Protein AF-A0A9P6LHW7-F1 (afdb_monomer_lite)

pLDDT: mean 92.86, std 8.57, range [45.59, 98.94]

Structure (mmCIF, N/CA/C/O backbone):
data_AF-A0A9P6LHW7-F1
#
_entry.id   AF-A0A9P6LHW7-F1
#
loop_
_atom_site.group_PDB
_atom_site.id
_atom_site.type_symbol
_atom_site.label_atom_id
_atom_site.label_alt_id
_atom_site.label_comp_id
_atom_site.label_asym_id
_atom_site.label_entity_id
_atom_site.label_seq_id
_atom_site.pdbx_PDB_ins_code
_atom_site.Cartn_x
_atom_site.Cartn_y
_atom_site.Cartn_z
_atom_site.occupancy
_atom_site.B_iso_or_equiv
_atom_site.auth_seq_id
_atom_site.auth_comp_id
_atom_site.auth_asym_id
_atom_site.auth_atom_id
_atom_site.pdbx_PDB_model_num
ATOM 1 N N . MET A 1 1 ? -15.191 -0.283 31.861 1.00 88.25 1 MET A N 1
ATOM 2 C CA . MET A 1 1 ? -13.905 -0.573 32.532 1.00 88.25 1 MET A CA 1
ATOM 3 C C . MET A 1 1 ? -14.079 -1.604 33.640 1.00 88.25 1 MET A C 1
ATOM 5 O O . MET A 1 1 ? -13.464 -2.653 33.548 1.00 88.25 1 MET A O 1
ATOM 9 N N . ASP A 1 2 ? -14.939 -1.374 34.636 1.00 94.69 2 ASP A N 1
ATOM 10 C CA . ASP A 1 2 ? -15.072 -2.308 35.772 1.00 94.69 2 ASP A CA 1
ATOM 11 C C . ASP A 1 2 ? -15.540 -3.709 35.359 1.00 94.69 2 ASP A C 1
ATOM 13 O O . ASP A 1 2 ? -14.953 -4.695 35.788 1.00 94.69 2 ASP A O 1
ATOM 17 N N . ALA A 1 3 ? -16.506 -3.809 34.439 1.00 95.75 3 ALA A N 1
ATOM 18 C CA . ALA A 1 3 ? -16.927 -5.096 33.877 1.00 95.75 3 ALA A CA 1
ATOM 19 C C . ALA A 1 3 ? -15.764 -5.869 33.227 1.00 95.75 3 ALA A C 1
ATOM 21 O O . ALA A 1 3 ? -15.616 -7.061 33.461 1.00 95.75 3 ALA A O 1
ATOM 22 N N . VAL A 1 4 ? -14.902 -5.176 32.473 1.00 96.94 4 VAL A N 1
ATOM 23 C CA . VAL A 1 4 ? -13.718 -5.765 31.826 1.00 96.94 4 VAL A CA 1
ATOM 24 C C . VAL A 1 4 ? -12.703 -6.234 32.867 1.00 96.94 4 VAL A C 1
ATOM 26 O O . VAL A 1 4 ? -12.209 -7.349 32.773 1.00 96.94 4 VAL A O 1
ATOM 29 N N . LYS A 1 5 ? -12.433 -5.429 33.904 1.00 97.19 5 LYS A N 1
ATOM 30 C CA . LYS A 1 5 ? -11.536 -5.822 35.004 1.00 97.19 5 LYS A CA 1
ATOM 31 C C . LYS A 1 5 ? -12.044 -7.055 35.749 1.00 97.19 5 LYS A C 1
ATOM 33 O O . LYS A 1 5 ? -11.254 -7.939 36.054 1.00 97.19 5 LYS A O 1
ATOM 38 N N . ASN A 1 6 ? -13.348 -7.117 36.007 1.00 97.38 6 ASN A N 1
ATOM 39 C CA . ASN A 1 6 ? -13.975 -8.225 36.726 1.00 97.38 6 ASN A CA 1
ATOM 40 C C . ASN A 1 6 ? -14.045 -9.510 35.891 1.00 97.38 6 ASN A C 1
ATOM 42 O O . ASN A 1 6 ? -13.962 -10.598 36.451 1.00 97.38 6 ASN A O 1
ATOM 46 N N . ALA A 1 7 ? -14.214 -9.388 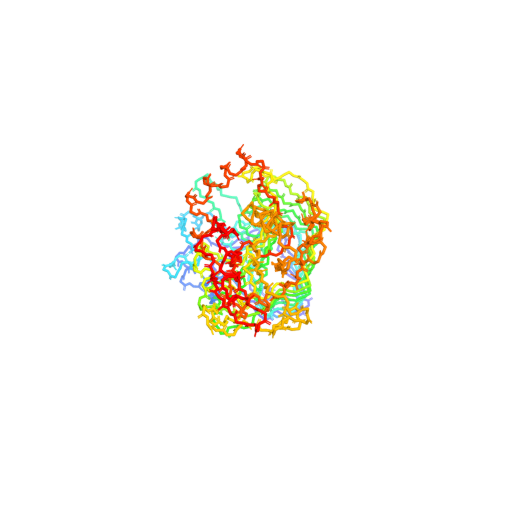34.573 1.00 97.81 7 ALA A N 1
ATOM 47 C CA . ALA A 1 7 ? -14.271 -10.518 33.650 1.00 97.81 7 ALA A CA 1
ATOM 48 C C . ALA A 1 7 ? -12.888 -10.972 33.155 1.00 97.81 7 ALA A C 1
ATOM 50 O O . ALA A 1 7 ? -12.793 -11.995 32.484 1.00 97.81 7 ALA A O 1
ATOM 51 N N . ASN A 1 8 ? -11.819 -10.232 33.452 1.00 96.75 8 ASN A N 1
ATOM 52 C CA . ASN A 1 8 ? -10.471 -10.619 33.052 1.00 96.75 8 ASN A CA 1
ATOM 53 C C . ASN A 1 8 ? -10.088 -11.975 33.675 1.00 96.75 8 ASN A C 1
ATOM 55 O O . ASN A 1 8 ? -10.473 -12.260 34.810 1.00 96.75 8 ASN A O 1
ATOM 59 N N . ASN A 1 9 ? -9.263 -12.769 32.990 1.00 97.81 9 ASN A N 1
ATOM 60 C CA . ASN A 1 9 ? -8.834 -14.120 33.388 1.00 97.81 9 ASN A CA 1
ATOM 61 C C . ASN A 1 9 ? -9.905 -15.220 33.234 1.00 97.81 9 ASN A C 1
ATOM 63 O O . ASN A 1 9 ? -10.067 -16.078 34.100 1.00 97.81 9 ASN A O 1
ATOM 67 N N . GLY A 1 10 ? -10.600 -15.224 32.102 1.00 97.12 10 GLY A N 1
ATOM 68 C CA . GLY A 1 10 ? -11.470 -16.303 31.620 1.00 97.12 10 GLY A CA 1
ATOM 69 C C . GLY A 1 10 ? -12.961 -15.976 31.614 1.00 97.12 10 GLY A C 1
ATOM 70 O O . GLY A 1 10 ? -13.778 -16.857 31.351 1.00 97.12 10 GLY A O 1
ATOM 71 N N . GLY A 1 11 ? -13.337 -14.740 31.940 1.00 97.94 11 GLY A N 1
ATOM 72 C CA . GLY A 1 11 ? -14.722 -14.290 31.964 1.00 97.94 11 GLY A CA 1
ATOM 73 C C . GLY A 1 11 ? -15.191 -13.665 30.650 1.00 97.94 11 GLY A C 1
ATOM 74 O O . GLY A 1 11 ? -14.433 -13.466 29.697 1.00 97.94 11 GLY A O 1
ATOM 75 N N . ALA A 1 12 ? -16.480 -13.320 30.630 1.00 97.56 12 ALA A N 1
ATOM 76 C CA . ALA A 1 12 ? -17.128 -12.663 29.506 1.00 97.56 12 ALA A CA 1
ATOM 77 C C . ALA A 1 12 ? -17.821 -11.362 29.935 1.00 97.56 12 ALA A C 1
ATOM 79 O O . ALA A 1 12 ? -18.491 -11.311 30.968 1.00 97.56 12 ALA A O 1
ATOM 80 N N . VAL A 1 13 ? -17.703 -10.321 29.112 1.00 98.38 13 VAL A N 1
ATOM 81 C CA . VAL A 1 13 ? -18.495 -9.091 29.203 1.00 98.38 13 VAL A CA 1
ATOM 82 C C . VAL A 1 13 ? -19.575 -9.143 28.136 1.00 98.38 13 VAL A C 1
ATOM 84 O O . VAL A 1 13 ? -19.271 -9.283 26.955 1.00 98.38 13 VAL A O 1
ATOM 87 N N . TYR A 1 14 ? -20.834 -9.004 28.546 1.00 98.50 14 TYR A N 1
ATOM 88 C CA . TYR A 1 14 ? -21.971 -8.951 27.634 1.00 98.50 14 TYR A CA 1
ATOM 89 C C . TYR A 1 14 ? -22.484 -7.517 27.491 1.00 98.50 14 TYR A C 1
ATOM 91 O O . TYR A 1 14 ? -22.837 -6.878 28.483 1.00 98.50 14 TYR A O 1
ATOM 99 N N . LEU A 1 15 ? -22.529 -7.028 26.254 1.00 98.56 15 LEU A N 1
ATOM 100 C CA . LEU A 1 15 ? -23.057 -5.724 25.867 1.00 98.56 15 LEU A CA 1
ATOM 101 C C . LEU A 1 15 ? -24.327 -5.966 25.028 1.00 98.56 15 LEU A C 1
ATOM 103 O O . LEU A 1 15 ? -24.209 -6.202 23.825 1.00 98.56 15 LEU A O 1
ATOM 107 N N . PRO A 1 16 ? -25.522 -5.999 25.646 1.00 98.50 16 PRO A N 1
ATOM 108 C CA . PRO A 1 16 ? -26.763 -6.450 25.011 1.00 98.50 16 PRO A CA 1
ATOM 109 C C . PRO A 1 16 ? -27.262 -5.563 23.868 1.00 98.50 16 PRO A C 1
ATOM 111 O O . PRO A 1 16 ? -27.031 -4.354 23.843 1.00 98.50 16 PRO A O 1
ATOM 114 N N . ALA A 1 17 ? -28.029 -6.181 22.967 1.00 98.50 17 ALA A N 1
ATOM 115 C CA . ALA A 1 17 ? -28.725 -5.503 21.882 1.00 98.50 17 ALA A CA 1
ATOM 116 C C . ALA A 1 17 ? -29.686 -4.431 22.414 1.00 98.50 17 ALA A C 1
ATOM 118 O O . ALA A 1 17 ? -30.318 -4.606 23.455 1.00 98.50 17 ALA A O 1
ATOM 119 N N . GLY A 1 18 ? -29.806 -3.324 21.681 1.00 98.12 18 GLY A N 1
ATOM 120 C CA . GLY A 1 18 ? -30.638 -2.177 22.061 1.00 98.12 18 GLY A CA 1
ATOM 121 C C . GLY A 1 18 ? -29.978 -1.203 23.043 1.00 98.12 18 GLY A C 1
ATOM 122 O O . GLY A 1 18 ? -30.447 -0.073 23.159 1.00 98.12 18 GLY A O 1
ATOM 123 N N . GLU A 1 19 ? -28.867 -1.581 23.682 1.00 98.62 19 GLU A N 1
ATOM 124 C CA . GLU A 1 19 ? -28.129 -0.703 24.593 1.00 98.62 19 GLU A CA 1
ATOM 125 C C . GLU A 1 19 ? -26.997 0.058 23.890 1.00 98.62 19 GLU A C 1
ATOM 127 O O . GLU A 1 19 ? -26.356 -0.438 22.957 1.00 98.62 19 GLU A O 1
ATOM 132 N N . THR A 1 20 ? -26.720 1.276 24.368 1.00 98.69 20 THR A N 1
ATOM 133 C CA . THR A 1 20 ? -25.583 2.095 23.919 1.00 98.69 20 THR A CA 1
ATOM 134 C C . THR A 1 20 ? -24.619 2.366 25.072 1.00 98.69 20 THR A C 1
ATOM 136 O O . THR A 1 20 ? -24.984 2.963 26.082 1.00 98.69 20 THR A O 1
ATOM 139 N N . PHE A 1 21 ? -23.355 2.005 24.876 1.00 98.38 21 PHE A N 1
ATOM 140 C CA . PHE A 1 21 ? -22.250 2.212 25.803 1.00 98.38 21 PHE A CA 1
ATOM 141 C C . PHE A 1 21 ? -21.373 3.355 25.297 1.00 98.38 21 PHE A C 1
ATOM 143 O O . PHE A 1 21 ? -20.643 3.206 24.317 1.00 98.38 21 PHE A O 1
ATOM 150 N N . VAL A 1 22 ? -21.457 4.512 25.954 1.00 98.38 22 VAL A N 1
ATOM 151 C CA . VAL A 1 22 ? -20.734 5.716 25.526 1.00 98.38 22 VAL A CA 1
ATOM 152 C C . VAL A 1 22 ? -19.329 5.755 26.129 1.00 98.38 22 VAL A C 1
ATOM 154 O O . VAL A 1 22 ? -19.167 5.700 27.349 1.00 98.38 22 VAL A O 1
ATOM 157 N N . ILE A 1 23 ? -18.313 5.901 25.279 1.00 98.25 23 ILE A N 1
ATOM 158 C CA . ILE A 1 23 ? -16.923 6.134 25.678 1.00 98.25 23 ILE A CA 1
ATOM 159 C C . ILE A 1 23 ? -16.593 7.606 25.429 1.00 98.25 23 ILE A C 1
ATOM 161 O O . ILE A 1 23 ? -16.433 8.035 24.291 1.00 98.25 23 ILE A O 1
ATOM 165 N N . GLY A 1 24 ? -16.489 8.379 26.510 1.00 97.88 24 GLY A N 1
ATOM 166 C CA . GLY A 1 24 ? -16.116 9.800 26.476 1.00 97.88 24 GLY A CA 1
ATOM 167 C C . GLY A 1 24 ? -14.750 10.104 27.087 1.00 97.88 24 GLY A C 1
ATOM 168 O O . GLY A 1 24 ? -14.492 11.243 27.449 1.00 97.88 24 GLY A O 1
ATOM 169 N N . LYS A 1 25 ? -13.912 9.084 27.301 1.00 97.31 25 LYS A N 1
ATOM 170 C CA . LYS A 1 25 ? -12.552 9.241 27.828 1.00 97.31 25 LYS A CA 1
ATOM 171 C C . LYS A 1 25 ? -11.634 8.124 27.334 1.00 97.31 25 LYS A C 1
ATOM 173 O O . LYS A 1 25 ? -12.143 7.024 27.096 1.00 97.31 25 LYS A O 1
ATOM 178 N N . PRO A 1 26 ? -10.314 8.361 27.251 1.00 97.94 26 PRO A N 1
ATOM 179 C CA . PRO A 1 26 ? -9.365 7.337 26.842 1.00 97.94 26 PRO A CA 1
ATOM 180 C C . PRO A 1 26 ? -9.421 6.101 27.742 1.00 97.94 26 PRO A C 1
ATOM 182 O O . PRO A 1 26 ? -9.497 6.223 28.970 1.00 97.94 26 PRO A O 1
ATOM 185 N N . LEU A 1 27 ? -9.383 4.909 27.143 1.00 97.81 27 LEU A N 1
ATOM 186 C CA . LEU A 1 27 ? -9.357 3.638 27.875 1.00 97.81 27 LEU A CA 1
ATOM 187 C C . LEU A 1 27 ? -8.065 2.867 27.602 1.00 97.81 27 LEU A C 1
ATOM 189 O O . LEU A 1 27 ? -7.804 2.473 26.471 1.00 97.81 27 LEU A O 1
ATOM 193 N N . ASP A 1 28 ? -7.292 2.607 28.653 1.00 98.19 28 ASP A N 1
ATOM 194 C CA . ASP A 1 28 ? -6.168 1.673 28.604 1.00 98.19 28 ASP A CA 1
ATOM 195 C C . ASP A 1 28 ? -6.650 0.269 28.998 1.00 98.19 28 ASP A C 1
ATOM 197 O O . ASP A 1 28 ? -7.082 0.035 30.131 1.00 98.19 28 ASP A O 1
ATOM 201 N N . LEU A 1 29 ? -6.624 -0.640 28.029 1.00 98.25 29 LEU A N 1
ATOM 202 C CA . LEU A 1 29 ? -7.016 -2.043 28.107 1.00 98.25 29 LEU A CA 1
ATOM 203 C C . LEU A 1 29 ? -5.821 -2.946 27.757 1.00 98.25 29 LEU A C 1
ATOM 205 O O . LEU A 1 29 ? -5.991 -4.005 27.166 1.00 98.25 29 LEU A O 1
ATOM 209 N N . THR A 1 30 ? -4.598 -2.542 28.105 1.00 98.06 30 THR A N 1
ATOM 210 C CA . THR A 1 30 ? -3.384 -3.340 27.840 1.00 98.06 30 THR A CA 1
ATOM 211 C C . THR A 1 30 ? -3.184 -4.514 28.808 1.00 98.06 30 THR A C 1
ATOM 213 O O . THR A 1 30 ? -2.314 -5.354 28.604 1.00 98.06 30 THR A O 1
ATOM 216 N N . PHE A 1 31 ? -4.010 -4.611 29.855 1.00 97.69 31 PHE A N 1
ATOM 217 C CA . PHE A 1 31 ? -3.903 -5.609 30.929 1.00 97.69 31 PHE A CA 1
ATOM 218 C C . PHE A 1 31 ? -4.682 -6.915 30.676 1.00 97.69 31 PHE A C 1
ATOM 220 O O . PHE A 1 31 ? -4.810 -7.739 31.590 1.00 97.69 31 PHE A O 1
ATOM 227 N N . LEU A 1 32 ? -5.289 -7.083 29.499 1.00 98.62 32 LEU A N 1
ATOM 228 C CA . LEU A 1 32 ? -6.223 -8.182 29.257 1.00 98.62 32 LEU A CA 1
ATOM 229 C C . LEU A 1 32 ? -5.509 -9.534 29.210 1.00 98.62 32 LEU A C 1
ATOM 231 O O . LEU A 1 32 ? -4.384 -9.665 28.736 1.00 98.62 32 LEU A O 1
ATOM 235 N N . ASN A 1 33 ? -6.180 -10.550 29.726 1.00 98.56 33 ASN A N 1
ATOM 236 C CA . ASN A 1 33 ? -5.698 -11.916 29.777 1.00 98.56 33 ASN A CA 1
ATOM 237 C C . ASN A 1 33 ? -6.906 -12.851 29.735 1.00 98.56 33 ASN A C 1
ATOM 239 O O . ASN A 1 33 ? -7.629 -12.945 30.725 1.00 98.56 33 ASN A O 1
ATOM 243 N N . ASN A 1 34 ? -7.116 -13.534 28.612 1.00 98.62 34 ASN A N 1
ATOM 244 C CA . ASN A 1 34 ? -8.221 -14.464 28.389 1.00 98.62 34 ASN A CA 1
ATOM 245 C C . ASN A 1 34 ? -9.588 -13.825 28.682 1.00 98.62 34 ASN A C 1
ATOM 247 O O . ASN A 1 34 ? -10.166 -14.033 29.745 1.00 98.62 34 ASN A O 1
ATOM 251 N N . ILE A 1 35 ? -10.104 -13.002 27.776 1.00 98.62 35 ILE A N 1
ATOM 252 C CA . ILE A 1 35 ? -11.386 -12.317 27.973 1.00 98.62 35 ILE A CA 1
ATOM 253 C C . ILE A 1 35 ? -12.239 -12.348 26.716 1.00 98.62 35 ILE A C 1
ATOM 255 O O . ILE A 1 35 ? -11.754 -12.161 25.599 1.00 98.62 35 ILE A O 1
ATOM 259 N N . HIS A 1 36 ? -13.538 -12.554 26.916 1.00 97.81 36 HIS A N 1
ATOM 260 C CA . HIS A 1 36 ? -14.522 -12.531 25.845 1.00 97.81 36 HIS A CA 1
ATOM 261 C C . HIS A 1 36 ? -15.400 -11.280 25.965 1.00 97.81 36 HIS A C 1
ATOM 263 O O . HIS A 1 36 ? -15.956 -10.992 27.025 1.00 97.81 36 HIS A O 1
ATOM 269 N N . ILE A 1 37 ? -15.561 -10.533 24.881 1.00 98.56 37 ILE A N 1
ATOM 270 C CA . ILE A 1 37 ? -16.459 -9.386 24.780 1.00 98.56 37 ILE A CA 1
ATOM 271 C C . ILE A 1 37 ? -17.554 -9.752 23.784 1.00 98.56 37 ILE A C 1
ATOM 273 O O . ILE A 1 37 ? -17.332 -9.738 22.576 1.00 98.56 37 ILE A O 1
ATOM 277 N N . ARG A 1 38 ? -18.746 -10.063 24.294 1.00 98.62 38 ARG A N 1
ATOM 278 C CA . ARG A 1 38 ? -19.934 -10.293 23.475 1.00 98.62 38 ARG A CA 1
ATOM 279 C C . ARG A 1 38 ? -20.653 -8.966 23.243 1.00 98.62 38 ARG A C 1
ATOM 281 O O . ARG A 1 38 ? -21.354 -8.480 24.133 1.00 98.62 38 ARG A O 1
ATOM 288 N N . LEU A 1 39 ? -20.471 -8.390 22.063 1.00 98.81 39 LEU A N 1
ATOM 289 C CA . LEU A 1 39 ? -21.029 -7.120 21.622 1.00 98.81 39 LEU A CA 1
ATOM 290 C C . LEU A 1 39 ? -22.246 -7.338 20.714 1.00 98.81 39 LEU A C 1
ATOM 292 O O . LEU A 1 39 ? -22.090 -7.642 19.542 1.00 98.81 39 LEU A O 1
ATOM 296 N N . GLU A 1 40 ? -23.446 -7.120 21.253 1.00 98.81 40 GLU A N 1
ATOM 297 C CA . GLU A 1 40 ? -24.716 -7.093 20.498 1.00 98.81 40 GLU A CA 1
ATOM 298 C C . GLU A 1 40 ? -25.326 -5.678 20.440 1.00 98.81 40 GLU A C 1
ATOM 300 O O . GLU A 1 40 ? -26.165 -5.374 19.596 1.00 98.81 40 GLU A O 1
ATOM 305 N N . GLY A 1 41 ? -24.947 -4.810 21.382 1.00 98.75 41 GLY A N 1
ATOM 306 C CA . GLY A 1 41 ? -25.361 -3.409 21.441 1.00 98.75 41 GLY A CA 1
ATOM 307 C C . GLY A 1 41 ? -24.473 -2.493 20.603 1.00 98.75 41 GLY A C 1
ATOM 308 O O . GLY A 1 41 ? -23.885 -2.887 19.600 1.00 98.75 41 GLY A O 1
ATOM 309 N N . THR A 1 42 ? -24.354 -1.236 21.022 1.00 98.94 42 THR A N 1
ATOM 310 C CA . THR A 1 42 ? -23.473 -0.251 20.381 1.00 98.94 42 THR A CA 1
ATOM 311 C C . THR A 1 42 ? -22.469 0.306 21.379 1.00 98.94 42 THR A C 1
ATOM 313 O O . THR A 1 42 ? -22.858 0.876 22.394 1.00 98.94 42 THR A O 1
ATOM 316 N N . ILE A 1 43 ? -21.178 0.211 21.077 1.00 98.81 43 ILE A N 1
ATOM 317 C CA . ILE A 1 43 ? -20.148 1.059 21.679 1.00 98.81 43 ILE A CA 1
ATOM 318 C C . ILE A 1 43 ? -20.071 2.331 20.839 1.00 98.81 43 ILE A C 1
ATOM 320 O O . ILE A 1 43 ? -19.879 2.254 19.629 1.00 98.81 43 ILE A O 1
ATOM 324 N N . ARG A 1 44 ? -20.225 3.502 21.460 1.00 98.75 44 ARG A N 1
ATOM 325 C CA . ARG A 1 44 ? -20.171 4.795 20.766 1.00 98.75 44 ARG A CA 1
ATOM 326 C C . ARG A 1 44 ? -19.149 5.710 21.419 1.00 98.75 44 ARG A C 1
ATOM 328 O O . ARG A 1 44 ? -19.274 6.018 22.604 1.00 98.75 44 ARG A O 1
ATOM 335 N N . PHE A 1 45 ? -18.174 6.182 20.654 1.00 98.75 45 PHE A N 1
ATOM 336 C CA . PHE A 1 45 ? -17.267 7.231 21.117 1.00 98.75 45 PHE A CA 1
ATOM 337 C C . PHE A 1 45 ? -17.961 8.585 21.071 1.00 98.75 45 PHE A C 1
ATOM 339 O O . PHE A 1 45 ? -18.769 8.823 20.181 1.00 98.75 45 PHE A O 1
ATOM 346 N N . THR A 1 46 ? -17.669 9.479 22.015 1.00 98.50 46 THR A N 1
ATOM 347 C CA . THR A 1 46 ? -18.114 10.873 21.892 1.00 98.50 46 THR A CA 1
ATOM 348 C C . THR A 1 46 ? -17.362 11.563 20.755 1.00 98.50 46 THR A C 1
ATOM 350 O O . THR A 1 46 ? -16.187 11.293 20.518 1.00 98.50 46 THR A O 1
ATOM 353 N N . ASN A 1 47 ? -18.002 12.520 20.090 1.00 96.75 47 ASN A N 1
ATOM 354 C CA . ASN A 1 47 ? -17.372 13.384 19.088 1.00 96.75 47 ASN A CA 1
ATOM 355 C C . ASN A 1 47 ? -16.911 14.732 19.679 1.00 96.75 47 ASN A C 1
ATOM 357 O O . ASN A 1 47 ? -16.998 15.772 19.023 1.00 96.75 47 ASN A O 1
ATOM 361 N N . ASP A 1 48 ? -16.461 14.731 20.936 1.00 98.06 48 ASP A N 1
ATOM 362 C CA . ASP A 1 48 ? -15.879 15.909 21.582 1.00 98.06 48 ASP A CA 1
ATOM 363 C C . ASP A 1 48 ? -14.441 16.104 21.087 1.00 98.06 48 ASP A C 1
ATOM 365 O O . ASP A 1 48 ? -13.484 15.589 21.664 1.00 98.06 48 ASP A O 1
ATOM 369 N N . VAL A 1 49 ? -14.314 16.778 19.943 1.00 97.75 49 VAL A N 1
ATOM 370 C CA . VAL A 1 49 ? -13.036 16.953 19.247 1.00 97.75 49 VAL A CA 1
ATOM 371 C C . VAL A 1 49 ? -12.001 17.641 20.132 1.00 97.75 49 VAL A C 1
ATOM 373 O O . VAL A 1 49 ? -10.870 17.170 20.206 1.00 97.75 49 VAL A O 1
ATOM 376 N N . GLU A 1 50 ? -12.383 18.717 20.822 1.00 97.75 50 GLU A N 1
ATOM 377 C CA . GLU A 1 50 ? -11.474 19.476 21.689 1.00 97.75 50 GLU A CA 1
ATOM 378 C C . GLU A 1 50 ? -10.948 18.596 22.826 1.00 97.75 50 GLU A C 1
ATOM 380 O O . GLU A 1 50 ? -9.742 18.552 23.079 1.00 97.75 50 GLU A O 1
ATOM 385 N N . PHE A 1 51 ? -11.833 17.826 23.468 1.00 98.56 51 PHE A N 1
ATOM 386 C CA . PHE A 1 51 ? -11.424 16.883 24.499 1.00 98.56 51 PHE A CA 1
ATOM 387 C C . PHE A 1 51 ? -10.477 15.810 23.950 1.00 98.56 51 PHE A C 1
ATOM 389 O O . PHE A 1 51 ? -9.435 15.544 24.552 1.00 98.56 51 PHE A O 1
ATOM 396 N N . TRP A 1 52 ? -10.815 15.181 22.824 1.00 98.44 52 TRP A N 1
ATOM 397 C CA . TRP A 1 52 ? -10.015 14.085 22.279 1.00 98.44 52 TRP A CA 1
ATOM 398 C C . TRP A 1 52 ? -8.659 14.550 21.751 1.00 98.44 52 TRP A C 1
ATOM 400 O O . TRP A 1 52 ? -7.677 13.855 21.993 1.00 98.44 52 TRP A O 1
ATOM 410 N N . GLN A 1 53 ? -8.556 15.728 21.130 1.00 97.50 53 GLN A N 1
ATOM 411 C CA . GLN A 1 53 ? -7.257 16.280 20.729 1.00 97.50 53 GLN A CA 1
ATOM 412 C C . GLN A 1 53 ? -6.324 16.514 21.925 1.00 97.50 53 GLN A C 1
ATOM 414 O O . GLN A 1 53 ? -5.118 16.314 21.810 1.00 97.50 53 GLN A O 1
ATOM 419 N N . ALA A 1 54 ? -6.876 16.886 23.083 1.00 97.81 54 ALA A N 1
ATOM 420 C CA . ALA A 1 54 ? -6.092 17.142 24.287 1.00 97.81 54 ALA A CA 1
ATOM 421 C C . ALA A 1 54 ? -5.775 15.881 25.116 1.00 97.81 54 ALA A C 1
ATOM 423 O O . ALA A 1 54 ? -4.803 15.884 25.870 1.00 97.81 54 ALA A O 1
ATOM 424 N N . ASN A 1 55 ? -6.599 14.828 25.032 1.00 98.38 55 ASN A N 1
ATOM 425 C CA . ASN A 1 55 ? -6.553 13.712 25.988 1.00 98.38 55 ASN A CA 1
ATOM 426 C C . ASN A 1 55 ? -6.358 12.328 25.360 1.00 98.38 55 ASN A C 1
ATOM 428 O O . ASN A 1 55 ? -6.046 11.393 26.095 1.00 98.38 55 ASN A O 1
ATOM 432 N N . ALA A 1 56 ? -6.579 12.152 24.054 1.00 98.38 56 ALA A N 1
ATOM 433 C CA . ALA A 1 56 ? -6.413 10.851 23.409 1.00 98.38 56 ALA A CA 1
ATOM 434 C C . ALA A 1 56 ? -4.981 10.322 23.566 1.00 98.38 56 ALA A C 1
ATOM 436 O O . ALA A 1 56 ? -4.022 11.077 23.743 1.00 98.38 56 ALA A O 1
ATOM 437 N N . PHE A 1 57 ? -4.821 9.004 23.461 1.00 98.50 57 PHE A N 1
ATOM 438 C CA . PHE A 1 57 ? -3.479 8.456 23.323 1.00 98.50 57 PHE A CA 1
ATOM 439 C C . PHE A 1 57 ? -2.891 8.874 21.974 1.00 98.50 57 PHE A C 1
ATOM 441 O O . PHE A 1 57 ? -3.630 9.076 21.015 1.00 98.50 57 PHE A O 1
ATOM 448 N N . TYR A 1 58 ? -1.566 8.957 21.901 1.00 97.88 58 TYR A N 1
ATOM 449 C CA . TYR A 1 58 ? -0.836 9.334 20.695 1.00 97.88 58 TYR A CA 1
ATOM 450 C C . TYR A 1 58 ? 0.092 8.201 20.252 1.00 97.88 58 TYR A C 1
ATOM 452 O O . TYR A 1 58 ? 0.757 7.584 21.092 1.00 97.88 58 TYR A O 1
ATOM 460 N N . HIS A 1 59 ? 0.155 7.951 18.943 1.00 97.00 59 HIS A N 1
ATOM 461 C CA . HIS A 1 59 ? 1.144 7.073 18.327 1.00 97.00 59 HIS A CA 1
ATOM 462 C C . HIS A 1 59 ? 2.015 7.862 17.333 1.00 97.00 59 HIS A C 1
ATOM 464 O O . HIS A 1 59 ? 1.477 8.581 16.486 1.00 97.00 59 HIS A O 1
ATOM 470 N N . PRO A 1 60 ? 3.356 7.732 17.393 1.00 95.00 60 PRO A N 1
ATOM 471 C CA . PRO A 1 60 ? 4.256 8.542 16.574 1.00 95.00 60 PRO A CA 1
ATOM 472 C C . PRO A 1 60 ? 4.229 8.176 15.087 1.00 95.00 60 PRO A C 1
ATOM 474 O O . PRO A 1 60 ? 4.387 9.061 14.246 1.00 95.00 60 PRO A O 1
ATOM 477 N N . PHE A 1 61 ? 4.016 6.901 14.746 1.00 94.19 61 PHE A N 1
ATOM 478 C CA . PHE A 1 61 ? 3.909 6.477 13.348 1.00 94.19 61 PHE A CA 1
ATOM 479 C C . PHE A 1 61 ? 2.734 7.195 12.681 1.00 94.19 61 PHE A C 1
ATOM 481 O O . PHE A 1 61 ? 1.590 7.002 13.087 1.00 94.19 61 PHE A O 1
ATOM 488 N N . GLN A 1 62 ? 3.042 8.043 11.695 1.00 92.62 62 GLN A N 1
ATOM 489 C CA . GLN A 1 62 ? 2.070 8.860 10.960 1.00 92.62 62 GLN A CA 1
ATOM 490 C C . GLN A 1 62 ? 1.116 9.675 11.864 1.00 92.62 62 GLN A C 1
ATOM 492 O O . GLN A 1 62 ? -0.014 9.956 11.479 1.00 92.62 62 GLN A O 1
ATOM 497 N N . ARG A 1 63 ? 1.591 10.068 13.060 1.00 93.38 63 ARG A N 1
ATOM 498 C CA . ARG A 1 63 ? 0.968 11.043 13.979 1.00 93.38 63 ARG A CA 1
ATOM 499 C C . ARG A 1 63 ? -0.542 10.843 14.170 1.00 93.38 63 ARG A C 1
ATOM 501 O O . ARG A 1 63 ? -1.340 11.698 13.802 1.00 93.38 63 ARG A O 1
ATOM 508 N N . SER A 1 64 ? -0.949 9.727 14.762 1.00 93.38 64 SER A N 1
ATOM 509 C CA . SER A 1 64 ? -2.373 9.417 14.963 1.00 93.38 64 SER A CA 1
ATOM 510 C C . SER A 1 64 ? -2.778 9.454 16.434 1.00 93.38 64 SER A C 1
ATOM 512 O O . SER A 1 64 ? -1.967 9.171 17.319 1.00 93.38 64 SER A O 1
ATOM 514 N N . LEU A 1 65 ? -4.044 9.800 16.690 1.00 97.94 65 LEU A N 1
ATOM 515 C CA . LEU A 1 65 ? -4.655 9.688 18.015 1.00 97.94 65 LEU A CA 1
ATOM 516 C C . LEU A 1 65 ? -5.350 8.330 18.171 1.00 97.94 65 LEU A C 1
ATOM 518 O O . LEU A 1 65 ? -5.674 7.671 17.182 1.00 97.94 65 LEU A O 1
ATOM 522 N N . MET A 1 66 ? -5.637 7.914 19.404 1.00 98.12 66 MET A N 1
ATOM 523 C CA . MET A 1 66 ? -6.377 6.681 19.681 1.00 98.12 66 MET A CA 1
ATOM 524 C C . MET A 1 66 ? -7.363 6.873 20.830 1.00 98.12 66 MET A C 1
ATOM 526 O O . MET A 1 66 ? -7.006 7.369 21.904 1.00 98.12 66 MET A O 1
ATOM 530 N N . PHE A 1 67 ? -8.601 6.416 20.624 1.00 98.25 67 PHE A N 1
ATOM 531 C CA . PHE A 1 67 ? -9.629 6.440 21.666 1.00 98.25 67 PHE A CA 1
ATOM 532 C C . PHE A 1 67 ? -9.318 5.501 22.837 1.00 98.25 67 PHE A C 1
ATOM 534 O O . PHE A 1 67 ? -9.699 5.745 23.980 1.00 98.25 67 PHE A O 1
ATOM 541 N N . TRP A 1 68 ? -8.644 4.395 22.554 1.00 98.19 68 TRP A N 1
ATOM 542 C CA . TRP A 1 68 ? -8.326 3.343 23.509 1.00 98.19 68 TRP A CA 1
ATOM 543 C C . TRP A 1 68 ? -7.076 2.585 23.073 1.00 98.19 68 TRP A C 1
ATOM 545 O O . TRP A 1 68 ? -6.658 2.691 21.920 1.00 98.19 68 TRP A O 1
ATOM 555 N N . LYS A 1 69 ? -6.489 1.825 23.998 1.00 98.19 69 LYS A N 1
ATOM 556 C CA . LYS A 1 69 ? -5.397 0.891 23.724 1.00 98.19 69 LYS A CA 1
ATOM 557 C C . LYS A 1 69 ? -5.764 -0.505 24.187 1.00 98.19 69 LYS A C 1
ATOM 559 O O . LYS A 1 69 ? -5.887 -0.725 25.385 1.00 98.19 69 LYS A O 1
ATOM 564 N N . TRP A 1 70 ? -5.921 -1.435 23.256 1.00 98.75 70 TRP A N 1
ATOM 565 C CA . TRP A 1 70 ? -6.063 -2.857 23.563 1.00 98.75 70 TRP A CA 1
ATOM 566 C C . TRP A 1 70 ? -4.688 -3.524 23.606 1.00 98.75 70 TRP A C 1
ATOM 568 O O . TRP A 1 70 ? -3.818 -3.192 22.812 1.00 98.75 70 TRP A O 1
ATOM 578 N N . GLY A 1 71 ? -4.487 -4.466 24.519 1.00 98.56 71 GLY A N 1
ATOM 579 C CA . GLY A 1 71 ? -3.244 -5.230 24.620 1.00 98.56 71 GLY A CA 1
ATOM 580 C C . GLY A 1 71 ? -3.437 -6.483 25.462 1.00 98.56 71 GLY A C 1
ATOM 581 O O . GLY A 1 71 ? -4.558 -6.794 25.870 1.00 98.56 71 GLY A O 1
ATOM 582 N N . GLY A 1 72 ? -2.344 -7.190 25.735 1.00 98.56 72 GLY A N 1
ATOM 583 C CA . GLY A 1 72 ? -2.371 -8.401 26.549 1.00 98.56 72 GLY A CA 1
ATOM 584 C C . GLY A 1 72 ? -2.586 -9.661 25.713 1.00 98.56 72 GLY A C 1
ATOM 585 O O . GLY A 1 72 ? -2.060 -9.761 24.607 1.00 98.56 72 GLY A O 1
ATOM 586 N N . LYS A 1 73 ? -3.301 -10.656 26.243 1.00 98.75 73 LYS A N 1
ATOM 587 C CA . LYS A 1 73 ? -3.383 -11.986 25.624 1.00 98.75 73 LYS A CA 1
ATOM 588 C C . LYS A 1 73 ? -4.798 -12.559 25.592 1.00 98.75 73 LYS A C 1
ATOM 590 O O . LYS A 1 73 ? -5.548 -12.381 26.548 1.00 98.75 73 LYS A O 1
ATOM 595 N N . ASP A 1 74 ? -5.114 -13.309 24.536 1.00 98.81 74 ASP A N 1
ATOM 596 C CA . ASP A 1 74 ? -6.335 -14.111 24.391 1.00 98.81 74 ASP A CA 1
ATOM 597 C C . ASP A 1 74 ? -7.598 -13.239 24.517 1.00 98.81 74 ASP A C 1
ATOM 599 O O . ASP A 1 74 ? -8.385 -13.351 25.458 1.00 98.81 74 ASP A O 1
ATOM 603 N N . VAL A 1 75 ? -7.770 -12.317 23.570 1.00 98.88 75 VAL A N 1
ATOM 604 C CA . VAL A 1 75 ? -8.900 -11.381 23.537 1.00 98.88 75 VAL A CA 1
ATOM 605 C C . VAL A 1 75 ? -9.824 -11.745 22.386 1.00 98.88 75 VAL A C 1
ATOM 607 O O . VAL A 1 75 ? -9.422 -11.721 21.224 1.00 98.88 75 VAL A O 1
ATOM 610 N N . TRP A 1 76 ? -11.083 -12.037 22.701 1.00 98.81 76 TRP A N 1
ATOM 611 C CA . TRP A 1 76 ? -12.101 -12.343 21.702 1.00 98.81 76 TRP A CA 1
ATOM 612 C C . TRP A 1 76 ? -13.249 -11.343 21.779 1.00 98.81 76 TRP A C 1
ATOM 614 O O . TRP A 1 76 ? -13.947 -11.268 22.786 1.00 98.81 76 TRP A O 1
ATOM 624 N N . ILE A 1 77 ? -13.455 -10.576 20.714 1.00 98.88 77 ILE A N 1
ATOM 625 C CA . ILE A 1 77 ? -14.569 -9.642 20.555 1.00 98.88 77 ILE A CA 1
ATOM 626 C C . ILE A 1 77 ? -15.499 -10.221 19.494 1.00 98.88 77 ILE A C 1
ATOM 628 O O . ILE A 1 77 ? -15.061 -10.471 18.374 1.00 98.88 77 ILE A O 1
ATOM 632 N N . HIS A 1 78 ? -16.766 -10.451 19.832 1.00 98.81 78 HIS A N 1
ATOM 633 C CA . HIS A 1 78 ? -17.713 -11.086 18.917 1.00 98.81 78 HIS A CA 1
ATOM 634 C C . HIS A 1 78 ? -19.161 -10.644 19.128 1.00 98.81 78 HIS A C 1
ATOM 636 O O . HIS A 1 78 ? -19.502 -10.134 20.191 1.00 98.81 78 HIS A O 1
ATOM 642 N N . GLY A 1 79 ? -20.024 -10.915 18.153 1.00 98.50 79 GLY A N 1
ATOM 643 C CA . GLY A 1 79 ? -21.464 -10.633 18.192 1.00 98.50 79 GLY A CA 1
ATOM 644 C C . GLY A 1 79 ? -21.906 -9.909 16.925 1.00 98.50 79 GLY A C 1
ATOM 645 O O . GLY A 1 79 ? -21.161 -9.895 15.952 1.00 98.50 79 GLY A O 1
ATOM 646 N N . GLU A 1 80 ? -23.093 -9.308 16.937 1.00 98.44 80 GLU A N 1
ATOM 647 C CA . GLU A 1 80 ? -23.649 -8.572 15.785 1.00 98.44 80 GLU A CA 1
ATOM 648 C C . GLU A 1 80 ? -23.771 -7.059 16.050 1.00 98.44 80 GLU A C 1
ATOM 650 O O . GLU A 1 80 ? -24.455 -6.321 15.338 1.00 98.44 80 GLU A O 1
ATOM 655 N N . GLY A 1 81 ? -23.135 -6.582 17.121 1.00 98.81 81 GLY A N 1
ATOM 656 C CA . GLY A 1 81 ? -23.194 -5.193 17.551 1.00 98.81 81 GLY A CA 1
ATOM 657 C C . GLY A 1 81 ? -22.255 -4.255 16.789 1.00 98.81 81 GLY A C 1
ATOM 658 O O . GLY A 1 81 ? -21.590 -4.614 15.817 1.00 98.81 81 GLY A O 1
ATOM 659 N N . VAL A 1 82 ? -22.204 -3.007 17.256 1.00 98.94 82 VAL A N 1
ATOM 660 C CA . VAL A 1 82 ? -21.582 -1.885 16.537 1.00 98.94 82 VAL A CA 1
ATOM 661 C C . VAL A 1 82 ? -20.506 -1.208 17.382 1.00 98.94 82 VAL A C 1
ATOM 663 O O . VAL A 1 82 ? -20.721 -0.941 18.564 1.00 98.94 82 VAL A O 1
ATOM 666 N N . ILE A 1 83 ? -19.381 -0.851 16.762 1.00 98.88 83 ILE A N 1
ATOM 667 C CA . ILE A 1 83 ? -18.425 0.135 17.281 1.00 98.88 83 ILE A CA 1
ATOM 668 C C . ILE A 1 83 ? -18.524 1.388 16.399 1.00 98.88 83 ILE A C 1
ATOM 670 O O . ILE A 1 83 ? -18.161 1.349 15.229 1.00 98.88 83 ILE A O 1
ATOM 674 N N . ASP A 1 84 ? -19.045 2.487 16.948 1.00 98.88 84 ASP A N 1
ATOM 675 C CA . ASP A 1 84 ? -19.343 3.742 16.241 1.00 98.88 84 ASP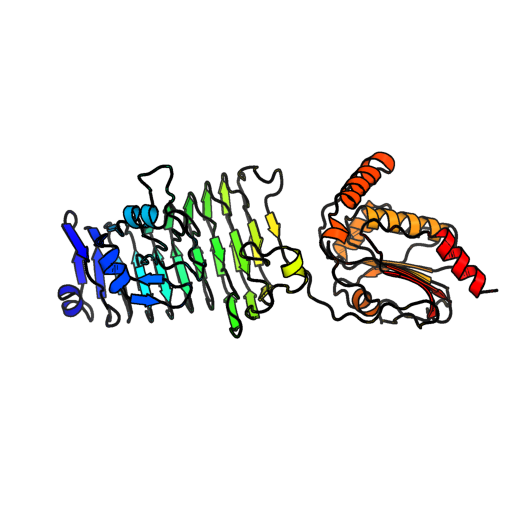 A CA 1
ATOM 676 C C . ASP A 1 84 ? -18.387 4.866 16.673 1.00 98.88 84 ASP A C 1
ATOM 678 O O . ASP A 1 84 ? -18.412 5.317 17.824 1.00 98.88 84 ASP A O 1
ATOM 682 N N . GLY A 1 85 ? -17.550 5.324 15.739 1.00 98.56 85 GLY A N 1
ATOM 683 C CA . GLY A 1 85 ? -16.558 6.385 15.942 1.00 98.56 85 GLY A CA 1
ATOM 684 C C . GLY A 1 85 ? -17.096 7.810 15.831 1.00 98.56 85 GLY A C 1
ATOM 685 O O . GLY A 1 85 ? -16.371 8.757 16.130 1.00 98.56 85 GLY A O 1
ATOM 686 N N . GLN A 1 86 ? -18.349 7.984 15.391 1.00 98.19 86 GLN A N 1
ATOM 687 C CA . GLN A 1 86 ? -18.956 9.295 15.132 1.00 98.19 86 GLN A CA 1
ATOM 688 C C . GLN A 1 86 ? -18.108 10.220 14.225 1.00 98.19 86 GLN A C 1
ATOM 690 O O . GLN A 1 86 ? -18.045 11.436 14.434 1.00 98.19 86 GLN A O 1
ATOM 695 N N . GLY A 1 87 ? -17.489 9.652 13.184 1.00 98.19 87 GLY A N 1
ATOM 696 C CA . GLY A 1 87 ? -16.510 10.302 12.304 1.00 98.19 87 GLY A CA 1
ATOM 697 C C . GLY A 1 87 ? -16.950 11.586 11.590 1.00 98.19 87 GLY A C 1
ATOM 698 O O . GLY A 1 87 ? -16.098 12.407 11.276 1.00 98.19 87 GLY A O 1
ATOM 699 N N . GLN A 1 88 ? -18.251 11.841 11.391 1.00 97.88 88 GLN A N 1
ATOM 700 C CA . GLN A 1 88 ? -18.717 12.976 10.573 1.00 97.88 88 GLN A CA 1
ATOM 701 C C . GLN A 1 88 ? -18.142 14.333 10.982 1.00 97.88 88 GLN A C 1
ATOM 703 O O . GLN A 1 88 ? -17.751 15.127 10.126 1.00 97.88 88 GLN A O 1
ATOM 708 N N . ARG A 1 89 ? -18.116 14.618 12.288 1.00 97.25 89 ARG A N 1
ATOM 709 C CA . ARG A 1 89 ? -17.583 15.890 12.787 1.00 97.25 89 ARG A CA 1
ATOM 710 C C . ARG A 1 89 ? -16.098 16.020 12.449 1.00 97.25 89 ARG A C 1
ATOM 712 O O . ARG A 1 89 ? -15.682 17.061 11.955 1.00 97.25 89 ARG A O 1
ATOM 719 N N . TRP A 1 90 ? -15.349 14.936 12.639 1.00 98.00 90 TRP A N 1
ATOM 720 C CA . TRP A 1 90 ? -13.928 14.859 12.325 1.00 98.00 90 TRP A CA 1
ATOM 721 C C . TRP A 1 90 ? -13.651 15.068 10.840 1.00 98.00 90 TRP A C 1
ATOM 723 O O . TRP A 1 90 ? -12.745 15.815 10.496 1.00 98.00 90 TRP A O 1
ATOM 733 N N . TRP A 1 91 ? -14.439 14.458 9.954 1.00 97.75 91 TRP A N 1
ATOM 734 C CA . TRP A 1 91 ? -14.271 14.626 8.508 1.00 97.75 91 TRP A CA 1
ATOM 735 C C . TRP A 1 91 ? -14.558 16.065 8.063 1.00 97.75 91 TRP A C 1
ATOM 737 O O . TRP A 1 91 ? -13.804 16.628 7.271 1.00 97.75 91 TRP A O 1
ATOM 747 N N . ASN A 1 92 ? -15.608 16.686 8.614 1.00 96.88 92 ASN A N 1
ATOM 748 C CA . ASN A 1 92 ? -15.956 18.077 8.312 1.00 96.88 92 ASN A CA 1
ATOM 749 C C . ASN A 1 92 ? -14.833 19.043 8.717 1.00 96.88 92 ASN A C 1
ATOM 751 O O . ASN A 1 92 ? -14.476 19.933 7.952 1.00 96.88 92 ASN A O 1
ATOM 755 N N . GLU A 1 93 ? -14.287 18.871 9.920 1.00 96.69 93 GLU A N 1
ATOM 756 C CA . GLU A 1 93 ? -13.259 19.754 10.480 1.00 96.69 93 GLU A CA 1
ATOM 757 C C . GLU A 1 93 ? -11.854 19.459 9.929 1.00 96.69 93 GLU A C 1
ATOM 759 O O . GLU A 1 93 ? -11.043 20.376 9.816 1.00 96.69 93 GLU A O 1
ATOM 764 N N . PHE A 1 94 ? -11.577 18.224 9.489 1.00 95.56 94 PHE A N 1
ATOM 765 C CA . PHE A 1 94 ? -10.343 17.908 8.764 1.00 95.56 94 PHE A CA 1
ATOM 766 C C . PHE A 1 94 ? -10.238 18.713 7.466 1.00 95.56 94 PHE A C 1
ATOM 768 O O . PHE A 1 94 ? -9.137 19.070 7.057 1.00 95.56 94 PHE A O 1
ATOM 775 N N . SER A 1 95 ? -11.375 19.055 6.843 1.00 89.00 95 SER A N 1
ATOM 776 C CA . SER A 1 95 ? -11.465 20.029 5.746 1.00 89.00 95 SER A CA 1
ATOM 777 C C . SER A 1 95 ? -10.479 19.763 4.594 1.00 89.00 95 SER A C 1
ATOM 779 O O . SER A 1 95 ? -9.923 20.689 4.002 1.00 89.00 95 SER A O 1
ATOM 781 N N . GLY A 1 96 ? -10.250 18.485 4.278 1.00 85.19 96 GLY A N 1
ATOM 782 C CA . GLY A 1 96 ? -9.385 18.071 3.172 1.00 85.19 96 GLY A CA 1
ATOM 783 C C . GLY A 1 96 ? -7.879 18.168 3.434 1.00 85.19 96 GLY A C 1
ATOM 784 O O . GLY A 1 96 ? -7.121 17.987 2.482 1.00 85.19 96 GLY A O 1
ATOM 785 N N . GLN A 1 97 ? -7.442 18.395 4.680 1.00 90.06 97 GLN A N 1
ATOM 786 C CA . GLN A 1 97 ? -6.031 18.312 5.087 1.00 90.06 97 GLN A CA 1
ATOM 787 C C . GLN A 1 97 ? -5.396 16.951 4.721 1.00 90.06 97 GLN A C 1
ATOM 789 O O . GLN A 1 97 ? -6.071 16.019 4.268 1.00 90.06 97 GLN A O 1
ATOM 794 N N . GLU A 1 98 ? -4.081 16.821 4.893 1.00 91.00 98 GLU A N 1
ATOM 795 C CA . GLU A 1 98 ? -3.343 15.581 4.629 1.00 91.00 98 GLU A CA 1
ATOM 796 C C . GLU A 1 98 ? -2.759 15.003 5.918 1.00 91.00 98 GLU A C 1
ATOM 798 O O . GLU A 1 98 ? -2.128 15.703 6.705 1.00 91.00 98 GLU A O 1
ATOM 803 N N . ILE A 1 99 ? -2.938 13.695 6.136 1.00 90.44 99 ILE A N 1
ATOM 804 C CA . ILE A 1 99 ? -2.470 13.029 7.363 1.00 90.44 99 ILE A CA 1
ATOM 805 C C . ILE A 1 99 ? -0.938 13.040 7.493 1.00 90.44 99 ILE A C 1
ATOM 807 O O . ILE A 1 99 ? -0.414 13.079 8.602 1.00 90.44 99 ILE A O 1
ATOM 811 N N . LEU A 1 100 ? -0.217 13.032 6.365 1.00 89.56 100 LEU A N 1
ATOM 812 C CA . LEU A 1 100 ? 1.250 13.050 6.334 1.00 89.56 100 LEU A CA 1
ATOM 813 C C . LEU A 1 100 ? 1.846 14.460 6.246 1.00 89.56 100 LEU A C 1
ATOM 815 O O . LEU A 1 100 ? 3.068 14.582 6.176 1.00 89.56 100 LEU A O 1
ATOM 819 N N . ASP A 1 101 ? 1.017 15.505 6.244 1.00 90.81 101 ASP A N 1
ATOM 820 C CA . ASP A 1 101 ? 1.507 16.878 6.307 1.00 90.81 101 ASP A CA 1
ATOM 821 C C . ASP A 1 101 ? 2.140 17.136 7.691 1.00 90.81 101 ASP A C 1
ATOM 823 O O . ASP A 1 101 ? 1.473 16.955 8.720 1.00 90.81 101 ASP A O 1
ATOM 827 N N . PRO A 1 102 ? 3.430 17.517 7.768 1.00 88.75 102 PRO A N 1
ATOM 828 C CA . PRO A 1 102 ? 4.069 17.851 9.038 1.00 88.75 102 PRO A CA 1
ATOM 829 C C . PRO A 1 102 ? 3.404 19.035 9.757 1.00 88.75 102 PRO A C 1
ATOM 831 O O . PRO A 1 102 ? 3.483 19.095 10.984 1.00 88.75 102 PRO A O 1
ATOM 834 N N . ASP A 1 103 ? 2.692 19.909 9.048 1.00 92.00 103 ASP A N 1
ATOM 835 C CA . ASP A 1 103 ? 2.022 21.076 9.629 1.00 92.00 103 ASP A CA 1
ATOM 836 C C . ASP A 1 103 ? 0.563 20.787 10.035 1.00 92.00 103 ASP A C 1
ATOM 838 O O . ASP A 1 103 ? -0.112 21.648 10.598 1.00 92.00 103 ASP A O 1
ATOM 842 N N . ASN A 1 104 ? 0.061 19.565 9.811 1.00 93.31 104 ASN A N 1
ATOM 843 C CA . ASN A 1 104 ? -1.264 19.166 10.280 1.00 93.31 104 ASN A CA 1
ATOM 844 C C . ASN A 1 104 ? -1.297 19.077 11.819 1.00 93.31 104 ASN A C 1
ATOM 846 O O . ASN A 1 104 ? -0.664 18.207 12.427 1.00 93.31 104 ASN A O 1
ATOM 850 N N . GLU A 1 105 ? -2.070 19.957 12.452 1.00 93.31 105 GLU A N 1
ATOM 851 C CA . GLU A 1 105 ? -2.337 19.945 13.898 1.00 93.31 105 GLU A CA 1
ATOM 852 C C . GLU A 1 105 ? -3.656 19.228 14.246 1.00 93.31 105 GLU A C 1
ATOM 854 O O . GLU A 1 105 ? -3.853 18.814 15.387 1.00 93.31 105 GLU A O 1
ATOM 859 N N . TYR A 1 106 ? -4.540 19.011 13.264 1.00 96.38 106 TYR A N 1
ATOM 860 C CA . TYR A 1 106 ? -5.828 18.341 13.440 1.00 96.38 106 TYR A CA 1
ATOM 861 C C . TYR A 1 106 ? -5.678 16.820 13.310 1.00 96.38 106 TYR A C 1
ATOM 863 O O . TYR A 1 106 ? -5.953 16.202 12.273 1.00 96.38 106 TYR A O 1
ATOM 871 N N . LEU A 1 107 ? -5.220 16.189 14.389 1.00 96.88 107 LEU A N 1
ATOM 872 C CA . LEU A 1 107 ? -5.075 14.737 14.440 1.00 96.88 107 LEU A CA 1
ATOM 873 C C . LEU A 1 107 ? -6.416 14.067 14.761 1.00 96.88 107 LEU A C 1
ATOM 875 O O . LEU A 1 107 ? -7.191 14.538 15.595 1.00 96.88 107 LEU A O 1
ATOM 879 N N . ARG A 1 108 ? -6.690 12.940 14.099 1.00 97.62 108 ARG A N 1
ATOM 880 C CA . ARG A 1 108 ? -7.953 12.199 14.221 1.00 97.62 108 ARG A CA 1
ATOM 881 C C . ARG A 1 108 ? -7.723 10.861 14.929 1.00 97.62 108 ARG A C 1
ATOM 883 O O . ARG A 1 108 ? -6.690 10.232 14.690 1.00 97.62 108 ARG A O 1
ATOM 890 N N . PRO A 1 109 ? -8.639 10.423 15.810 1.00 98.31 109 PRO A N 1
ATOM 891 C CA . PRO A 1 109 ? -8.469 9.177 16.541 1.00 98.31 109 PRO A CA 1
ATOM 892 C C . PRO A 1 109 ? -8.857 7.941 15.723 1.00 98.31 109 PRO A C 1
ATOM 894 O O . PRO A 1 109 ? -9.909 7.901 15.091 1.00 98.31 109 PRO A O 1
ATOM 897 N N . ILE A 1 110 ? -8.014 6.913 15.784 1.00 98.69 110 ILE A N 1
ATOM 898 C CA . ILE A 1 110 ? -8.254 5.586 15.207 1.00 98.69 110 ILE A CA 1
ATOM 899 C C . ILE A 1 110 ? -9.353 4.873 16.005 1.00 98.69 110 ILE A C 1
ATOM 901 O O . ILE A 1 110 ? -9.337 4.891 17.242 1.00 98.69 110 ILE A O 1
ATOM 905 N N . LEU A 1 111 ? -10.292 4.223 15.304 1.00 98.81 111 LEU A N 1
ATOM 906 C CA . LEU A 1 111 ? -11.451 3.568 15.923 1.00 98.81 111 LEU A CA 1
ATOM 907 C C . LEU A 1 111 ? -11.051 2.404 16.834 1.00 98.81 111 LEU A C 1
ATOM 909 O O . LEU A 1 111 ? -11.537 2.312 17.959 1.00 98.81 111 LEU A O 1
ATOM 913 N N . PHE A 1 112 ? -10.164 1.527 16.370 1.00 98.88 112 PHE A N 1
ATOM 914 C CA . PHE A 1 112 ? -9.661 0.375 17.104 1.00 98.88 112 PHE A CA 1
ATOM 915 C C . PHE A 1 112 ? -8.135 0.315 17.027 1.00 98.88 112 PHE A C 1
ATOM 917 O O .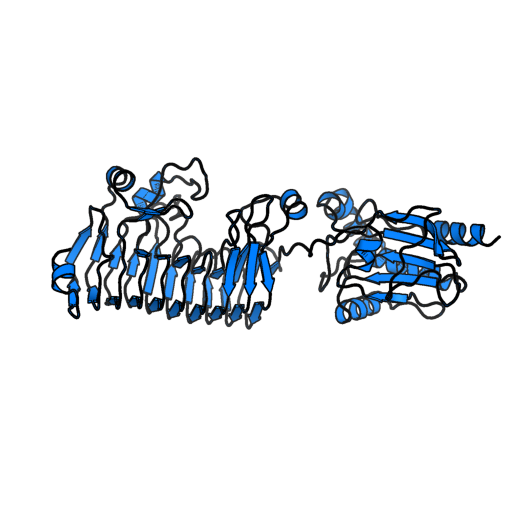 PHE A 1 112 ? -7.550 0.134 15.961 1.00 98.88 112 PHE A O 1
ATOM 924 N N . TYR A 1 113 ? -7.482 0.466 18.176 1.00 98.88 113 TYR A N 1
ATOM 925 C CA . TYR A 1 113 ? -6.030 0.392 18.283 1.00 98.88 113 TYR A CA 1
ATOM 926 C C . TYR A 1 113 ? -5.633 -0.695 19.274 1.00 98.88 113 TYR A C 1
ATOM 928 O O . TYR A 1 113 ? -6.118 -0.709 20.411 1.00 98.88 113 TYR A O 1
ATOM 936 N N . ALA A 1 114 ? -4.733 -1.576 18.843 1.00 98.81 114 ALA A N 1
ATOM 937 C CA . ALA A 1 114 ? -4.133 -2.590 19.695 1.00 98.81 114 ALA A CA 1
ATOM 938 C C . ALA A 1 114 ? -2.608 -2.549 19.597 1.00 98.81 114 ALA A C 1
ATOM 940 O O . ALA A 1 114 ? -2.054 -2.374 18.514 1.00 98.81 114 ALA A O 1
ATOM 941 N N . GLU A 1 115 ? -1.945 -2.735 20.731 1.00 98.56 115 GLU A N 1
ATOM 942 C CA . GLU A 1 115 ? -0.495 -2.700 20.872 1.00 98.56 115 GLU A CA 1
ATOM 943 C C . GLU A 1 115 ? -0.050 -3.807 21.825 1.00 98.56 115 GLU A C 1
ATOM 945 O O . GLU A 1 115 ? -0.608 -3.942 22.918 1.00 98.56 115 GLU A O 1
ATOM 950 N N . GLY A 1 116 ? 0.943 -4.606 21.430 1.00 98.69 116 GLY A N 1
ATOM 951 C CA . GLY A 1 116 ? 1.440 -5.681 22.291 1.00 98.69 116 GLY A CA 1
ATOM 952 C C . GLY A 1 116 ? 0.411 -6.784 22.547 1.00 98.69 116 GLY A C 1
ATOM 953 O O . GLY A 1 116 ? 0.425 -7.369 23.632 1.00 98.69 116 GLY A O 1
ATOM 954 N N . ILE A 1 117 ? -0.522 -7.029 21.614 1.00 98.75 117 ILE A N 1
ATOM 955 C CA . ILE A 1 117 ? -1.570 -8.040 21.785 1.00 98.75 117 ILE A CA 1
ATOM 956 C C . ILE A 1 117 ? -1.156 -9.384 21.169 1.00 98.75 117 ILE A C 1
ATOM 958 O O . ILE A 1 117 ? -0.659 -9.457 20.043 1.00 98.75 117 ILE A O 1
ATOM 962 N N . GLU A 1 118 ? -1.375 -10.470 21.905 1.00 98.88 118 GLU A N 1
ATOM 963 C CA . GLU A 1 118 ? -1.183 -11.844 21.437 1.00 98.88 118 GLU A CA 1
ATOM 964 C C . GLU A 1 118 ? -2.532 -12.564 21.407 1.00 98.88 118 GLU A C 1
ATOM 966 O O . GLU A 1 118 ? -3.206 -12.662 22.430 1.00 98.88 118 GLU A O 1
ATOM 971 N N . ASN A 1 119 ? -2.906 -13.106 20.247 1.00 98.88 119 ASN A N 1
ATOM 972 C CA . ASN A 1 119 ? -4.180 -13.798 20.034 1.00 98.88 119 ASN A CA 1
ATOM 973 C C . ASN A 1 119 ? -5.402 -12.873 20.209 1.00 98.88 119 ASN A C 1
ATOM 975 O O . ASN A 1 119 ? -6.135 -12.945 21.199 1.00 98.88 119 ASN A O 1
ATOM 979 N N . LEU A 1 120 ? -5.608 -11.994 19.223 1.00 98.94 120 LEU A N 1
ATOM 980 C CA . LEU A 1 120 ? -6.804 -11.159 19.088 1.00 98.94 120 LEU A CA 1
ATOM 981 C C . LEU A 1 120 ? -7.726 -11.748 18.019 1.00 98.94 120 LEU A C 1
ATOM 983 O O . LEU A 1 120 ? -7.313 -11.926 16.871 1.00 98.94 120 LEU A O 1
ATOM 987 N N . VAL A 1 121 ? -8.992 -11.960 18.370 1.00 98.94 121 VAL A N 1
ATOM 988 C CA . VAL A 1 121 ? -10.053 -12.335 17.430 1.00 98.94 121 VAL A CA 1
ATOM 989 C C . VAL A 1 121 ? -11.162 -11.291 17.481 1.00 98.94 121 VAL A C 1
ATOM 991 O O . VAL A 1 121 ? -11.727 -11.043 18.544 1.00 98.94 121 VAL A O 1
ATOM 994 N N . VAL A 1 122 ? -11.492 -10.703 16.333 1.00 98.94 122 VAL A N 1
ATOM 995 C CA . VAL A 1 122 ? -12.632 -9.796 16.156 1.00 98.94 122 VAL A CA 1
ATOM 996 C C . VAL A 1 122 ? -13.586 -10.405 15.137 1.00 98.94 122 VAL A C 1
ATOM 998 O O . VAL A 1 122 ? -13.185 -10.674 14.005 1.00 98.94 122 VAL A O 1
ATOM 1001 N N . GLU A 1 123 ? -14.835 -10.646 15.538 1.00 98.81 123 GLU A N 1
ATOM 1002 C CA . GLU A 1 123 ? -15.791 -11.401 14.728 1.00 98.81 123 GLU A CA 1
ATOM 1003 C C . GLU A 1 123 ? -17.201 -10.801 14.680 1.00 98.81 123 GLU A C 1
ATOM 1005 O O . GLU A 1 123 ? -17.752 -10.432 15.713 1.00 98.81 123 GLU A O 1
ATOM 1010 N N . GLY A 1 124 ? -17.810 -10.749 13.492 1.00 98.81 124 GLY A N 1
ATOM 1011 C CA . GLY A 1 124 ? -19.251 -10.504 13.302 1.00 98.81 124 GLY A CA 1
ATOM 1012 C C . GLY A 1 124 ? -19.732 -9.054 13.454 1.00 98.81 124 GLY A C 1
ATOM 1013 O O . GLY A 1 124 ? -20.852 -8.726 13.066 1.00 98.81 124 GLY A O 1
ATOM 1014 N N . ILE A 1 125 ? -18.905 -8.170 14.011 1.00 98.88 125 ILE A N 1
ATOM 1015 C CA . ILE A 1 125 ? -19.314 -6.807 14.364 1.00 98.88 125 ILE A CA 1
ATOM 1016 C C . ILE A 1 125 ? -19.283 -5.833 13.178 1.00 98.88 125 ILE A C 1
ATOM 1018 O O . ILE A 1 125 ? -18.528 -5.994 12.215 1.00 98.88 125 ILE A O 1
ATOM 1022 N N . LEU A 1 126 ? -20.047 -4.746 13.315 1.00 98.94 126 LEU A N 1
ATOM 1023 C CA . LEU A 1 126 ? -19.973 -3.570 12.449 1.00 98.94 126 LEU A CA 1
ATOM 1024 C C . LEU A 1 126 ? -19.040 -2.509 13.050 1.00 98.94 126 LEU A C 1
ATOM 1026 O O . LEU A 1 126 ? -19.271 -1.996 14.146 1.00 98.94 126 LEU A O 1
ATOM 1030 N N . MET A 1 127 ? -18.025 -2.111 12.291 1.00 98.88 127 MET A N 1
ATOM 1031 C CA . MET A 1 127 ? -17.185 -0.949 12.563 1.00 98.88 127 MET A CA 1
ATOM 1032 C C . MET A 1 127 ? -17.675 0.232 11.737 1.00 98.88 127 MET A C 1
ATOM 1034 O O . MET A 1 127 ? -17.641 0.205 10.508 1.00 98.88 127 MET A O 1
ATOM 1038 N N . LYS A 1 128 ? -18.163 1.268 12.413 1.00 98.69 128 LYS A N 1
ATOM 1039 C CA . LYS A 1 128 ? -18.901 2.355 11.781 1.00 98.69 128 LYS A CA 1
ATOM 1040 C C . LYS A 1 128 ? -18.237 3.702 12.008 1.00 98.69 128 LYS A C 1
ATOM 1042 O O . LYS A 1 128 ? -17.949 4.087 13.140 1.00 98.69 128 LYS A O 1
ATOM 1047 N N . ASN A 1 129 ? -18.119 4.460 10.924 1.00 98.44 129 ASN A N 1
ATOM 1048 C CA . ASN A 1 129 ? -17.769 5.870 10.888 1.00 98.44 129 ASN A CA 1
ATOM 1049 C C . ASN A 1 129 ? -16.514 6.183 11.713 1.00 98.44 129 ASN A C 1
ATOM 1051 O O . ASN A 1 129 ? -16.565 7.022 12.617 1.00 98.44 129 ASN A O 1
ATOM 1055 N N . SER A 1 130 ? -15.399 5.507 11.419 1.00 98.50 130 SER A N 1
ATOM 1056 C CA . SER A 1 130 ? -14.118 5.880 12.022 1.00 98.50 130 SER A CA 1
ATOM 1057 C C . SER A 1 130 ? -13.732 7.321 11.647 1.00 98.50 130 SER A C 1
ATOM 1059 O O . SER A 1 130 ? -13.918 7.726 10.498 1.00 98.50 130 SER A O 1
ATOM 1061 N N . PRO A 1 131 ? -13.183 8.122 12.577 1.00 98.19 131 PRO A N 1
ATOM 1062 C CA . PRO A 1 131 ? -12.624 9.434 12.256 1.00 98.19 131 PRO A CA 1
ATOM 1063 C C . PRO A 1 131 ? -11.475 9.388 11.241 1.00 98.19 131 PRO A C 1
ATOM 1065 O O . PRO A 1 131 ? -11.325 10.336 10.474 1.00 98.19 131 PRO A O 1
ATOM 1068 N N . VAL A 1 132 ? -10.681 8.314 11.245 1.00 97.31 132 VAL A N 1
ATOM 1069 C CA . VAL A 1 132 ? -9.559 8.037 10.327 1.00 97.31 132 VAL A CA 1
ATOM 1070 C C . VAL A 1 132 ? -9.529 6.522 10.055 1.00 97.31 132 VAL A C 1
ATOM 1072 O O . VAL A 1 132 ? -10.575 5.953 9.753 1.00 97.31 132 VAL A O 1
ATOM 1075 N N . TRP A 1 133 ? -8.405 5.826 10.224 1.00 98.44 133 TRP A N 1
ATOM 1076 C CA . TRP A 1 133 ? -8.317 4.371 10.108 1.00 98.44 133 TRP A CA 1
ATOM 1077 C C . TRP A 1 133 ? -9.251 3.657 11.088 1.00 98.44 133 TRP A C 1
ATOM 1079 O O . TRP A 1 133 ? -9.442 4.090 12.229 1.00 98.44 133 TRP A O 1
ATOM 1089 N N . HIS A 1 134 ? -9.819 2.533 10.663 1.00 98.81 134 HIS A N 1
ATOM 1090 C CA . HIS A 1 134 ? -10.657 1.691 11.509 1.00 98.81 134 HIS A CA 1
ATOM 1091 C C . HIS A 1 134 ? -9.806 0.854 12.460 1.00 98.81 134 HIS A C 1
ATOM 1093 O O . HIS A 1 134 ? -10.070 0.857 13.657 1.00 98.81 134 HIS A O 1
ATOM 1099 N N . ASN A 1 135 ? -8.767 0.186 11.956 1.00 98.88 135 ASN A N 1
ATOM 1100 C CA . ASN A 1 135 ? -7.898 -0.662 12.769 1.00 98.88 135 ASN A CA 1
ATOM 1101 C C . ASN A 1 135 ? -6.433 -0.289 12.583 1.00 98.88 135 ASN A C 1
ATOM 1103 O O . ASN A 1 135 ? -5.959 -0.163 11.452 1.00 98.88 135 ASN A O 1
ATOM 1107 N N . PHE A 1 136 ? -5.709 -0.182 13.697 1.00 98.88 136 PHE A N 1
ATOM 1108 C CA . PHE A 1 136 ? -4.254 -0.124 13.702 1.00 98.88 136 PHE A CA 1
ATOM 1109 C C . PHE A 1 136 ? -3.687 -1.066 14.761 1.00 98.88 136 PHE A C 1
ATOM 1111 O O . PHE A 1 136 ? -3.893 -0.873 15.960 1.00 98.88 136 PHE A O 1
ATOM 1118 N N . ILE A 1 137 ? -3.012 -2.114 14.292 1.00 98.88 137 ILE A N 1
ATOM 1119 C CA . ILE A 1 137 ? -2.467 -3.183 15.128 1.00 98.88 137 ILE A CA 1
ATOM 1120 C C . ILE A 1 137 ? -0.943 -3.081 15.140 1.00 98.88 137 ILE A C 1
ATOM 1122 O O . ILE A 1 137 ? -0.314 -3.070 14.083 1.00 98.88 137 ILE A O 1
ATOM 1126 N N . VAL A 1 138 ? -0.354 -2.992 16.328 1.00 98.88 138 VAL A N 1
ATOM 1127 C CA . VAL A 1 138 ? 1.058 -2.644 16.514 1.00 98.88 138 VAL A CA 1
ATOM 1128 C C . VAL A 1 138 ? 1.753 -3.665 17.411 1.00 98.88 138 VAL A C 1
ATOM 1130 O O . VAL A 1 138 ? 1.193 -4.056 18.430 1.00 98.88 138 VAL A O 1
ATOM 1133 N N . GLU A 1 139 ? 2.963 -4.109 17.063 1.00 98.75 139 GLU A N 1
ATOM 1134 C CA . GLU A 1 139 ? 3.803 -4.981 17.915 1.00 98.75 139 GLU A CA 1
ATOM 1135 C C . GLU A 1 139 ? 3.049 -6.217 18.436 1.00 98.75 139 GLU A C 1
ATOM 1137 O O . GLU A 1 139 ? 2.961 -6.461 19.638 1.00 98.75 139 GLU A O 1
ATOM 1142 N N . SER A 1 140 ? 2.390 -6.950 17.543 1.00 98.88 140 SER A N 1
ATOM 1143 C CA . SER A 1 140 ? 1.369 -7.937 17.919 1.00 98.88 140 SER A CA 1
ATOM 1144 C C . SER A 1 140 ? 1.480 -9.226 17.111 1.00 98.88 140 SER A C 1
ATOM 1146 O O . SER A 1 140 ? 2.131 -9.270 16.069 1.00 98.88 140 SER A O 1
ATOM 1148 N N . LYS A 1 141 ? 0.824 -10.300 17.563 1.00 98.88 141 LYS A N 1
ATOM 1149 C CA . LYS A 1 141 ? 0.814 -11.576 16.829 1.00 98.88 141 LYS A CA 1
ATOM 1150 C C . LYS A 1 141 ? -0.477 -12.365 16.999 1.00 98.88 141 LYS A C 1
ATOM 1152 O O . LYS A 1 141 ? -1.129 -12.287 18.038 1.00 98.88 141 LYS A O 1
ATOM 1157 N N . HIS A 1 142 ? -0.796 -13.176 15.991 1.00 98.94 142 HIS A N 1
ATOM 1158 C CA . HIS A 1 142 ? -2.023 -13.979 15.907 1.00 98.94 142 HIS A CA 1
ATOM 1159 C C . HIS A 1 142 ? -3.275 -13.100 15.929 1.00 98.94 142 HIS A C 1
ATOM 1161 O O . HIS A 1 142 ? -3.997 -13.022 16.920 1.00 98.94 142 HIS A O 1
ATOM 1167 N N . ILE A 1 143 ? -3.509 -12.411 14.817 1.00 98.94 143 ILE A N 1
ATOM 1168 C CA . ILE A 1 143 ? -4.581 -11.427 14.678 1.00 98.94 143 ILE A CA 1
ATOM 1169 C C . ILE A 1 143 ? -5.587 -11.944 13.666 1.00 98.94 143 ILE A C 1
ATOM 1171 O O . ILE A 1 143 ? -5.230 -12.185 12.516 1.00 98.94 143 ILE A O 1
ATOM 1175 N N . THR A 1 144 ? -6.837 -12.111 14.086 1.00 98.94 144 THR A N 1
ATOM 1176 C CA . THR A 1 144 ? -7.919 -12.607 13.232 1.00 98.94 144 THR A CA 1
ATOM 1177 C C . THR A 1 144 ? -9.071 -11.617 13.191 1.00 98.94 144 THR A C 1
ATOM 1179 O O . THR A 1 144 ? -9.612 -11.253 14.233 1.00 98.94 144 THR A O 1
ATOM 1182 N N . TYR A 1 145 ? -9.470 -11.220 11.985 1.00 98.94 145 TYR A N 1
ATOM 1183 C CA . TYR A 1 145 ? -10.709 -10.488 11.730 1.00 98.94 145 TYR A CA 1
ATOM 1184 C C . TYR A 1 145 ? -11.589 -11.333 10.826 1.00 98.94 145 TYR A C 1
ATOM 1186 O O . TYR A 1 145 ? -11.143 -11.759 9.757 1.00 98.94 145 TYR A O 1
ATOM 1194 N N . ARG A 1 146 ? -12.825 -11.585 11.259 1.00 98.88 146 ARG A N 1
ATOM 1195 C CA . ARG A 1 146 ? -13.720 -12.508 10.570 1.00 98.88 146 ARG A CA 1
ATOM 1196 C C . ARG A 1 146 ? -15.162 -12.035 10.553 1.00 98.88 146 ARG A C 1
ATOM 1198 O O . ARG A 1 146 ? -15.664 -11.598 11.575 1.00 98.88 146 ARG A O 1
ATOM 1205 N N . ASP A 1 147 ? -15.843 -12.125 9.418 1.00 98.88 147 ASP A N 1
ATOM 1206 C CA . ASP A 1 147 ? -17.251 -11.706 9.313 1.00 98.88 147 ASP A CA 1
ATOM 1207 C C . ASP A 1 147 ? -17.479 -10.239 9.755 1.00 98.88 147 ASP A C 1
ATOM 1209 O O . ASP A 1 147 ? -18.533 -9.887 10.276 1.00 98.88 147 ASP A O 1
ATOM 1213 N N . VAL A 1 148 ? -16.468 -9.378 9.585 1.00 98.94 148 VAL A N 1
ATOM 1214 C CA . VAL A 1 148 ? -16.509 -7.964 9.994 1.00 98.94 148 VAL A CA 1
ATOM 1215 C C . VAL A 1 148 ? -17.039 -7.104 8.852 1.00 98.94 148 VAL A C 1
ATOM 1217 O O . VAL A 1 148 ? -16.657 -7.278 7.691 1.00 98.94 148 VAL A O 1
ATOM 1220 N N . ILE A 1 149 ? -17.884 -6.133 9.195 1.00 98.88 149 ILE A N 1
ATOM 1221 C CA . ILE A 1 149 ? -18.376 -5.113 8.266 1.00 98.88 149 ILE A CA 1
ATOM 1222 C C . ILE A 1 149 ? -17.782 -3.764 8.663 1.00 98.88 149 ILE A C 1
ATOM 1224 O O . ILE A 1 149 ? -17.735 -3.419 9.842 1.00 98.88 149 ILE A O 1
ATOM 1228 N N . VAL A 1 150 ? -17.343 -2.991 7.678 1.00 98.81 150 VAL A N 1
ATOM 1229 C CA . VAL A 1 150 ? -16.786 -1.652 7.847 1.00 98.81 150 VAL A CA 1
ATOM 1230 C C . VAL A 1 150 ? -17.561 -0.683 6.978 1.00 98.81 150 VAL A C 1
ATOM 1232 O O . VAL A 1 150 ? -17.686 -0.894 5.773 1.00 98.81 150 VAL A O 1
ATOM 1235 N N . GLU A 1 151 ? -18.042 0.396 7.583 1.00 98.06 151 GLU A N 1
ATOM 1236 C CA . GLU A 1 151 ? -18.723 1.468 6.867 1.00 98.06 151 GLU A CA 1
ATOM 1237 C C . GLU A 1 151 ? -18.214 2.836 7.314 1.00 98.06 151 GLU A C 1
ATOM 1239 O O . GLU A 1 151 ? -18.261 3.153 8.502 1.00 98.06 151 GLU A O 1
ATOM 1244 N N . ALA A 1 152 ? -17.843 3.699 6.369 1.00 96.75 152 ALA A N 1
ATOM 1245 C CA . ALA A 1 152 ? -17.726 5.132 6.618 1.00 96.75 152 ALA A CA 1
ATOM 1246 C C . ALA A 1 152 ? -18.548 5.896 5.584 1.00 96.75 152 ALA A C 1
ATOM 1248 O O . ALA A 1 152 ? -18.188 5.979 4.414 1.00 96.75 152 ALA A O 1
ATOM 1249 N N . LYS A 1 153 ? -19.687 6.440 6.020 1.00 94.06 153 LYS A N 1
ATOM 1250 C CA . LYS A 1 153 ? -20.640 7.121 5.138 1.00 94.06 153 LYS A CA 1
ATOM 1251 C C . LYS A 1 153 ? -20.825 8.552 5.599 1.00 94.06 153 LYS A C 1
ATOM 1253 O O . LYS A 1 153 ? -21.467 8.802 6.621 1.00 94.06 153 LYS A O 1
ATOM 1258 N N . SER A 1 154 ? -20.269 9.482 4.829 1.00 94.44 154 SER A N 1
ATOM 1259 C CA . SER A 1 154 ? -20.495 10.903 5.057 1.00 94.44 154 SER A CA 1
ATOM 1260 C C . SER A 1 154 ? -21.947 11.266 4.756 1.00 94.44 154 SER A C 1
ATOM 1262 O O . SER A 1 154 ? -22.514 10.856 3.744 1.00 94.44 154 SER A O 1
ATOM 1264 N N . ASN A 1 155 ? -22.559 12.058 5.630 1.00 93.56 155 ASN A N 1
ATOM 1265 C CA . ASN A 1 155 ? -23.864 12.674 5.403 1.00 93.56 155 ASN A CA 1
ATOM 1266 C C . ASN A 1 155 ? -23.763 14.018 4.659 1.00 93.56 155 ASN A C 1
ATOM 1268 O O . ASN A 1 155 ? -24.777 14.688 4.461 1.00 93.56 155 ASN A O 1
ATOM 1272 N N . ASN A 1 156 ? -22.553 14.403 4.247 1.00 89.69 156 ASN A N 1
ATOM 1273 C CA . ASN A 1 156 ? -22.266 15.596 3.472 1.00 89.69 156 ASN A CA 1
ATOM 1274 C C . ASN A 1 156 ? -21.563 15.197 2.169 1.00 89.69 156 ASN A C 1
ATOM 1276 O O . ASN A 1 156 ? -20.443 14.696 2.189 1.00 89.69 156 ASN A O 1
ATOM 1280 N N . SER A 1 157 ? -22.204 15.464 1.030 1.00 87.50 157 SER A N 1
ATOM 1281 C CA . SER A 1 157 ? -21.704 15.070 -0.292 1.00 87.50 157 SER A CA 1
ATOM 1282 C C . SER A 1 157 ? -20.403 15.757 -0.713 1.00 87.50 157 SER A C 1
ATOM 1284 O O . SER A 1 157 ? -19.828 15.369 -1.722 1.00 87.50 157 SER A O 1
ATOM 1286 N N . THR A 1 158 ? -19.962 16.800 -0.005 1.00 88.62 158 THR A N 1
ATOM 1287 C CA . THR A 1 158 ? -18.699 17.500 -0.290 1.00 88.62 158 THR A CA 1
ATOM 1288 C C . THR A 1 158 ? -17.584 17.144 0.690 1.00 88.62 158 THR A C 1
ATOM 1290 O O . THR A 1 158 ? -16.536 17.783 0.664 1.00 88.62 158 THR A O 1
ATOM 1293 N N . VAL A 1 159 ? -17.821 16.199 1.602 1.00 92.50 159 VAL A N 1
ATOM 1294 C CA . VAL A 1 159 ? -16.854 15.780 2.620 1.00 92.50 159 VAL A CA 1
ATOM 1295 C C . VAL A 1 159 ? -16.710 14.272 2.546 1.00 92.50 159 VAL A C 1
ATOM 1297 O O . VAL A 1 159 ? -17.665 13.544 2.802 1.00 92.50 159 VAL A O 1
ATOM 1300 N N . GLU A 1 160 ? -15.512 13.811 2.223 1.00 91.50 160 GLU A N 1
ATOM 1301 C CA . GLU A 1 160 ? -15.165 12.393 2.195 1.00 91.50 160 GLU A CA 1
ATOM 1302 C C . GLU A 1 160 ? -14.681 11.938 3.581 1.00 91.50 160 GLU A C 1
ATOM 1304 O O . GLU A 1 160 ? -14.072 12.734 4.308 1.00 91.50 160 GLU A O 1
ATOM 1309 N N . PRO A 1 161 ? -14.913 10.672 3.976 1.00 95.12 161 PRO A N 1
ATOM 1310 C CA . PRO A 1 161 ? -14.363 10.092 5.200 1.00 95.12 161 PRO A CA 1
ATOM 1311 C C . PRO A 1 161 ? -12.861 9.784 5.051 1.00 95.12 161 PRO A C 1
ATOM 1313 O O . PRO A 1 161 ? -12.425 8.655 5.252 1.00 95.12 161 PRO A O 1
ATOM 1316 N N . LYS A 1 162 ? -12.080 10.806 4.678 1.00 94.62 162 LYS A N 1
ATOM 1317 C CA . LYS A 1 162 ? -10.715 10.703 4.152 1.00 94.62 162 LYS A CA 1
ATOM 1318 C C . LYS A 1 162 ? -9.792 9.868 5.042 1.00 94.62 162 LYS A C 1
ATOM 1320 O O . LYS A 1 162 ? -9.733 10.128 6.246 1.00 94.62 162 LYS A O 1
ATOM 1325 N N . ASN A 1 163 ? -8.999 8.967 4.462 1.00 96.25 163 ASN A N 1
ATOM 1326 C CA . ASN A 1 163 ? -8.115 8.043 5.201 1.00 96.25 163 ASN A CA 1
ATOM 1327 C C . ASN A 1 163 ? -8.897 7.063 6.091 1.00 96.25 163 ASN A C 1
ATOM 1329 O O . ASN A 1 163 ? -8.565 6.868 7.262 1.00 96.25 163 ASN A O 1
ATOM 1333 N N . GLY A 1 164 ? -9.976 6.502 5.552 1.00 96.75 164 GLY A N 1
ATOM 1334 C CA . GLY A 1 164 ? -10.873 5.561 6.219 1.00 96.75 164 GLY A CA 1
ATOM 1335 C C . GLY A 1 164 ? -10.400 4.105 6.187 1.00 96.75 164 GLY A C 1
ATOM 1336 O O . GLY A 1 164 ? -11.242 3.210 6.244 1.00 96.75 164 GLY A O 1
ATOM 1337 N N . ASP A 1 165 ? -9.088 3.846 6.109 1.00 98.38 165 ASP A N 1
ATOM 1338 C CA . ASP A 1 165 ? -8.525 2.507 5.927 1.00 98.38 165 ASP A CA 1
ATOM 1339 C C . ASP A 1 165 ? -9.186 1.463 6.845 1.00 98.38 165 ASP A C 1
ATOM 1341 O O . ASP A 1 165 ? -9.394 1.725 8.037 1.00 98.38 165 ASP A O 1
ATOM 1345 N N . PHE A 1 166 ? -9.459 0.249 6.356 1.00 98.69 166 PHE A N 1
ATOM 1346 C CA . PHE A 1 166 ? -9.967 -0.797 7.252 1.00 98.69 166 PHE A CA 1
ATOM 1347 C C . PHE A 1 166 ? -8.873 -1.303 8.197 1.00 98.69 166 PHE A C 1
ATOM 1349 O O . PHE A 1 166 ? -9.062 -1.272 9.415 1.00 98.69 166 PHE A O 1
ATOM 1356 N N . PHE A 1 167 ? -7.750 -1.791 7.666 1.00 98.81 167 PHE A N 1
ATOM 1357 C CA . PHE A 1 167 ? -6.761 -2.504 8.474 1.00 98.81 167 PHE A CA 1
ATOM 1358 C C . PHE A 1 167 ? -5.335 -2.055 8.184 1.00 98.81 167 PHE A C 1
ATOM 1360 O O . PHE A 1 167 ? -4.783 -2.349 7.125 1.00 98.81 167 PHE A O 1
ATOM 1367 N N . ASN A 1 168 ? -4.723 -1.402 9.168 1.00 98.81 168 ASN A N 1
ATOM 1368 C CA . ASN A 1 168 ? -3.308 -1.064 9.194 1.00 98.81 168 ASN A CA 1
ATOM 1369 C C . ASN A 1 168 ? -2.579 -1.924 10.228 1.00 98.81 168 ASN A C 1
ATOM 1371 O O . ASN A 1 168 ? -3.097 -2.177 11.319 1.00 98.81 168 ASN A O 1
ATOM 1375 N N . SER A 1 169 ? -1.347 -2.323 9.922 1.00 98.75 169 SER A N 1
ATOM 1376 C CA . SER A 1 169 ? -0.506 -3.057 10.871 1.00 98.75 169 SER A CA 1
ATOM 1377 C C . SER A 1 169 ? 0.960 -2.652 10.815 1.00 98.75 169 SER A C 1
ATOM 1379 O O . SER A 1 169 ? 1.496 -2.383 9.742 1.00 98.75 169 SER A O 1
ATOM 1381 N N . LEU A 1 170 ? 1.623 -2.624 11.968 1.00 98.69 170 LEU A N 1
ATOM 1382 C CA . LEU A 1 170 ? 3.034 -2.269 12.121 1.00 98.69 170 LEU A CA 1
ATOM 1383 C C . LEU A 1 170 ? 3.702 -3.257 13.081 1.00 98.69 170 LEU A C 1
ATOM 1385 O O . LEU A 1 170 ? 3.280 -3.360 14.227 1.00 98.69 170 LEU A O 1
ATOM 1389 N N . ASN A 1 171 ? 4.744 -3.960 12.635 1.00 98.75 171 ASN A N 1
ATOM 1390 C CA . ASN A 1 171 ? 5.438 -4.976 13.436 1.00 98.75 171 ASN A CA 1
ATOM 1391 C C . ASN A 1 171 ? 4.476 -6.100 13.890 1.00 98.75 171 ASN A C 1
ATOM 1393 O O . ASN A 1 171 ? 4.275 -6.317 15.083 1.00 98.75 171 ASN A O 1
ATOM 1397 N N . VAL A 1 172 ? 3.812 -6.774 12.938 1.00 98.94 172 VAL A N 1
ATOM 1398 C CA . VAL A 1 172 ? 2.783 -7.790 13.240 1.00 98.94 172 VAL A CA 1
ATOM 1399 C C . VAL A 1 172 ? 3.024 -9.112 12.513 1.00 98.94 172 VAL A C 1
ATOM 1401 O O . VAL A 1 172 ? 3.316 -9.148 11.317 1.00 98.94 172 VAL A O 1
ATOM 1404 N N . GLU A 1 173 ? 2.838 -10.218 13.233 1.00 98.81 173 GLU A N 1
ATOM 1405 C CA . GLU A 1 173 ? 2.981 -11.580 12.707 1.00 98.81 173 GLU A CA 1
ATOM 1406 C C . GLU A 1 173 ? 1.650 -12.350 12.746 1.00 98.81 173 GLU A C 1
ATOM 1408 O O . GLU A 1 173 ? 0.846 -12.188 13.667 1.00 98.81 173 GLU A O 1
ATOM 1413 N N . HIS A 1 174 ? 1.426 -13.245 11.782 1.00 98.88 174 HIS A N 1
ATOM 1414 C CA . HIS A 1 174 ? 0.259 -14.138 11.747 1.00 98.88 174 HIS A CA 1
ATOM 1415 C C . HIS A 1 174 ? -1.082 -13.384 11.672 1.00 98.88 174 HIS A C 1
ATOM 1417 O O . HIS A 1 174 ? -1.897 -13.429 12.599 1.00 98.88 174 HIS A O 1
ATOM 1423 N N . ILE A 1 175 ? -1.323 -12.699 10.552 1.00 98.94 175 ILE A N 1
ATOM 1424 C CA . ILE A 1 175 ? -2.571 -11.961 10.294 1.00 98.94 175 ILE A CA 1
ATOM 1425 C C . ILE A 1 175 ? -3.515 -12.820 9.449 1.00 98.94 175 ILE A C 1
ATOM 1427 O O . ILE A 1 175 ? -3.114 -13.345 8.407 1.00 98.94 175 ILE A O 1
ATOM 1431 N N . ARG A 1 176 ? -4.774 -12.947 9.874 1.00 98.94 176 ARG A N 1
ATOM 1432 C CA . ARG A 1 176 ? -5.857 -13.635 9.163 1.00 98.94 176 ARG A CA 1
ATOM 1433 C C . ARG A 1 176 ? -7.049 -12.700 8.995 1.00 98.94 176 ARG A C 1
ATOM 1435 O O . ARG A 1 176 ? -7.628 -12.248 9.978 1.00 98.94 176 ARG A O 1
ATOM 1442 N N . ILE A 1 177 ? -7.416 -12.416 7.751 1.00 98.94 177 ILE A N 1
ATOM 1443 C CA . ILE A 1 177 ? -8.610 -11.638 7.403 1.00 98.94 177 ILE A CA 1
ATOM 1444 C C . ILE A 1 177 ? -9.533 -12.544 6.593 1.00 98.94 177 ILE A C 1
ATOM 1446 O O . ILE A 1 177 ? -9.141 -13.026 5.531 1.00 98.94 177 ILE A O 1
ATOM 1450 N N . GLU A 1 178 ? -10.746 -12.786 7.085 1.00 98.81 178 GLU A N 1
ATOM 1451 C CA . GLU A 1 178 ? -11.675 -13.748 6.492 1.00 98.81 178 GLU A CA 1
ATOM 1452 C C . GLU A 1 178 ? -13.085 -13.175 6.369 1.00 98.81 178 GLU A C 1
ATOM 1454 O O . GLU A 1 178 ? -13.705 -12.848 7.374 1.00 98.81 178 GLU A O 1
ATOM 1459 N N . ARG A 1 179 ? -13.643 -13.127 5.155 1.00 98.75 179 ARG A N 1
ATOM 1460 C CA . ARG A 1 1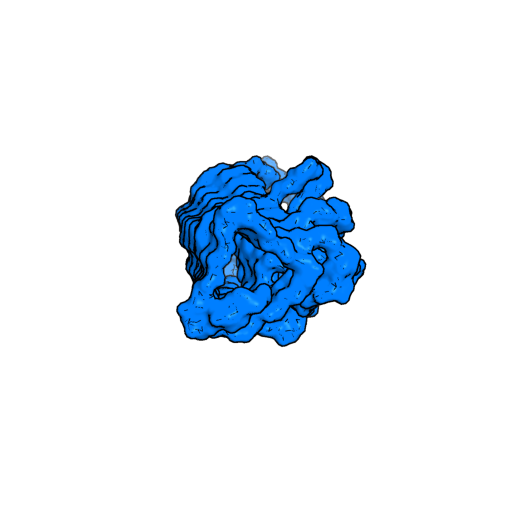79 ? -15.030 -12.671 4.918 1.00 98.75 179 ARG A CA 1
ATOM 1461 C C . ARG A 1 179 ? -15.276 -11.291 5.534 1.00 98.75 179 ARG A C 1
ATOM 1463 O O . ARG A 1 179 ? -16.050 -11.136 6.470 1.00 98.75 179 ARG A O 1
ATOM 1470 N N . VAL A 1 180 ? -14.563 -10.293 5.026 1.00 98.88 180 VAL A N 1
ATOM 1471 C CA . VAL A 1 180 ? -14.697 -8.901 5.475 1.00 98.88 180 VAL A CA 1
ATOM 1472 C C . VAL A 1 180 ? -15.285 -8.045 4.360 1.00 98.88 180 VAL A C 1
ATOM 1474 O O . VAL A 1 180 ? -14.902 -8.181 3.196 1.00 98.88 180 VAL A O 1
ATOM 1477 N N . TRP A 1 181 ? -16.203 -7.151 4.722 1.00 98.81 181 TRP A N 1
ATOM 1478 C CA . TRP A 1 181 ? -16.822 -6.186 3.815 1.00 98.81 181 TRP A CA 1
ATOM 1479 C C . TRP A 1 181 ? -16.439 -4.773 4.224 1.00 98.81 181 TRP A C 1
ATOM 1481 O O . TRP A 1 181 ? -16.679 -4.373 5.359 1.00 98.81 181 TRP A O 1
ATOM 1491 N N . VAL A 1 182 ? -15.862 -4.019 3.298 1.00 98.75 182 VAL A N 1
ATOM 1492 C CA . VAL A 1 182 ? -15.404 -2.650 3.515 1.00 98.75 182 VAL A CA 1
ATOM 1493 C C . VAL A 1 182 ? -16.066 -1.732 2.505 1.00 98.75 182 VAL A C 1
ATOM 1495 O O . VAL A 1 182 ? -15.910 -1.911 1.301 1.00 98.75 182 VAL A O 1
ATOM 1498 N N . ASP A 1 183 ? -16.790 -0.745 3.017 1.00 97.94 183 ASP A N 1
ATOM 1499 C CA . ASP A 1 183 ? -17.364 0.372 2.272 1.00 97.94 183 ASP A CA 1
ATOM 1500 C C . ASP A 1 183 ? -16.916 1.669 2.957 1.00 97.94 183 ASP A C 1
ATOM 1502 O O . ASP A 1 183 ? -17.555 2.182 3.880 1.00 97.94 183 ASP A O 1
ATOM 1506 N N . SER A 1 184 ? -15.727 2.134 2.589 1.00 95.00 184 SER A N 1
ATOM 1507 C CA . SER A 1 184 ? -15.057 3.266 3.229 1.00 95.00 184 SER A CA 1
ATOM 1508 C C . SER A 1 184 ? -14.233 4.041 2.209 1.00 95.00 184 SER A C 1
ATOM 1510 O O . SER A 1 184 ? -14.331 3.758 1.024 1.00 95.00 184 SER A O 1
ATOM 1512 N N . ASP A 1 185 ? -13.461 5.026 2.652 1.00 92.38 185 ASP A N 1
ATOM 1513 C CA . ASP A 1 185 ? -12.435 5.685 1.840 1.00 92.38 185 ASP A CA 1
ATOM 1514 C C . ASP A 1 185 ? -11.048 5.122 2.196 1.00 92.38 185 ASP A C 1
ATOM 1516 O O . ASP A 1 185 ? -10.834 4.674 3.319 1.00 92.38 185 ASP A O 1
ATOM 1520 N N . ASP A 1 186 ? -10.092 5.181 1.270 1.00 96.06 186 ASP A N 1
ATOM 1521 C CA . ASP A 1 186 ? -8.708 4.708 1.443 1.00 96.06 186 ASP A CA 1
ATOM 1522 C C . ASP A 1 186 ? -8.515 3.174 1.507 1.00 96.06 186 ASP A C 1
ATOM 1524 O O . ASP A 1 186 ? -9.327 2.403 0.993 1.00 96.06 186 ASP A O 1
ATOM 1528 N N . ASP A 1 187 ? -7.352 2.696 1.956 1.00 98.38 187 ASP A N 1
ATOM 1529 C CA . ASP A 1 187 ? -6.925 1.307 1.772 1.00 98.38 187 ASP A CA 1
ATOM 1530 C C . ASP A 1 187 ? -7.823 0.282 2.482 1.00 98.38 187 ASP A C 1
ATOM 1532 O O . ASP A 1 187 ? -8.107 0.351 3.677 1.00 98.38 187 ASP A O 1
ATOM 1536 N N . CYS A 1 188 ? -8.164 -0.786 1.766 1.00 97.50 188 CYS A N 1
ATOM 1537 C CA . CYS A 1 188 ? -8.858 -1.916 2.366 1.00 97.50 188 CYS A CA 1
ATOM 1538 C C . CYS A 1 188 ? -7.948 -2.677 3.339 1.00 97.50 188 CYS A C 1
ATOM 1540 O O . CYS A 1 188 ? -8.334 -3.005 4.454 1.00 97.50 188 CYS A O 1
ATOM 1542 N N . PHE A 1 189 ? -6.715 -2.958 2.934 1.00 98.69 189 PHE A N 1
ATOM 1543 C CA . PHE A 1 189 ? -5.747 -3.671 3.761 1.00 98.69 189 PHE A CA 1
ATOM 1544 C C . PHE A 1 189 ? -4.368 -3.080 3.508 1.00 98.69 189 PHE A C 1
ATOM 1546 O O . PHE A 1 189 ? -3.941 -3.004 2.356 1.00 98.69 189 PHE A O 1
ATOM 1553 N N . SER A 1 190 ? -3.704 -2.626 4.570 1.00 98.31 190 SER A N 1
ATOM 1554 C CA . SER A 1 190 ? -2.546 -1.738 4.485 1.00 98.31 190 SER A CA 1
ATOM 1555 C C . SER A 1 190 ? -1.451 -2.079 5.507 1.00 98.31 190 SER A C 1
ATOM 1557 O O . SER A 1 190 ? -1.188 -1.307 6.435 1.00 98.31 190 SER A O 1
ATOM 1559 N N . PRO A 1 191 ? -0.789 -3.248 5.390 1.00 98.19 191 PRO A N 1
ATOM 1560 C CA . PRO A 1 191 ? 0.331 -3.576 6.261 1.00 98.19 191 PRO A CA 1
ATOM 1561 C C . PRO A 1 191 ? 1.486 -2.605 5.993 1.00 98.19 191 PRO A C 1
ATOM 1563 O O . PRO A 1 191 ? 1.936 -2.440 4.855 1.00 98.19 191 PRO A O 1
ATOM 1566 N N . LYS A 1 192 ? 1.952 -1.954 7.057 1.00 97.56 192 LYS A N 1
ATOM 1567 C CA . LYS A 1 192 ? 3.106 -1.051 7.079 1.00 97.56 192 LYS A CA 1
ATOM 1568 C C . LYS A 1 192 ? 4.382 -1.867 7.332 1.00 97.56 192 LYS A C 1
ATOM 1570 O O . LYS A 1 192 ? 4.507 -2.998 6.859 1.00 97.56 192 LYS A O 1
ATOM 1575 N N . SER A 1 193 ? 5.365 -1.307 8.031 1.00 97.69 193 SER A N 1
ATOM 1576 C CA . SER A 1 193 ? 6.657 -1.962 8.254 1.00 97.69 193 SER A CA 1
ATOM 1577 C C . SER A 1 193 ? 6.538 -3.262 9.069 1.00 97.69 193 SER A C 1
ATOM 1579 O O . SER A 1 193 ? 5.737 -3.356 9.995 1.00 97.69 193 SER A O 1
ATOM 1581 N N . ASN A 1 194 ? 7.375 -4.241 8.720 1.00 98.44 194 ASN A N 1
ATOM 1582 C CA . ASN A 1 194 ? 7.653 -5.499 9.431 1.00 98.44 194 ASN A CA 1
ATOM 1583 C C . ASN A 1 194 ? 6.427 -6.382 9.673 1.00 98.44 194 ASN A C 1
ATOM 1585 O O . ASN A 1 194 ? 6.057 -6.667 10.808 1.00 98.44 194 ASN A O 1
ATOM 1589 N N . ASN A 1 195 ? 5.804 -6.840 8.589 1.00 98.81 195 ASN A N 1
ATOM 1590 C CA . ASN A 1 195 ? 4.710 -7.806 8.667 1.00 98.81 195 ASN A CA 1
ATOM 1591 C C . ASN A 1 195 ? 5.091 -9.149 8.024 1.00 98.81 195 ASN A C 1
ATOM 1593 O O . ASN A 1 195 ? 5.753 -9.173 6.981 1.00 98.81 195 ASN A O 1
ATOM 1597 N N . THR A 1 196 ? 4.668 -10.266 8.627 1.00 98.81 196 THR A N 1
ATOM 1598 C CA . THR A 1 196 ? 4.940 -11.622 8.113 1.00 98.81 196 THR A CA 1
ATOM 1599 C C . THR A 1 196 ? 3.775 -12.581 8.341 1.00 98.81 196 THR A C 1
ATOM 1601 O O . THR A 1 196 ? 3.026 -12.437 9.307 1.00 98.81 196 THR A O 1
ATOM 1604 N N . ASP A 1 197 ? 3.661 -13.593 7.477 1.00 98.88 197 ASP A N 1
ATOM 1605 C CA . ASP A 1 197 ? 2.590 -14.598 7.512 1.00 98.88 197 ASP A CA 1
ATOM 1606 C C . ASP A 1 197 ? 1.196 -13.950 7.502 1.00 98.88 197 ASP A C 1
ATOM 1608 O O . ASP A 1 197 ? 0.433 -13.997 8.474 1.00 98.88 197 ASP A O 1
ATOM 1612 N N . ILE A 1 198 ? 0.883 -13.304 6.381 1.00 98.94 198 ILE A N 1
ATOM 1613 C CA . ILE A 1 198 ? -0.397 -12.643 6.139 1.00 98.94 198 ILE A CA 1
ATOM 1614 C C . ILE A 1 198 ? -1.244 -13.514 5.217 1.00 98.94 198 ILE A C 1
ATOM 1616 O O . ILE A 1 198 ? -0.819 -13.860 4.113 1.00 98.94 198 ILE A O 1
ATOM 1620 N N . HIS A 1 199 ? -2.486 -13.771 5.620 1.00 98.94 199 HIS A N 1
ATOM 1621 C CA . HIS A 1 199 ? -3.493 -14.369 4.753 1.00 98.94 199 HIS A CA 1
ATOM 1622 C C . HIS A 1 199 ? -4.788 -13.561 4.790 1.00 98.94 199 HIS A C 1
ATOM 1624 O O . HIS A 1 199 ? -5.437 -13.446 5.829 1.00 98.94 199 HIS A O 1
ATOM 1630 N N . VAL A 1 200 ? -5.157 -13.005 3.642 1.00 98.94 200 VAL A N 1
ATOM 1631 C CA . VAL A 1 200 ? -6.458 -12.376 3.408 1.00 98.94 200 VAL A CA 1
ATOM 1632 C C . VAL A 1 200 ? -7.227 -13.281 2.461 1.00 98.94 200 VAL A C 1
ATOM 1634 O O . VAL A 1 200 ? -6.755 -13.567 1.362 1.00 98.94 200 VAL A O 1
ATOM 1637 N N . ASN A 1 201 ? -8.402 -13.736 2.878 1.00 98.75 201 ASN A N 1
ATOM 1638 C CA . ASN A 1 201 ? -9.236 -14.630 2.093 1.00 98.75 201 ASN A CA 1
ATOM 1639 C C . ASN A 1 201 ? -10.698 -14.187 2.142 1.00 98.75 201 ASN A C 1
ATOM 1641 O O . ASN A 1 201 ? -11.326 -14.210 3.197 1.00 98.75 201 ASN A O 1
ATOM 1645 N N . THR A 1 202 ? -11.273 -13.889 0.978 1.00 98.69 202 THR A N 1
ATOM 1646 C CA . THR A 1 202 ? -12.655 -13.402 0.848 1.00 98.69 202 THR A CA 1
ATOM 1647 C C . THR A 1 202 ? -12.815 -12.009 1.443 1.00 98.69 202 THR A C 1
ATOM 1649 O O . THR A 1 202 ? -13.140 -11.847 2.617 1.00 98.69 202 THR A O 1
ATOM 1652 N N . MET A 1 203 ? -12.600 -10.989 0.618 1.00 98.44 203 MET A N 1
ATOM 1653 C CA . MET A 1 203 ? -12.773 -9.597 1.023 1.00 98.44 203 MET A CA 1
ATOM 1654 C C . MET A 1 203 ? -13.488 -8.799 -0.064 1.00 98.44 203 MET A C 1
ATOM 1656 O O . MET A 1 203 ? -13.175 -8.934 -1.247 1.00 98.44 203 MET A O 1
ATOM 1660 N N . TYR A 1 204 ? -14.445 -7.972 0.342 1.00 98.62 204 TYR A N 1
ATOM 1661 C CA . TYR A 1 204 ? -15.193 -7.082 -0.539 1.00 98.62 204 TYR A CA 1
ATOM 1662 C C . TYR A 1 204 ? -14.838 -5.646 -0.190 1.00 98.62 204 TYR A C 1
ATOM 1664 O O . TYR A 1 204 ? -14.982 -5.236 0.956 1.00 98.62 204 TYR A O 1
ATOM 1672 N N . CYS A 1 205 ? -14.368 -4.903 -1.178 1.00 98.56 205 CYS A N 1
ATOM 1673 C CA . CYS A 1 205 ? -13.805 -3.576 -1.021 1.00 98.56 205 CYS A CA 1
ATOM 1674 C C . CYS A 1 205 ? -14.499 -2.626 -1.979 1.00 98.56 205 CYS A C 1
ATOM 1676 O O . CYS A 1 205 ? -14.244 -2.672 -3.179 1.00 98.56 205 CYS A O 1
ATOM 1678 N N . ASN A 1 206 ? -15.365 -1.776 -1.447 1.00 98.06 206 ASN A N 1
ATOM 1679 C CA . ASN A 1 206 ? -16.027 -0.718 -2.184 1.00 98.06 206 ASN A CA 1
ATOM 1680 C C . ASN A 1 206 ? -15.422 0.638 -1.811 1.00 98.06 206 ASN A C 1
ATOM 1682 O O . ASN A 1 206 ? -15.141 0.876 -0.637 1.00 98.06 206 ASN A O 1
ATOM 1686 N N . ASN A 1 207 ? -15.236 1.508 -2.807 1.00 95.12 207 ASN A N 1
ATOM 1687 C CA . ASN A 1 207 ? -14.729 2.874 -2.624 1.00 95.12 207 ASN A CA 1
ATOM 1688 C C . ASN A 1 207 ? -13.323 2.951 -1.978 1.00 95.12 207 ASN A C 1
ATOM 1690 O O . ASN A 1 207 ? -12.955 3.930 -1.346 1.00 95.12 207 ASN A O 1
ATOM 1694 N N . SER A 1 208 ? -12.500 1.914 -2.158 1.00 95.25 208 SER A N 1
ATOM 1695 C CA . SER A 1 208 ? -11.195 1.811 -1.486 1.00 95.25 208 SER A CA 1
ATOM 1696 C C . SER A 1 208 ? -10.002 2.181 -2.380 1.00 95.25 208 SER A C 1
ATOM 1698 O O . SER A 1 208 ? -10.072 2.171 -3.613 1.00 95.25 208 SER A O 1
ATOM 1700 N N . HIS A 1 209 ? -8.840 2.408 -1.771 1.00 96.12 209 HIS A N 1
ATOM 1701 C CA . HIS A 1 209 ? -7.569 2.599 -2.478 1.00 96.12 209 HIS A CA 1
ATOM 1702 C C . HIS A 1 209 ? -6.803 1.299 -2.763 1.00 96.12 209 HIS A C 1
ATOM 1704 O O . HIS A 1 209 ? -5.711 1.368 -3.346 1.00 96.12 209 HIS A O 1
ATOM 1710 N N . GLY A 1 210 ? -7.362 0.138 -2.406 1.00 96.88 210 GLY A N 1
ATOM 1711 C CA . GLY A 1 210 ? -6.826 -1.171 -2.774 1.00 96.88 210 GLY A CA 1
ATOM 1712 C C . GLY A 1 210 ? -6.405 -2.076 -1.622 1.00 96.88 210 GLY A C 1
ATOM 1713 O O . GLY A 1 210 ? -6.405 -1.706 -0.447 1.00 96.88 210 GLY A O 1
ATOM 1714 N N . GLN A 1 211 ? -6.017 -3.291 -2.005 1.00 98.44 211 GLN A N 1
ATOM 1715 C CA . GLN A 1 211 ? -5.229 -4.220 -1.196 1.00 98.44 211 GLN A CA 1
ATOM 1716 C C . GLN A 1 211 ? -3.764 -3.792 -1.312 1.00 98.44 211 GLN A C 1
ATOM 1718 O O . GLN A 1 211 ? -3.083 -4.129 -2.282 1.00 98.44 211 GLN A O 1
ATOM 1723 N N . SER A 1 212 ? -3.306 -2.984 -0.366 1.00 98.12 212 SER A N 1
ATOM 1724 C CA . SER A 1 212 ? -2.165 -2.091 -0.524 1.00 98.12 212 SER A CA 1
ATOM 1725 C C . SER A 1 212 ? -1.043 -2.418 0.450 1.00 98.12 212 SER A C 1
ATOM 1727 O O . SER A 1 212 ? -1.038 -1.940 1.572 1.00 98.12 212 SER A O 1
ATOM 1729 N N . LEU A 1 213 ? -0.014 -3.146 0.026 1.00 98.50 213 LEU A N 1
ATOM 1730 C CA . LEU A 1 213 ? 1.167 -3.317 0.878 1.00 98.50 213 LEU A CA 1
ATOM 1731 C C . LEU A 1 213 ? 1.923 -1.984 0.977 1.00 98.50 213 LEU A C 1
ATOM 1733 O O . LEU A 1 213 ? 2.477 -1.507 -0.019 1.00 98.50 213 LEU A O 1
ATOM 1737 N N . GLY A 1 214 ? 1.938 -1.385 2.169 1.00 95.44 214 GLY A N 1
ATOM 1738 C CA . GLY A 1 214 ? 2.642 -0.148 2.478 1.00 95.44 214 GLY A CA 1
ATOM 1739 C C . GLY A 1 214 ? 1.764 1.076 2.770 1.00 95.44 214 GLY A C 1
ATOM 1740 O O . GLY A 1 214 ? 0.600 0.995 3.118 1.00 95.44 214 GLY A O 1
ATOM 1741 N N . SER A 1 215 ? 2.292 2.288 2.649 1.00 96.12 215 SER A N 1
ATOM 1742 C CA . SER A 1 215 ? 3.608 2.593 2.092 1.00 96.12 215 SER A CA 1
ATOM 1743 C C . SER A 1 215 ? 4.769 2.111 2.959 1.00 96.12 215 SER A C 1
ATOM 1745 O O . SER A 1 215 ? 4.732 2.281 4.174 1.00 96.12 215 SER A O 1
ATOM 1747 N N . LEU A 1 216 ? 5.800 1.548 2.331 1.00 97.81 216 LEU A N 1
ATOM 1748 C CA . LEU A 1 216 ? 6.973 0.992 3.008 1.00 97.81 216 LEU A CA 1
ATOM 1749 C C . LEU A 1 216 ? 8.226 1.812 2.715 1.00 97.81 216 LEU A C 1
ATOM 1751 O O . LEU A 1 216 ? 8.406 2.313 1.605 1.00 97.81 216 LEU A O 1
ATOM 1755 N N . GLY A 1 217 ? 9.112 1.896 3.702 1.00 95.88 217 GLY A N 1
ATOM 1756 C CA . GLY A 1 217 ? 10.418 2.534 3.561 1.00 95.88 217 GLY A CA 1
ATOM 1757 C C . GLY A 1 217 ? 10.399 4.052 3.739 1.00 95.88 217 GLY A C 1
ATOM 1758 O O . GLY A 1 217 ? 11.289 4.726 3.235 1.00 95.88 217 GLY A O 1
ATOM 1759 N N . GLN A 1 218 ? 9.393 4.595 4.430 1.00 93.81 218 GLN A N 1
ATOM 1760 C CA . GLN A 1 218 ? 9.219 6.041 4.599 1.00 93.81 218 GLN A CA 1
ATOM 1761 C C . GLN A 1 218 ? 10.363 6.704 5.377 1.00 93.81 218 GLN A C 1
ATOM 1763 O O . GLN A 1 218 ? 10.804 7.783 4.996 1.00 93.81 218 GLN A O 1
ATOM 1768 N N . TYR A 1 219 ? 10.828 6.080 6.461 1.00 93.62 219 TYR A N 1
ATOM 1769 C CA . TYR A 1 219 ? 11.703 6.728 7.437 1.00 93.62 219 TYR A CA 1
ATOM 1770 C C . TYR A 1 219 ? 13.153 6.254 7.308 1.00 93.62 219 TYR A C 1
ATOM 1772 O O . TYR A 1 219 ? 13.446 5.060 7.346 1.00 93.62 219 TYR A O 1
ATOM 1780 N N . GLU A 1 220 ? 14.076 7.201 7.136 1.00 94.94 220 GLU A N 1
ATOM 1781 C CA . GLU A 1 220 ? 15.511 6.927 7.066 1.00 94.94 220 GLU A CA 1
ATOM 1782 C C . GLU A 1 220 ? 16.027 6.176 8.305 1.00 94.94 220 GLU A C 1
ATOM 1784 O O . GLU A 1 220 ? 15.574 6.391 9.426 1.00 94.94 220 GLU A O 1
ATOM 1789 N N . GLY A 1 221 ? 17.010 5.298 8.099 1.00 92.62 221 GLY A N 1
ATOM 1790 C CA . GLY A 1 221 ? 17.643 4.527 9.172 1.00 92.62 221 GLY A CA 1
ATOM 1791 C C . GLY A 1 221 ? 16.898 3.245 9.545 1.00 92.62 221 GLY A C 1
ATOM 1792 O O . GLY A 1 221 ? 17.488 2.379 10.189 1.00 92.62 221 GLY A O 1
ATOM 1793 N N . GLU A 1 222 ? 15.654 3.072 9.095 1.00 94.62 222 GLU A N 1
ATOM 1794 C CA . GLU A 1 222 ? 14.923 1.821 9.281 1.00 94.62 222 GLU A CA 1
ATOM 1795 C C . GLU A 1 222 ? 15.334 0.747 8.256 1.00 94.62 222 GLU A C 1
ATOM 1797 O O . GLU A 1 222 ? 15.724 1.025 7.111 1.00 94.62 222 GLU A O 1
ATOM 1802 N N . TYR A 1 223 ? 15.204 -0.513 8.679 1.00 94.50 223 TYR A N 1
ATOM 1803 C CA . TYR A 1 223 ? 15.214 -1.678 7.802 1.00 94.50 223 TYR A CA 1
ATOM 1804 C C . TYR A 1 223 ? 13.845 -2.348 7.882 1.00 94.50 223 TYR A C 1
ATOM 1806 O O . TYR A 1 223 ? 13.489 -2.884 8.930 1.00 94.50 223 TYR A O 1
ATOM 1814 N N . VAL A 1 224 ? 13.071 -2.285 6.798 1.00 97.06 224 VAL A N 1
ATOM 1815 C CA . VAL A 1 224 ? 11.651 -2.666 6.815 1.00 97.06 224 VAL A CA 1
ATOM 1816 C C . VAL A 1 224 ? 11.377 -3.882 5.937 1.00 97.06 224 VAL A C 1
ATOM 1818 O O . VAL A 1 224 ? 11.974 -4.041 4.872 1.00 97.06 224 VAL A O 1
ATOM 1821 N N . PHE A 1 225 ? 10.444 -4.741 6.338 1.00 97.44 225 PHE A N 1
ATOM 1822 C CA . PHE A 1 225 ? 10.032 -5.858 5.487 1.00 97.44 225 PHE A CA 1
ATOM 1823 C C . PHE A 1 225 ? 8.527 -6.113 5.476 1.00 97.44 225 PHE A C 1
ATOM 1825 O O . PHE A 1 225 ? 7.829 -5.871 6.453 1.00 97.44 225 PHE A O 1
ATOM 1832 N N . VAL A 1 226 ? 8.029 -6.656 4.369 1.00 98.81 226 VAL A N 1
ATOM 1833 C CA . VAL A 1 226 ? 6.740 -7.356 4.313 1.00 98.81 226 VAL A CA 1
ATOM 1834 C C . VAL A 1 226 ? 6.963 -8.652 3.552 1.00 98.81 226 VAL A C 1
ATOM 1836 O O . VAL A 1 226 ? 7.454 -8.619 2.423 1.00 98.81 226 VAL A O 1
ATOM 1839 N N . LYS A 1 227 ? 6.646 -9.797 4.157 1.00 98.38 227 LYS A N 1
ATOM 1840 C CA . LYS A 1 227 ? 6.881 -11.092 3.512 1.00 98.38 227 LYS A CA 1
ATOM 1841 C C . LYS A 1 227 ? 5.826 -12.138 3.824 1.00 98.38 227 LYS A C 1
ATOM 1843 O O . LYS A 1 227 ? 5.083 -11.997 4.788 1.00 98.38 227 LYS A O 1
ATOM 1848 N N . ASP A 1 228 ? 5.804 -13.193 3.016 1.00 98.62 228 ASP A N 1
ATOM 1849 C CA . ASP A 1 228 ? 4.912 -14.343 3.189 1.00 98.62 228 ASP A CA 1
ATOM 1850 C C . ASP A 1 228 ? 3.442 -13.900 3.220 1.00 98.62 228 ASP A C 1
ATOM 1852 O O . ASP A 1 228 ? 2.744 -14.013 4.228 1.00 98.62 228 ASP A O 1
ATOM 1856 N N . VAL A 1 229 ? 2.997 -13.326 2.099 1.00 98.94 229 VAL A N 1
ATOM 1857 C CA . VAL A 1 229 ? 1.672 -12.718 1.950 1.00 98.94 229 VAL A CA 1
ATOM 1858 C C . VAL A 1 229 ? 0.862 -13.465 0.901 1.00 98.94 229 VAL A C 1
ATOM 1860 O O . VAL A 1 229 ? 1.285 -13.593 -0.248 1.00 98.94 229 VAL A O 1
ATOM 1863 N N . VAL A 1 230 ? -0.348 -13.880 1.264 1.00 98.88 230 VAL A N 1
ATOM 1864 C CA . VAL A 1 230 ? -1.359 -14.363 0.321 1.00 98.88 230 VAL A CA 1
ATOM 1865 C C . VAL A 1 230 ? -2.623 -13.531 0.494 1.00 98.88 230 VAL A C 1
ATOM 1867 O O . VAL A 1 230 ? -3.227 -13.521 1.561 1.00 98.88 230 VAL A O 1
ATOM 1870 N N . ILE A 1 231 ? -3.031 -12.835 -0.562 1.00 98.94 231 ILE A N 1
ATOM 1871 C CA . ILE A 1 231 ? -4.296 -12.102 -0.622 1.00 98.94 231 ILE A CA 1
ATOM 1872 C C . ILE A 1 231 ? -5.120 -12.718 -1.744 1.00 98.94 231 ILE A C 1
ATOM 1874 O O . ILE A 1 231 ? -4.702 -12.714 -2.906 1.00 98.94 231 ILE A O 1
ATOM 1878 N N . GLU A 1 232 ? -6.274 -13.283 -1.402 1.00 98.81 232 GLU A N 1
ATOM 1879 C CA . GLU A 1 232 ? -7.069 -14.050 -2.346 1.00 98.81 232 GLU A CA 1
ATOM 1880 C C . GLU A 1 232 ? -8.582 -13.918 -2.201 1.00 98.81 232 GLU A C 1
ATOM 1882 O O . GLU A 1 232 ? -9.114 -13.665 -1.122 1.00 98.81 232 GLU A O 1
ATOM 1887 N N . ASN A 1 233 ? -9.273 -14.151 -3.320 1.00 98.75 233 ASN A N 1
ATOM 1888 C CA . ASN A 1 233 ? -10.730 -14.084 -3.424 1.00 98.75 233 ASN A CA 1
ATOM 1889 C C . ASN A 1 233 ? -11.219 -12.681 -3.034 1.00 98.75 233 ASN A C 1
ATOM 1891 O O . ASN A 1 233 ? -11.881 -12.491 -2.017 1.00 98.75 233 ASN A O 1
ATOM 1895 N N . VAL A 1 234 ? -10.823 -11.682 -3.821 1.00 98.81 234 VAL A N 1
ATOM 1896 C CA . VAL A 1 234 ? -11.087 -10.270 -3.518 1.00 98.81 234 VAL A CA 1
ATOM 1897 C C . VAL A 1 234 ? -11.974 -9.652 -4.588 1.00 98.81 234 VAL A C 1
ATOM 1899 O O . VAL A 1 234 ? -11.718 -9.810 -5.781 1.00 98.81 234 VAL A O 1
ATOM 1902 N N . TRP A 1 235 ? -12.986 -8.909 -4.151 1.00 98.62 235 TRP A N 1
ATOM 1903 C CA . TRP A 1 235 ? -13.817 -8.064 -5.000 1.00 98.62 235 TRP A CA 1
ATOM 1904 C C . TRP A 1 235 ? -13.478 -6.609 -4.722 1.00 98.62 235 TRP A C 1
ATOM 1906 O O . TRP A 1 235 ? -13.722 -6.110 -3.627 1.00 98.62 235 TRP A O 1
ATOM 1916 N N . MET A 1 236 ? -12.905 -5.952 -5.718 1.00 98.06 236 MET A N 1
ATOM 1917 C CA . MET A 1 236 ? -12.556 -4.539 -5.708 1.00 98.06 236 MET A CA 1
ATOM 1918 C C . MET A 1 236 ? -13.577 -3.803 -6.570 1.00 98.06 236 MET A C 1
ATOM 1920 O O . MET A 1 236 ? -13.770 -4.164 -7.731 1.00 98.06 236 MET A O 1
ATOM 1924 N N . LEU A 1 237 ? -14.290 -2.852 -5.971 1.00 97.62 237 LEU A N 1
ATOM 1925 C CA . LEU A 1 237 ? -15.401 -2.138 -6.584 1.00 97.62 237 LEU A CA 1
ATOM 1926 C C . LEU A 1 237 ? -15.211 -0.630 -6.390 1.00 97.62 237 LEU A C 1
ATOM 1928 O O . LEU A 1 237 ? -15.020 -0.160 -5.268 1.00 97.62 237 LEU A O 1
ATOM 1932 N N . ASN A 1 238 ? -15.346 0.137 -7.471 1.00 96.56 238 ASN A N 1
ATOM 1933 C CA . ASN A 1 238 ? -15.385 1.604 -7.440 1.00 96.56 238 ASN A CA 1
ATOM 1934 C C . ASN A 1 238 ? -14.183 2.250 -6.721 1.00 96.56 238 ASN A C 1
ATOM 1936 O O . ASN A 1 238 ? -14.345 3.275 -6.062 1.00 96.56 238 ASN A O 1
ATOM 1940 N N . GLY A 1 239 ? -13.002 1.634 -6.784 1.00 93.44 239 GLY A N 1
ATOM 1941 C CA . GLY A 1 239 ? -11.807 2.101 -6.093 1.00 93.44 239 GLY A CA 1
ATOM 1942 C C . GLY A 1 239 ? -10.782 2.773 -7.003 1.00 93.44 239 GLY A C 1
ATOM 1943 O O . GLY A 1 239 ? -10.907 2.842 -8.225 1.00 93.44 239 GLY A O 1
ATOM 1944 N N . ASN A 1 240 ? -9.680 3.237 -6.416 1.00 92.25 240 ASN A N 1
ATOM 1945 C CA . ASN A 1 240 ? -8.548 3.697 -7.225 1.00 92.25 240 ASN A CA 1
ATOM 1946 C C . ASN A 1 240 ? -7.657 2.545 -7.678 1.00 92.25 240 ASN A C 1
ATOM 1948 O O . ASN A 1 240 ? -7.105 2.585 -8.776 1.00 92.25 240 ASN A O 1
ATOM 1952 N N . ASN A 1 241 ? -7.449 1.533 -6.837 1.00 94.69 241 ASN A N 1
ATOM 1953 C CA . ASN A 1 241 ? -6.536 0.444 -7.163 1.00 94.69 241 ASN A CA 1
ATOM 1954 C C . ASN A 1 241 ? -7.089 -0.890 -6.676 1.00 94.69 241 ASN A C 1
ATOM 1956 O O . ASN A 1 241 ? -7.752 -0.931 -5.649 1.00 94.69 241 ASN A O 1
ATOM 1960 N N . GLY A 1 242 ? -6.758 -1.971 -7.381 1.00 96.62 242 GLY A N 1
ATOM 1961 C CA . GLY A 1 242 ? -7.007 -3.335 -6.928 1.00 96.62 242 GLY A CA 1
ATOM 1962 C C . GLY A 1 242 ? -5.876 -3.830 -6.026 1.00 96.62 242 GLY A C 1
ATOM 1963 O O . GLY A 1 242 ? -5.800 -3.473 -4.852 1.00 96.62 242 GLY A O 1
ATOM 1964 N N . ALA A 1 243 ? -4.971 -4.642 -6.571 1.00 97.94 243 ALA A N 1
ATOM 1965 C CA . ALA A 1 243 ? -3.766 -5.079 -5.868 1.00 97.94 243 ALA A CA 1
ATOM 1966 C C . ALA A 1 243 ? -2.649 -4.035 -5.997 1.00 97.94 243 ALA A C 1
ATOM 1968 O O . ALA A 1 243 ? -2.289 -3.639 -7.112 1.00 97.94 243 ALA A O 1
ATOM 1969 N N . ARG A 1 244 ? -2.075 -3.600 -4.870 1.00 97.75 244 ARG A N 1
ATOM 1970 C CA . ARG A 1 244 ? -1.101 -2.507 -4.842 1.00 97.75 244 ARG A CA 1
ATOM 1971 C C . ARG A 1 244 ? 0.087 -2.786 -3.920 1.00 97.75 244 ARG A C 1
ATOM 1973 O O . ARG A 1 244 ? -0.066 -3.289 -2.814 1.00 97.75 244 ARG A O 1
ATOM 1980 N N . ILE A 1 245 ? 1.286 -2.413 -4.364 1.00 98.00 245 ILE A N 1
ATOM 1981 C CA . ILE A 1 245 ? 2.496 -2.346 -3.525 1.00 98.00 245 ILE A CA 1
ATOM 1982 C C . ILE A 1 245 ? 3.040 -0.925 -3.622 1.00 98.00 245 ILE A C 1
ATOM 1984 O O . ILE A 1 245 ? 3.226 -0.426 -4.730 1.00 98.00 245 ILE A O 1
ATOM 1988 N N . LYS A 1 246 ? 3.292 -0.287 -2.477 1.00 96.38 246 LYS A N 1
ATOM 1989 C CA . LYS A 1 246 ? 3.757 1.100 -2.370 1.00 96.38 246 LYS A CA 1
ATOM 1990 C C . LYS A 1 246 ? 5.071 1.161 -1.605 1.00 96.38 246 LYS A C 1
ATOM 1992 O O . LYS A 1 246 ? 5.098 0.896 -0.403 1.00 96.38 246 LYS A O 1
ATOM 1997 N N . VAL A 1 247 ? 6.147 1.565 -2.268 1.00 96.00 247 VAL A N 1
ATOM 1998 C CA . VAL A 1 247 ? 7.448 1.781 -1.630 1.00 96.00 247 VAL A CA 1
ATOM 1999 C C . VAL A 1 247 ? 7.948 3.202 -1.879 1.00 96.00 247 VAL A C 1
ATOM 2001 O O . VAL A 1 247 ? 7.842 3.736 -2.986 1.00 96.00 247 VAL A O 1
ATOM 2004 N N . TRP A 1 248 ? 8.471 3.827 -0.827 1.00 94.56 248 TRP A N 1
ATOM 2005 C CA . TRP A 1 248 ? 9.011 5.182 -0.872 1.00 94.56 248 TRP A CA 1
ATOM 2006 C C . TRP A 1 248 ? 10.320 5.234 -1.664 1.00 94.56 248 TRP A C 1
ATOM 2008 O O . TRP A 1 248 ? 11.119 4.293 -1.656 1.00 94.56 248 TRP A O 1
ATOM 2018 N N . ALA A 1 249 ? 10.538 6.363 -2.330 1.00 91.56 249 ALA A N 1
ATOM 2019 C CA . ALA A 1 249 ? 11.784 6.753 -2.980 1.00 91.56 249 ALA A CA 1
ATOM 2020 C C . ALA A 1 249 ? 12.201 8.134 -2.460 1.00 91.56 249 ALA A C 1
ATOM 2022 O O . ALA A 1 249 ? 11.386 8.839 -1.873 1.00 91.56 249 ALA A O 1
ATOM 2023 N N . GLY A 1 250 ? 13.462 8.516 -2.637 1.00 90.00 250 GLY A N 1
ATOM 2024 C CA . GLY A 1 250 ? 13.995 9.763 -2.091 1.00 90.00 250 GLY A CA 1
ATOM 2025 C C . GLY A 1 250 ? 15.352 9.591 -1.417 1.00 90.00 250 GLY A C 1
ATOM 2026 O O . GLY A 1 250 ? 15.877 8.486 -1.283 1.00 90.00 250 GLY A O 1
ATOM 2027 N N . GLU A 1 251 ? 15.952 10.712 -1.029 1.00 90.88 251 GLU A N 1
ATOM 2028 C CA . GLU A 1 251 ? 17.278 10.743 -0.401 1.00 90.88 251 GLU A CA 1
ATOM 2029 C C . GLU A 1 251 ? 17.247 10.059 0.980 1.00 90.88 251 GLU A C 1
ATOM 2031 O O . GLU A 1 251 ? 17.981 9.091 1.226 1.00 90.88 251 GLU A O 1
ATOM 2036 N N . ASN A 1 252 ? 16.279 10.472 1.803 1.00 92.31 252 ASN A N 1
ATOM 2037 C CA . ASN A 1 252 ? 16.128 10.094 3.210 1.00 92.31 252 ASN A CA 1
ATOM 2038 C C . ASN A 1 252 ? 15.024 9.042 3.395 1.00 92.31 252 ASN A C 1
ATOM 2040 O O . ASN A 1 252 ? 14.067 9.241 4.138 1.00 92.31 252 ASN A O 1
ATOM 2044 N N . VAL A 1 253 ? 15.141 7.929 2.671 1.00 94.44 253 VAL A N 1
ATOM 2045 C CA . VAL A 1 253 ? 14.225 6.780 2.777 1.00 94.44 253 VAL A CA 1
ATOM 2046 C C . VAL A 1 253 ? 14.922 5.557 3.356 1.00 94.44 253 VAL A C 1
ATOM 2048 O O . VAL A 1 253 ? 16.148 5.405 3.234 1.00 94.44 253 VAL A O 1
ATOM 2051 N N . ALA A 1 254 ? 14.119 4.677 3.949 1.00 95.00 254 ALA A N 1
ATOM 2052 C CA . ALA A 1 254 ? 14.558 3.412 4.517 1.00 95.00 254 ALA A CA 1
ATOM 2053 C C . ALA A 1 254 ? 15.015 2.414 3.448 1.00 95.00 254 ALA A C 1
ATOM 2055 O O . ALA A 1 254 ? 14.764 2.568 2.251 1.00 95.00 254 ALA A O 1
ATOM 2056 N N . THR A 1 255 ? 15.659 1.347 3.914 1.00 93.12 255 THR A N 1
ATOM 2057 C CA . THR A 1 255 ? 15.995 0.171 3.100 1.00 93.12 255 THR A CA 1
ATOM 2058 C C . THR A 1 255 ? 15.146 -1.017 3.535 1.00 93.12 255 THR A C 1
ATOM 2060 O O . THR A 1 255 ? 14.565 -0.996 4.619 1.00 93.12 255 THR A O 1
ATOM 2063 N N . GLY A 1 256 ? 15.047 -2.059 2.711 1.00 95.00 256 GLY A N 1
ATOM 2064 C CA . GLY A 1 256 ? 14.208 -3.196 3.072 1.00 95.00 256 GLY A CA 1
ATOM 2065 C C . GLY A 1 256 ? 13.741 -4.032 1.897 1.00 95.00 256 GLY A C 1
ATOM 2066 O O . GLY A 1 256 ? 14.265 -3.905 0.786 1.00 95.00 256 GLY A O 1
ATOM 2067 N N . PHE A 1 257 ? 12.741 -4.883 2.129 1.00 92.88 257 PHE A N 1
ATOM 2068 C CA . PHE A 1 257 ? 12.187 -5.726 1.074 1.00 92.88 257 PHE A CA 1
ATOM 2069 C C . PHE A 1 257 ? 10.690 -6.043 1.192 1.00 92.88 257 PHE A C 1
ATOM 2071 O O . PHE A 1 257 ? 10.108 -6.060 2.271 1.00 92.88 257 PHE A O 1
ATOM 2078 N N . VAL A 1 258 ? 10.081 -6.334 0.045 1.00 97.69 258 VAL A N 1
ATOM 2079 C CA . VAL A 1 258 ? 8.787 -7.004 -0.088 1.00 97.69 258 VAL A CA 1
ATOM 2080 C C . VAL A 1 258 ? 9.030 -8.307 -0.835 1.00 97.69 258 VAL A C 1
ATOM 2082 O O . VAL A 1 258 ? 9.525 -8.271 -1.964 1.00 97.69 258 VAL A O 1
ATOM 2085 N N . GLU A 1 259 ? 8.730 -9.447 -0.219 1.00 93.00 259 GLU A N 1
ATOM 2086 C CA . GLU A 1 259 ? 9.074 -10.755 -0.787 1.00 93.00 259 GLU A CA 1
ATOM 2087 C C . GLU A 1 259 ? 8.005 -11.821 -0.551 1.00 93.00 259 GLU A C 1
ATOM 2089 O O . GLU A 1 259 ? 7.370 -11.847 0.495 1.00 93.00 259 GLU A O 1
ATOM 2094 N N . ASN A 1 260 ? 7.839 -12.738 -1.507 1.00 93.81 260 ASN A N 1
ATOM 2095 C CA . ASN A 1 260 ? 6.901 -13.858 -1.403 1.00 93.81 260 ASN A CA 1
ATOM 2096 C C . ASN A 1 260 ? 5.458 -13.379 -1.193 1.00 93.81 260 ASN A C 1
ATOM 2098 O O . ASN A 1 260 ? 4.829 -13.626 -0.163 1.00 93.81 260 ASN A O 1
ATOM 2102 N N . VAL A 1 261 ? 4.956 -12.651 -2.190 1.00 98.50 261 VAL A N 1
ATOM 2103 C CA . VAL A 1 261 ? 3.612 -12.068 -2.190 1.00 98.50 261 VAL A CA 1
ATOM 2104 C C . VAL A 1 261 ? 2.797 -12.678 -3.319 1.00 98.50 261 VAL A C 1
ATOM 2106 O O . VAL A 1 261 ? 3.198 -12.624 -4.477 1.00 98.50 261 VAL A O 1
ATOM 2109 N N . THR A 1 262 ? 1.624 -13.212 -3.004 1.00 97.44 262 THR A N 1
ATOM 2110 C CA . THR A 1 262 ? 0.656 -13.692 -3.991 1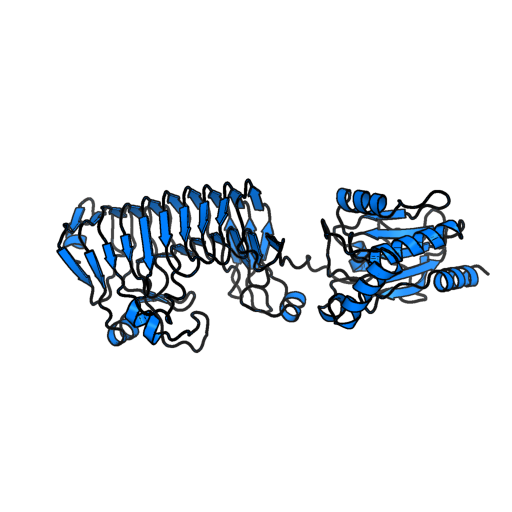.00 97.44 262 THR A CA 1
ATOM 2111 C C . THR A 1 262 ? -0.642 -12.913 -3.865 1.00 97.44 262 THR A C 1
ATOM 2113 O O . THR A 1 262 ? -1.302 -12.964 -2.831 1.00 97.44 262 THR A O 1
ATOM 2116 N N . PHE A 1 263 ? -1.036 -12.245 -4.944 1.00 98.75 263 PHE A N 1
ATOM 2117 C CA . PHE A 1 263 ? -2.395 -11.761 -5.147 1.00 98.75 263 PHE A CA 1
ATOM 2118 C C . PHE A 1 263 ? -3.089 -12.701 -6.129 1.00 98.75 263 PHE A C 1
ATOM 2120 O O . PHE A 1 263 ? -2.612 -12.855 -7.258 1.00 98.75 263 PHE A O 1
ATOM 2127 N N . ARG A 1 264 ? -4.203 -13.331 -5.740 1.00 98.06 264 ARG A N 1
ATOM 2128 C CA . ARG A 1 264 ? -4.928 -14.225 -6.655 1.00 98.06 264 ARG A CA 1
ATOM 2129 C C . ARG A 1 264 ? -6.441 -14.145 -6.559 1.00 98.06 264 ARG A C 1
ATOM 2131 O O . ARG A 1 264 ? -6.987 -13.831 -5.513 1.00 98.06 264 ARG A O 1
ATOM 2138 N N . ASN A 1 265 ? -7.131 -14.485 -7.643 1.00 98.12 265 ASN A N 1
ATOM 2139 C CA . ASN A 1 265 ? -8.599 -14.499 -7.702 1.00 98.12 265 ASN A CA 1
ATOM 2140 C C . ASN A 1 265 ? -9.201 -13.124 -7.362 1.00 98.12 265 ASN A C 1
ATOM 2142 O O . ASN A 1 265 ? -9.987 -12.989 -6.424 1.00 98.12 265 ASN A O 1
ATOM 2146 N N . PHE A 1 266 ? -8.804 -12.104 -8.123 1.00 98.56 266 PHE A N 1
ATOM 2147 C CA . PHE A 1 266 ? -9.339 -10.749 -7.997 1.00 98.56 266 PHE A CA 1
ATOM 2148 C C . PHE A 1 266 ? -10.423 -10.508 -9.048 1.00 98.56 266 PHE A C 1
ATOM 2150 O O . PHE A 1 266 ? -10.198 -10.724 -10.244 1.00 98.56 266 PHE A O 1
ATOM 2157 N N . TRP A 1 267 ? -11.575 -10.012 -8.608 1.00 98.31 267 TRP A N 1
ATOM 2158 C CA . TRP A 1 267 ? -12.550 -9.334 -9.453 1.00 98.31 267 TRP A CA 1
ATOM 2159 C C . TRP A 1 267 ? -12.402 -7.827 -9.261 1.00 98.31 267 TRP A C 1
ATOM 2161 O O . TRP A 1 267 ? -12.486 -7.349 -8.135 1.00 98.31 267 TRP A O 1
ATOM 2171 N N . SER A 1 268 ? -12.174 -7.096 -10.346 1.00 96.94 268 SER A N 1
ATOM 2172 C CA . SER A 1 268 ? -12.064 -5.636 -10.348 1.00 96.94 268 SER A CA 1
ATOM 2173 C C . SER A 1 268 ? -13.193 -5.039 -11.175 1.00 96.94 268 SER A C 1
ATOM 2175 O O . SER A 1 268 ? -13.375 -5.411 -12.335 1.00 96.94 268 SER A O 1
ATOM 2177 N N . GLU A 1 269 ? -13.953 -4.120 -10.600 1.00 97.12 269 GLU A N 1
ATOM 2178 C CA . GLU A 1 269 ? -15.048 -3.442 -11.281 1.00 97.12 269 GLU A CA 1
ATOM 2179 C C . GLU A 1 269 ? -15.002 -1.953 -10.983 1.00 97.12 269 GLU A C 1
ATOM 2181 O O . GLU A 1 269 ? -15.127 -1.523 -9.841 1.00 97.12 269 GLU A O 1
ATOM 2186 N N . ASN A 1 270 ? -14.835 -1.160 -12.038 1.00 96.88 270 ASN A N 1
ATOM 2187 C CA . ASN A 1 270 ? -14.729 0.287 -11.937 1.00 96.88 270 ASN A CA 1
ATOM 2188 C C . ASN A 1 270 ? -13.545 0.764 -11.062 1.00 96.88 270 ASN A C 1
ATOM 2190 O O . ASN A 1 270 ? -13.607 1.845 -10.487 1.00 96.88 270 ASN A O 1
ATOM 2194 N N . ASP A 1 271 ? -12.451 -0.008 -10.994 1.00 95.81 271 ASP A N 1
ATOM 2195 C CA . ASP A 1 271 ? -11.194 0.463 -10.396 1.00 95.81 271 ASP A CA 1
ATOM 2196 C C . ASP A 1 271 ? -10.296 1.149 -11.436 1.00 95.81 271 ASP A C 1
ATOM 2198 O O . ASP A 1 271 ? -10.198 0.678 -12.575 1.00 95.81 271 ASP A O 1
ATOM 2202 N N . ASP A 1 272 ? -9.579 2.217 -11.065 1.00 93.88 272 ASP A N 1
ATOM 2203 C CA . ASP A 1 272 ? -8.658 2.889 -12.002 1.00 93.88 272 ASP A CA 1
ATOM 2204 C C . ASP A 1 272 ? -7.462 2.010 -12.393 1.00 93.88 272 ASP A C 1
ATOM 2206 O O . ASP A 1 272 ? -7.141 1.875 -13.579 1.00 93.88 272 ASP A O 1
ATOM 2210 N N . TRP A 1 273 ? -6.796 1.409 -11.405 1.00 94.56 273 TRP A N 1
ATOM 2211 C CA . TRP A 1 273 ? -5.662 0.507 -11.600 1.00 94.56 273 TRP A CA 1
ATOM 2212 C C . TRP A 1 273 ? -5.892 -0.843 -10.916 1.00 94.56 273 TRP A C 1
ATOM 2214 O O . TRP A 1 273 ? -5.518 -1.009 -9.756 1.00 94.56 273 TRP A O 1
ATOM 2224 N N . PRO A 1 274 ? -6.408 -1.858 -11.629 1.00 95.62 274 PRO A N 1
ATOM 2225 C CA . PRO A 1 274 ? -6.555 -3.205 -11.073 1.00 95.62 274 PRO A CA 1
ATOM 2226 C C . PRO A 1 274 ? -5.263 -3.766 -10.453 1.00 95.62 274 PRO A C 1
ATOM 2228 O O . PRO A 1 274 ? -5.316 -4.456 -9.436 1.00 95.62 274 PRO A O 1
ATOM 2231 N N . VAL A 1 275 ? -4.099 -3.441 -11.030 1.00 95.69 275 VAL A N 1
ATOM 2232 C CA . VAL A 1 275 ? -2.780 -3.742 -10.452 1.00 95.69 275 VAL A CA 1
ATOM 2233 C C . VAL A 1 275 ? -1.876 -2.510 -10.483 1.00 95.69 275 VAL A C 1
ATOM 2235 O O . VAL A 1 275 ? -1.672 -1.909 -11.542 1.00 95.69 275 VAL A O 1
ATOM 2238 N N . PHE A 1 276 ? -1.258 -2.166 -9.351 1.00 93.44 276 PHE A N 1
ATOM 2239 C CA . PHE A 1 276 ? -0.290 -1.074 -9.292 1.00 93.44 276 PHE A CA 1
ATOM 2240 C C . PHE A 1 276 ? 0.928 -1.384 -8.408 1.00 93.44 276 PHE A C 1
ATOM 2242 O O . PHE A 1 276 ? 0.834 -1.542 -7.197 1.00 93.44 276 PHE A O 1
ATOM 2249 N N . LEU A 1 277 ? 2.110 -1.416 -9.019 1.00 92.56 277 LEU A N 1
ATOM 2250 C CA . LEU A 1 277 ? 3.390 -1.407 -8.317 1.00 92.56 277 LEU A CA 1
ATOM 2251 C C . LEU A 1 277 ? 3.968 0.011 -8.344 1.00 92.56 277 LEU A C 1
ATOM 2253 O O . LEU A 1 277 ? 4.441 0.472 -9.387 1.00 92.56 277 LEU A O 1
ATOM 2257 N N . ASP A 1 278 ? 3.928 0.697 -7.209 1.00 91.06 278 ASP A N 1
ATOM 2258 C CA . ASP A 1 278 ? 4.422 2.059 -7.051 1.00 91.06 278 ASP A CA 1
ATOM 2259 C C . ASP A 1 278 ? 5.727 2.076 -6.250 1.00 91.06 278 ASP A C 1
ATOM 2261 O O . ASP A 1 278 ? 5.731 1.832 -5.045 1.00 91.06 278 ASP A O 1
ATOM 2265 N N . SER A 1 279 ? 6.843 2.365 -6.920 1.00 89.75 279 SER A N 1
ATOM 2266 C CA . SER A 1 279 ? 8.148 2.548 -6.274 1.00 89.75 279 SER A CA 1
ATOM 2267 C C . SER A 1 279 ? 8.633 3.994 -6.272 1.00 89.75 279 SER A C 1
ATOM 2269 O O . SER A 1 279 ? 9.836 4.243 -6.209 1.00 89.75 279 SER A O 1
ATOM 2271 N N . CYS A 1 280 ? 7.703 4.936 -6.409 1.00 87.75 280 CYS A N 1
ATOM 2272 C CA . CYS A 1 280 ? 7.920 6.376 -6.342 1.00 87.75 280 CYS A CA 1
ATOM 2273 C C . CYS A 1 280 ? 6.764 7.006 -5.543 1.00 87.75 280 CYS A C 1
ATOM 2275 O O . CYS A 1 280 ? 6.105 7.947 -5.983 1.00 87.75 280 CYS A O 1
ATOM 2277 N N . TYR A 1 281 ? 6.460 6.404 -4.388 1.00 90.50 281 TYR A N 1
ATOM 2278 C CA . TYR A 1 281 ? 5.236 6.708 -3.659 1.00 90.50 281 TYR A CA 1
ATOM 2279 C C . TYR A 1 281 ? 5.213 8.128 -3.063 1.00 90.50 281 TYR A C 1
ATOM 2281 O O . TYR A 1 281 ? 6.243 8.668 -2.673 1.00 90.50 281 TYR A O 1
ATOM 2289 N N . PHE A 1 282 ? 3.989 8.656 -2.936 1.00 79.56 282 PHE A N 1
ATOM 2290 C CA . PHE A 1 282 ? 3.585 9.935 -2.333 1.00 79.56 282 PHE A CA 1
ATOM 2291 C C . PHE A 1 282 ? 3.842 11.198 -3.170 1.00 79.56 282 PHE A C 1
ATOM 2293 O O . PHE A 1 282 ? 4.326 12.210 -2.673 1.00 79.56 282 PHE A O 1
ATOM 2300 N N . ASN A 1 283 ? 3.470 11.150 -4.455 1.00 75.94 283 ASN A N 1
ATOM 2301 C CA . ASN A 1 283 ? 3.526 12.293 -5.381 1.00 75.94 283 ASN A CA 1
ATOM 2302 C C . ASN A 1 283 ? 4.927 12.902 -5.552 1.00 75.94 283 ASN A C 1
ATOM 2304 O O . ASN A 1 283 ? 5.067 14.069 -5.915 1.00 75.94 283 ASN A O 1
ATOM 2308 N N . ILE A 1 284 ? 5.964 12.094 -5.335 1.00 77.25 284 ILE A N 1
ATOM 2309 C CA . ILE A 1 284 ? 7.337 12.465 -5.649 1.00 77.25 284 ILE A CA 1
ATOM 2310 C C . ILE A 1 284 ? 7.462 12.541 -7.170 1.00 77.25 284 ILE A C 1
ATOM 2312 O O . ILE A 1 284 ? 6.967 11.682 -7.906 1.00 77.25 284 ILE A O 1
ATOM 2316 N N . ASP A 1 285 ? 8.096 13.597 -7.667 1.00 75.25 285 ASP A N 1
ATOM 2317 C CA . ASP A 1 285 ? 8.267 13.757 -9.098 1.00 75.25 285 ASP A CA 1
ATOM 2318 C C . ASP A 1 285 ? 9.244 12.705 -9.660 1.00 75.25 285 ASP A C 1
ATOM 2320 O O . ASP A 1 285 ? 10.142 12.182 -8.990 1.00 75.25 285 ASP A O 1
ATOM 2324 N N . ALA A 1 286 ? 9.072 12.392 -10.943 1.00 74.00 286 ALA A N 1
ATOM 2325 C CA . ALA A 1 286 ? 9.863 11.358 -11.594 1.00 74.00 286 ALA A CA 1
ATOM 2326 C C . ALA A 1 286 ? 11.364 11.693 -11.655 1.00 74.00 286 ALA A C 1
ATOM 2328 O O . ALA A 1 286 ? 12.179 10.775 -11.720 1.00 74.00 286 ALA A O 1
ATOM 2329 N N . GLU A 1 287 ? 11.760 12.968 -11.672 1.00 75.12 287 GLU A N 1
ATOM 2330 C CA . GLU A 1 287 ? 13.174 13.355 -11.682 1.00 75.12 287 GLU A CA 1
ATOM 2331 C C . GLU A 1 287 ? 13.826 13.020 -10.338 1.00 75.12 287 GLU A C 1
ATOM 2333 O O . GLU A 1 287 ? 14.868 12.357 -10.315 1.00 75.12 287 GLU A O 1
ATOM 2338 N N . THR A 1 288 ? 13.160 13.360 -9.234 1.00 77.81 288 THR A N 1
ATOM 2339 C CA . THR A 1 288 ? 13.595 13.012 -7.878 1.00 77.81 288 THR A CA 1
ATOM 2340 C C . THR A 1 288 ? 13.699 11.500 -7.699 1.00 77.81 288 THR A C 1
ATOM 2342 O O . THR A 1 288 ? 14.745 11.016 -7.269 1.00 77.81 288 THR A O 1
ATOM 2345 N N . CYS A 1 289 ? 12.693 10.726 -8.113 1.00 79.19 289 CYS A N 1
ATOM 2346 C CA . CYS A 1 289 ? 12.750 9.261 -8.030 1.00 79.19 289 CYS A CA 1
ATOM 2347 C C . CYS A 1 289 ? 13.818 8.632 -8.939 1.00 79.19 289 CYS A C 1
ATOM 2349 O O . CYS A 1 289 ? 14.370 7.587 -8.607 1.00 79.19 289 CYS A O 1
ATOM 2351 N N . ASN A 1 290 ? 14.142 9.243 -10.082 1.00 77.56 290 ASN A N 1
ATOM 2352 C CA . ASN A 1 290 ? 15.235 8.763 -10.933 1.00 77.56 290 ASN A CA 1
ATOM 2353 C C . ASN A 1 290 ? 16.608 9.049 -10.309 1.00 77.56 290 ASN A C 1
ATOM 2355 O O . ASN A 1 290 ? 17.527 8.239 -10.442 1.00 77.56 290 ASN A O 1
ATOM 2359 N N . LYS A 1 291 ? 16.753 10.191 -9.628 1.00 79.31 291 LYS A N 1
ATOM 2360 C CA . LYS A 1 291 ? 17.979 10.563 -8.914 1.00 79.31 291 LYS A CA 1
ATOM 2361 C C . LYS A 1 291 ? 18.168 9.736 -7.639 1.00 79.31 291 LYS A C 1
ATOM 2363 O O . LYS A 1 291 ? 19.280 9.290 -7.356 1.00 79.31 291 LYS A O 1
ATOM 2368 N N . PHE A 1 292 ? 17.080 9.510 -6.909 1.00 85.12 292 PHE A N 1
ATOM 2369 C CA . PHE A 1 292 ? 17.028 8.794 -5.641 1.00 85.12 292 PHE A CA 1
ATOM 2370 C C . PHE A 1 292 ? 15.957 7.692 -5.698 1.00 85.12 292 PHE A C 1
ATOM 2372 O O . PHE A 1 292 ? 14.864 7.860 -5.151 1.00 85.12 292 PHE A O 1
ATOM 2379 N N . PRO A 1 293 ? 16.233 6.571 -6.388 1.00 85.75 293 PRO A N 1
ATOM 2380 C CA . PRO A 1 293 ? 15.276 5.477 -6.505 1.00 85.75 293 PRO A CA 1
ATOM 2381 C C . PRO A 1 293 ? 14.962 4.860 -5.144 1.00 85.75 293 PRO A C 1
ATOM 2383 O O . PRO A 1 293 ? 15.751 4.970 -4.202 1.00 85.75 293 PRO A O 1
ATOM 2386 N N . SER A 1 294 ? 13.823 4.169 -5.058 1.00 89.94 294 SER A N 1
ATOM 2387 C CA . SER A 1 294 ? 13.492 3.389 -3.869 1.00 89.94 294 SER A CA 1
ATOM 2388 C C . SER A 1 294 ? 14.625 2.427 -3.516 1.00 89.94 294 SER A C 1
ATOM 2390 O O . SER A 1 294 ? 15.176 1.748 -4.385 1.00 89.94 294 SER A O 1
ATOM 2392 N N . LYS A 1 295 ? 14.960 2.363 -2.225 1.00 90.00 295 LYS A N 1
ATOM 2393 C CA . LYS A 1 295 ? 15.932 1.406 -1.682 1.00 90.00 295 LYS A CA 1
ATOM 2394 C C . LYS A 1 295 ? 15.256 0.110 -1.202 1.00 90.00 295 LYS A C 1
ATOM 2396 O O . LYS A 1 295 ? 15.918 -0.750 -0.622 1.00 90.00 295 LYS A O 1
ATOM 2401 N N . MET A 1 296 ? 13.949 -0.028 -1.432 1.00 92.62 296 MET A N 1
ATOM 2402 C CA . MET A 1 296 ? 13.185 -1.242 -1.160 1.00 92.62 296 MET A CA 1
ATOM 2403 C C . MET A 1 296 ? 13.336 -2.240 -2.308 1.00 92.62 296 MET A C 1
ATOM 2405 O O . MET A 1 296 ? 13.106 -1.908 -3.470 1.00 92.62 296 MET A O 1
ATOM 2409 N N . LYS A 1 297 ? 13.664 -3.491 -1.988 1.00 87.69 297 LYS A N 1
ATOM 2410 C CA . LYS A 1 297 ? 13.676 -4.588 -2.959 1.00 87.69 297 LYS A CA 1
ATOM 2411 C C . LYS A 1 297 ? 12.301 -5.250 -3.017 1.00 87.69 297 LYS A C 1
ATOM 2413 O O . LYS A 1 297 ? 11.848 -5.784 -2.017 1.00 87.69 297 LYS A O 1
ATOM 2418 N N . VAL A 1 298 ? 11.662 -5.279 -4.182 1.00 88.31 298 VAL A N 1
ATOM 2419 C CA . VAL A 1 298 ? 10.417 -6.037 -4.393 1.00 88.31 298 VAL A CA 1
ATOM 2420 C C . VAL A 1 298 ? 10.733 -7.266 -5.245 1.00 88.31 298 VAL A C 1
ATOM 2422 O O . VAL A 1 298 ? 11.179 -7.121 -6.383 1.00 88.31 298 VAL A O 1
ATOM 2425 N N . SER A 1 299 ? 10.545 -8.472 -4.708 1.00 83.62 299 SER A N 1
ATOM 2426 C CA . SER A 1 299 ? 10.850 -9.735 -5.398 1.00 83.62 299 SER A CA 1
ATOM 2427 C C . SER A 1 299 ? 9.820 -10.825 -5.112 1.00 83.62 299 SER A C 1
ATOM 2429 O O . SER A 1 299 ? 9.119 -10.778 -4.113 1.00 83.62 299 SER A O 1
ATOM 2431 N N . ASN A 1 300 ? 9.728 -11.825 -5.996 1.00 84.31 300 ASN A N 1
ATOM 2432 C CA . ASN A 1 300 ? 8.804 -12.957 -5.854 1.00 84.31 300 ASN A CA 1
ATOM 2433 C C . ASN A 1 300 ? 7.348 -12.515 -5.585 1.00 84.31 300 ASN A C 1
ATOM 2435 O O . ASN A 1 300 ? 6.765 -12.832 -4.548 1.00 84.31 300 ASN A O 1
ATOM 2439 N N . VAL A 1 301 ? 6.798 -11.728 -6.516 1.00 91.62 301 VAL A N 1
ATOM 2440 C CA . VAL A 1 301 ? 5.405 -11.271 -6.483 1.00 91.62 301 VAL A CA 1
ATOM 2441 C C . VAL A 1 301 ? 4.632 -11.945 -7.611 1.00 91.62 301 VAL A C 1
ATOM 2443 O O . VAL A 1 301 ? 5.001 -11.811 -8.779 1.00 91.62 301 VAL A O 1
ATOM 2446 N N . LEU A 1 302 ? 3.558 -12.648 -7.265 1.00 86.81 302 LEU A N 1
ATOM 2447 C CA . LEU A 1 302 ? 2.657 -13.314 -8.196 1.00 86.81 302 LEU A CA 1
ATOM 2448 C C . LEU A 1 302 ? 1.311 -12.584 -8.243 1.00 86.81 302 LEU A C 1
ATOM 2450 O O . LEU A 1 302 ? 0.675 -12.372 -7.214 1.00 86.81 302 LEU A O 1
ATOM 2454 N N . PHE A 1 303 ? 0.868 -12.250 -9.454 1.00 93.75 303 PHE A N 1
ATOM 2455 C CA . PHE A 1 303 ? -0.493 -11.802 -9.744 1.00 93.75 303 PHE A CA 1
ATOM 2456 C C . PHE A 1 303 ? -1.179 -12.875 -10.589 1.00 93.75 303 PHE A C 1
ATOM 2458 O O . PHE A 1 303 ? -0.770 -13.122 -11.724 1.00 93.75 303 PHE A O 1
ATOM 2465 N N . GLU A 1 304 ? -2.206 -13.524 -10.050 1.00 92.81 304 GLU A N 1
ATOM 2466 C CA . GLU A 1 304 ? -2.859 -14.671 -10.684 1.00 92.81 304 GLU A CA 1
ATOM 2467 C C . GLU A 1 304 ? -4.381 -14.484 -10.771 1.00 92.81 304 GLU A C 1
ATOM 2469 O O . GLU A 1 304 ? -5.033 -14.044 -9.832 1.00 92.81 304 GLU A O 1
ATOM 2474 N N . ASN A 1 305 ? -4.980 -14.854 -11.906 1.00 93.00 305 ASN A N 1
ATOM 2475 C CA . ASN A 1 305 ? -6.438 -14.888 -12.078 1.00 93.00 305 ASN A CA 1
ATOM 2476 C C . ASN A 1 305 ? -7.158 -13.564 -11.717 1.00 93.00 305 ASN A C 1
ATOM 2478 O O . ASN A 1 305 ? -8.105 -13.545 -10.930 1.00 93.00 305 ASN A O 1
ATOM 2482 N N . PHE A 1 306 ? -6.711 -12.460 -12.321 1.00 96.94 306 PHE A N 1
ATOM 2483 C CA . PHE A 1 306 ? -7.396 -11.164 -12.277 1.00 96.94 306 PHE A CA 1
ATOM 2484 C C . PHE A 1 306 ? -8.438 -11.085 -13.398 1.00 96.94 306 PHE A C 1
ATOM 2486 O O . PHE A 1 306 ? -8.136 -11.388 -14.555 1.00 96.94 306 PHE A O 1
ATOM 2493 N N . ARG A 1 307 ? -9.665 -10.680 -13.067 1.00 95.69 307 ARG A N 1
ATOM 2494 C CA . ARG A 1 307 ? -10.790 -10.545 -14.005 1.00 95.69 307 ARG A CA 1
ATOM 2495 C C . ARG A 1 307 ? -11.588 -9.279 -13.707 1.00 95.69 307 ARG A C 1
ATOM 2497 O O . ARG A 1 307 ? -11.523 -8.757 -12.601 1.00 95.69 307 ARG A O 1
ATOM 2504 N N . GLY A 1 308 ? -12.366 -8.828 -14.686 1.00 95.25 308 GLY A N 1
ATOM 2505 C CA . GLY A 1 308 ? -13.321 -7.735 -14.523 1.00 95.25 308 GLY A CA 1
ATOM 2506 C C . GLY A 1 308 ? -13.102 -6.590 -15.511 1.00 95.25 308 GLY A C 1
ATOM 2507 O O . GLY A 1 308 ? -12.607 -6.811 -16.620 1.00 95.25 308 GLY A O 1
ATOM 2508 N N . ILE A 1 309 ? -13.533 -5.388 -15.134 1.00 93.06 309 ILE A N 1
ATOM 2509 C CA . ILE A 1 309 ? -13.623 -4.202 -15.989 1.00 93.06 309 ILE A CA 1
ATOM 2510 C C . ILE A 1 309 ? -13.099 -3.001 -15.192 1.00 93.06 309 ILE A C 1
ATOM 2512 O O . ILE A 1 309 ? -13.727 -2.589 -14.221 1.00 93.06 309 ILE A O 1
ATOM 2516 N N . SER A 1 310 ? -11.961 -2.426 -15.595 1.00 93.38 310 SER A N 1
ATOM 2517 C CA . SER A 1 310 ? -11.456 -1.187 -14.981 1.00 93.38 310 SER A CA 1
ATOM 2518 C C . SER A 1 310 ? -12.377 0.002 -15.279 1.00 93.38 310 SER A C 1
ATOM 2520 O O . SER A 1 310 ? -13.211 -0.061 -16.184 1.00 93.38 310 SER A O 1
ATOM 2522 N N . SER A 1 311 ? -12.189 1.124 -14.583 1.00 94.12 311 SER A N 1
ATOM 2523 C CA . SER A 1 311 ? -12.958 2.362 -14.811 1.00 94.12 311 SER A CA 1
ATOM 2524 C C . SER A 1 311 ? -12.813 2.921 -16.236 1.00 94.12 311 SER A C 1
ATOM 2526 O O . SER A 1 311 ? -13.582 3.775 -16.675 1.00 94.12 311 SER A O 1
ATOM 2528 N N . GLY A 1 312 ? -11.791 2.477 -16.977 1.00 88.94 312 GLY A N 1
ATOM 2529 C CA . GLY A 1 312 ? -11.452 2.991 -18.302 1.00 88.94 312 GLY A CA 1
ATOM 2530 C C . GLY A 1 312 ? -10.765 4.361 -18.277 1.00 88.94 312 GLY A C 1
ATOM 2531 O O . GLY A 1 312 ? -10.315 4.824 -19.328 1.00 88.94 312 GLY A O 1
ATOM 2532 N N . SER A 1 313 ? -10.583 4.982 -17.102 1.00 88.56 313 SER A N 1
ATOM 2533 C CA . SER A 1 313 ? -9.923 6.290 -16.950 1.00 88.56 313 SER A CA 1
ATOM 2534 C C . SER A 1 313 ? -8.466 6.289 -17.444 1.00 88.56 313 SER A C 1
ATOM 2536 O O . SER A 1 313 ? -7.904 7.337 -17.771 1.00 88.56 313 SER A O 1
ATOM 2538 N N . LYS A 1 314 ? -7.852 5.100 -17.544 1.00 84.12 314 LYS A N 1
ATOM 2539 C CA . LYS A 1 314 ? -6.489 4.853 -18.053 1.00 84.12 314 LYS A CA 1
ATOM 2540 C C . LYS A 1 314 ? -6.471 4.179 -19.432 1.00 84.12 314 LYS A C 1
ATOM 2542 O O . LYS A 1 314 ? -5.450 3.634 -19.863 1.00 84.12 314 LYS A O 1
ATOM 2547 N N . GLY A 1 315 ? -7.590 4.218 -20.154 1.00 87.25 315 GLY A N 1
ATOM 2548 C CA . GLY A 1 315 ? -7.751 3.562 -21.447 1.00 87.25 315 GLY A CA 1
ATOM 2549 C C . GLY A 1 315 ? -7.652 2.041 -21.322 1.00 87.25 315 GLY A C 1
ATOM 2550 O O . GLY A 1 315 ? -8.313 1.433 -20.491 1.00 87.25 315 GLY A O 1
ATOM 2551 N N . ARG A 1 316 ? -6.816 1.409 -22.155 1.00 85.06 316 ARG A N 1
ATOM 2552 C CA . ARG A 1 316 ? -6.621 -0.056 -22.150 1.00 85.06 316 ARG A CA 1
ATOM 2553 C C . ARG A 1 316 ? -5.630 -0.549 -21.090 1.00 85.06 316 ARG A C 1
ATOM 2555 O O . ARG A 1 316 ? -5.397 -1.753 -21.008 1.00 85.06 316 ARG A O 1
ATOM 2562 N N . ALA A 1 317 ? -4.985 0.352 -20.352 1.00 82.06 317 ALA A N 1
ATOM 2563 C CA . ALA A 1 317 ? -4.015 -0.029 -19.338 1.00 82.06 317 ALA A CA 1
ATOM 2564 C C . ALA A 1 317 ? -4.744 -0.502 -18.071 1.00 82.06 317 ALA A C 1
ATOM 2566 O O . ALA A 1 317 ? -5.584 0.215 -17.540 1.00 82.06 317 ALA A O 1
ATOM 2567 N N . VAL A 1 318 ? -4.411 -1.708 -17.604 1.00 86.31 318 VAL A N 1
ATOM 2568 C CA . VAL A 1 318 ? -4.996 -2.334 -16.397 1.00 86.31 318 VAL A CA 1
ATOM 2569 C C . VAL A 1 318 ? -3.952 -2.641 -15.322 1.00 86.31 318 VAL A C 1
ATOM 2571 O O . VAL A 1 318 ? -4.284 -3.064 -14.219 1.00 86.31 318 VAL A O 1
ATOM 2574 N N . ALA A 1 319 ? -2.678 -2.422 -15.644 1.00 88.62 319 ALA A N 1
ATOM 2575 C CA . ALA A 1 319 ? -1.566 -2.582 -14.729 1.00 88.62 319 ALA A CA 1
ATOM 2576 C C . ALA A 1 319 ? -0.543 -1.465 -14.945 1.00 88.62 319 ALA A C 1
ATOM 2578 O O . ALA A 1 319 ? -0.295 -1.049 -16.083 1.00 88.62 319 ALA A O 1
ATOM 2579 N N . ARG A 1 320 ? 0.082 -1.013 -13.858 1.00 85.00 320 ARG A N 1
ATOM 2580 C CA . ARG A 1 320 ? 1.190 -0.054 -13.884 1.00 85.00 320 ARG A CA 1
ATOM 2581 C C . ARG A 1 320 ? 2.318 -0.534 -12.981 1.00 85.00 320 ARG A C 1
ATOM 2583 O O . ARG A 1 320 ? 2.075 -1.043 -11.893 1.00 85.00 320 ARG A O 1
ATOM 2590 N N . SER A 1 321 ? 3.555 -0.336 -13.426 1.00 78.69 321 SER A N 1
ATOM 2591 C CA . SER A 1 321 ? 4.745 -0.522 -12.599 1.00 78.69 321 SER A CA 1
ATOM 2592 C C . SER A 1 321 ? 5.671 0.678 -12.750 1.00 78.69 321 SER A C 1
ATOM 2594 O O . SER A 1 321 ? 5.969 1.098 -13.872 1.00 78.69 321 SER A O 1
ATOM 2596 N N . PHE A 1 322 ? 6.093 1.234 -11.618 1.00 64.25 322 PHE A N 1
ATOM 2597 C CA . PHE A 1 322 ? 7.074 2.312 -11.522 1.00 64.25 322 PHE A CA 1
ATOM 2598 C C . PHE A 1 322 ? 8.466 1.842 -11.108 1.00 64.25 322 PHE A C 1
ATOM 2600 O O . PHE A 1 322 ? 9.294 2.694 -10.804 1.00 64.25 322 PHE A O 1
ATOM 2607 N N . LEU A 1 323 ? 8.744 0.533 -11.146 1.00 60.16 323 LEU A N 1
ATOM 2608 C CA . LEU A 1 323 ? 10.056 -0.010 -10.792 1.00 60.16 323 LEU A CA 1
ATOM 2609 C C . LEU A 1 323 ? 11.162 0.713 -11.573 1.00 60.16 323 LEU A C 1
ATOM 2611 O O . LEU A 1 323 ? 11.309 0.564 -12.794 1.00 60.16 323 LEU A O 1
ATOM 2615 N N . THR A 1 324 ? 11.928 1.536 -10.859 1.00 50.59 324 THR A N 1
ATOM 2616 C CA . THR A 1 324 ? 13.142 2.137 -11.394 1.00 50.59 324 THR A CA 1
ATOM 2617 C C . THR A 1 324 ? 14.151 1.011 -11.616 1.00 50.59 324 THR A C 1
ATOM 2619 O O . THR A 1 324 ? 14.224 0.062 -10.832 1.00 50.59 324 THR A O 1
ATOM 2622 N N . PRO A 1 325 ? 14.900 1.035 -12.725 1.00 53.97 325 PRO A N 1
ATOM 2623 C CA . PRO A 1 325 ? 15.868 -0.018 -12.977 1.00 53.97 325 PRO A CA 1
ATOM 2624 C C . PRO A 1 325 ? 16.989 0.059 -11.943 1.00 53.97 325 PRO A C 1
ATOM 2626 O O . PRO A 1 325 ? 17.411 1.156 -11.580 1.00 53.97 325 PRO A O 1
ATOM 2629 N N . THR A 1 326 ? 17.515 -1.095 -11.526 1.00 58.31 326 THR A N 1
ATOM 2630 C CA . THR A 1 326 ? 18.618 -1.205 -10.559 1.00 58.31 326 THR A CA 1
ATOM 2631 C C . THR A 1 326 ? 19.733 -0.207 -10.883 1.00 58.31 326 THR A C 1
ATOM 2633 O O . THR A 1 326 ? 20.203 -0.146 -12.018 1.00 58.31 326 THR A O 1
ATOM 2636 N N . LYS A 1 327 ? 20.170 0.624 -9.941 1.00 62.50 327 LYS A N 1
ATOM 2637 C CA . LYS A 1 327 ? 21.294 1.527 -10.219 1.00 62.50 327 LYS A CA 1
ATOM 2638 C C . LYS A 1 327 ? 22.542 0.689 -10.537 1.00 62.50 327 LYS A C 1
ATOM 2640 O O . LYS A 1 327 ? 22.835 -0.261 -9.820 1.00 62.50 327 LYS A O 1
ATOM 2645 N N . VAL A 1 328 ? 23.248 1.027 -11.615 1.00 76.50 328 VAL A N 1
ATOM 2646 C CA . VAL A 1 328 ? 24.535 0.415 -11.978 1.00 76.50 328 VAL A CA 1
ATOM 2647 C C . VAL A 1 328 ? 25.633 1.466 -11.851 1.00 76.50 328 VAL A C 1
ATOM 2649 O O . VAL A 1 328 ? 25.427 2.618 -12.243 1.00 76.50 328 VAL A O 1
ATOM 2652 N N . ASP A 1 329 ? 26.781 1.089 -11.292 1.00 81.25 329 ASP A N 1
ATOM 2653 C CA . ASP A 1 329 ? 27.923 1.993 -11.154 1.00 81.25 329 ASP A CA 1
ATOM 2654 C C . ASP A 1 329 ? 28.580 2.222 -12.516 1.00 81.25 329 ASP A C 1
ATOM 2656 O O . ASP A 1 329 ? 29.097 1.298 -13.148 1.00 81.25 329 ASP A O 1
ATOM 2660 N N . LEU A 1 330 ? 28.528 3.466 -12.989 1.00 88.69 330 LEU A N 1
ATOM 2661 C CA . LEU A 1 330 ? 28.987 3.828 -14.326 1.00 88.69 330 LEU A CA 1
ATOM 2662 C C . LEU A 1 330 ? 30.487 4.111 -14.344 1.00 88.69 330 LEU A C 1
ATOM 2664 O O . LEU A 1 330 ? 31.012 4.848 -13.512 1.00 88.69 330 LEU A O 1
ATOM 2668 N N . SER A 1 331 ? 31.162 3.579 -15.359 1.00 91.31 331 SER A N 1
ATOM 2669 C CA . SER A 1 331 ? 32.492 4.042 -15.760 1.00 91.31 331 SER A CA 1
ATOM 2670 C C . SER A 1 331 ? 32.384 5.287 -16.648 1.00 91.31 331 SER A C 1
ATOM 2672 O O . SER A 1 331 ? 31.326 5.579 -17.204 1.00 91.31 331 SER A O 1
ATOM 2674 N N . SER A 1 332 ? 33.485 6.013 -16.836 1.00 91.88 332 SER A N 1
ATOM 2675 C CA . SER A 1 332 ? 33.537 7.086 -17.835 1.00 91.88 332 SER A CA 1
ATOM 2676 C C . SER A 1 332 ? 33.369 6.517 -19.245 1.00 91.88 332 SER A C 1
ATOM 2678 O O . SER A 1 332 ? 34.059 5.566 -19.615 1.00 91.88 332 SER A O 1
ATOM 2680 N N . ALA A 1 333 ? 32.488 7.118 -20.046 1.00 94.06 333 ALA A N 1
ATOM 2681 C CA . ALA A 1 333 ? 32.304 6.715 -21.436 1.00 94.06 333 ALA A CA 1
ATOM 2682 C C . ALA A 1 333 ? 33.607 6.898 -22.241 1.00 94.06 333 ALA A C 1
ATOM 2684 O O . ALA A 1 333 ? 34.228 7.965 -22.160 1.00 94.06 333 ALA A O 1
ATOM 2685 N N . PRO A 1 334 ? 34.035 5.893 -23.026 1.00 95.44 334 PRO A N 1
ATOM 2686 C CA . PRO A 1 334 ? 35.290 5.963 -23.760 1.00 95.44 334 PRO A CA 1
ATOM 2687 C C . PRO A 1 334 ? 35.168 6.932 -24.945 1.00 95.44 334 PRO A C 1
ATOM 2689 O O . PRO A 1 334 ? 34.241 6.841 -25.753 1.00 95.44 334 PRO A O 1
ATOM 2692 N N . GLY A 1 335 ? 36.112 7.870 -25.047 1.00 93.94 335 GLY A N 1
ATOM 2693 C CA . GLY A 1 335 ? 36.237 8.795 -26.177 1.00 93.94 335 GLY A CA 1
ATOM 2694 C C . GLY A 1 335 ? 37.254 8.320 -27.225 1.00 93.94 335 GLY A C 1
ATOM 2695 O O . GLY A 1 335 ? 37.996 7.365 -26.970 1.00 93.94 335 GLY A O 1
ATOM 2696 N N . PRO A 1 336 ? 37.342 8.985 -28.391 1.00 93.94 336 PRO A N 1
ATOM 2697 C CA . PRO A 1 336 ? 38.348 8.673 -29.405 1.00 93.94 336 PRO A CA 1
ATOM 2698 C C . PRO A 1 336 ? 39.783 8.633 -28.843 1.00 93.94 336 PRO A C 1
ATOM 2700 O O . PRO A 1 336 ? 40.172 9.497 -28.060 1.00 93.94 336 PRO A O 1
ATOM 2703 N N . GLY A 1 337 ? 40.561 7.619 -29.224 1.00 92.00 337 GLY A N 1
ATOM 2704 C CA . GLY A 1 337 ? 41.923 7.336 -28.750 1.00 92.00 337 GLY A CA 1
ATOM 2705 C C . GLY A 1 337 ? 42.006 6.467 -27.486 1.00 92.00 337 GLY A C 1
ATOM 2706 O O . GLY A 1 337 ? 43.061 5.894 -27.194 1.00 92.00 337 GLY A O 1
ATOM 2707 N N . SER A 1 338 ? 40.909 6.319 -26.737 1.00 95.62 338 SER A N 1
ATOM 2708 C CA . SER A 1 338 ? 40.869 5.448 -25.556 1.00 95.62 338 SER A CA 1
ATOM 2709 C C . SER A 1 338 ? 40.713 3.972 -25.933 1.00 95.62 338 SER A C 1
ATOM 2711 O O . SER A 1 338 ? 40.266 3.635 -27.029 1.00 95.62 338 SER A O 1
ATOM 2713 N N . SER A 1 339 ? 41.110 3.068 -25.035 1.00 96.31 339 SER A N 1
ATOM 2714 C CA . SER A 1 339 ? 40.831 1.639 -25.213 1.00 96.31 339 SER A CA 1
ATOM 2715 C C . SER A 1 339 ? 39.345 1.363 -24.980 1.00 96.31 339 SER A C 1
ATOM 2717 O O . SER A 1 339 ? 38.787 1.814 -23.980 1.00 96.31 339 SER A O 1
ATOM 2719 N N . ALA A 1 340 ? 38.722 0.600 -25.876 1.00 96.38 340 ALA A N 1
ATOM 2720 C CA . ALA A 1 340 ? 37.347 0.153 -25.714 1.00 96.38 340 ALA A CA 1
ATOM 2721 C C . ALA A 1 340 ? 37.217 -0.731 -24.455 1.00 96.38 340 ALA A C 1
ATOM 2723 O O . ALA A 1 340 ? 38.025 -1.650 -24.271 1.00 96.38 340 ALA A O 1
ATOM 2724 N N . PRO A 1 341 ? 36.220 -0.492 -23.581 1.00 96.88 341 PRO A N 1
ATOM 2725 C CA . PRO A 1 341 ? 35.963 -1.353 -22.437 1.00 96.88 341 PRO A CA 1
ATOM 2726 C C . PRO A 1 341 ? 35.706 -2.796 -22.880 1.00 96.88 341 PRO A C 1
ATOM 2728 O O . PRO A 1 341 ? 34.810 -3.072 -23.678 1.00 96.88 341 PRO A O 1
ATOM 2731 N N . SER A 1 342 ? 36.492 -3.720 -22.328 1.00 94.44 342 SER A N 1
ATOM 2732 C CA . SER A 1 342 ? 36.468 -5.141 -22.682 1.00 94.44 342 SER A CA 1
ATOM 2733 C C . SER A 1 342 ? 35.780 -5.968 -21.589 1.00 94.44 342 SER A C 1
ATOM 2735 O O . SER A 1 342 ? 35.966 -5.744 -20.385 1.00 94.44 342 SER A O 1
ATOM 2737 N N . THR A 1 343 ? 34.939 -6.916 -21.999 1.00 93.56 343 THR A N 1
ATOM 2738 C CA . THR A 1 343 ? 34.225 -7.851 -21.113 1.00 93.56 343 THR A CA 1
ATOM 2739 C C . THR A 1 343 ? 34.239 -9.260 -21.690 1.00 93.56 343 THR A C 1
ATOM 2741 O O . THR A 1 343 ? 34.540 -9.452 -22.863 1.00 93.56 343 THR A O 1
ATOM 2744 N N . THR A 1 344 ? 33.853 -10.253 -20.888 1.00 91.56 344 THR A N 1
ATOM 2745 C CA . THR A 1 344 ? 33.659 -11.627 -21.378 1.00 91.56 344 THR A CA 1
ATOM 2746 C C . THR A 1 344 ? 32.569 -11.721 -22.451 1.00 91.56 344 THR A C 1
ATOM 2748 O O . THR A 1 344 ? 32.667 -12.561 -23.338 1.00 91.56 344 THR A O 1
ATOM 2751 N N . ARG A 1 345 ? 31.550 -10.850 -22.398 1.00 92.19 345 ARG A N 1
ATOM 2752 C CA . ARG A 1 345 ? 30.434 -10.803 -23.362 1.00 92.19 345 ARG A CA 1
ATOM 2753 C C . ARG A 1 345 ? 30.756 -9.999 -24.624 1.00 92.19 345 ARG A C 1
ATOM 2755 O O . ARG A 1 345 ? 30.234 -10.297 -25.693 1.00 92.19 345 ARG A O 1
ATOM 2762 N N . LEU A 1 346 ? 31.606 -8.984 -24.497 1.00 95.31 346 LEU A N 1
ATOM 2763 C CA . LEU A 1 346 ? 32.041 -8.109 -25.581 1.00 95.31 346 LEU A CA 1
ATOM 2764 C C . LEU A 1 346 ? 33.549 -7.831 -25.438 1.00 95.31 346 LEU A C 1
ATOM 2766 O O . LEU A 1 346 ? 33.929 -6.842 -24.800 1.00 95.31 346 LEU A O 1
ATOM 2770 N N . PRO A 1 347 ? 34.405 -8.733 -25.952 1.00 95.94 347 PRO A N 1
ATOM 2771 C CA . PRO A 1 347 ? 35.850 -8.607 -25.824 1.00 95.94 347 PRO A CA 1
ATOM 2772 C C . PRO A 1 347 ? 36.444 -7.679 -26.892 1.00 95.94 347 PRO A C 1
ATOM 2774 O O . PRO A 1 347 ? 36.088 -7.751 -28.068 1.00 95.94 347 PRO A O 1
ATOM 2777 N N . PHE A 1 348 ? 37.400 -6.853 -26.467 1.00 94.62 348 PHE A N 1
ATOM 2778 C CA . PHE A 1 348 ? 38.288 -6.055 -27.315 1.00 94.62 348 PHE A CA 1
ATOM 2779 C C . PHE A 1 348 ? 39.761 -6.243 -26.894 1.00 94.62 348 PHE A C 1
ATOM 2781 O O . PHE A 1 348 ? 40.017 -6.318 -25.685 1.00 94.62 348 PHE A O 1
ATOM 2788 N N . PRO A 1 349 ? 40.726 -6.283 -27.841 1.00 93.19 349 PRO A N 1
ATOM 2789 C CA . PRO A 1 349 ? 40.540 -6.393 -29.295 1.00 93.19 349 PRO A CA 1
ATOM 2790 C C . PRO A 1 349 ? 39.763 -7.659 -29.676 1.00 93.19 349 PRO A C 1
ATOM 2792 O O . PRO A 1 349 ? 39.732 -8.627 -28.914 1.00 93.19 349 PRO A O 1
ATOM 2795 N N . ARG A 1 350 ? 39.092 -7.646 -30.828 1.00 91.75 350 ARG A N 1
ATOM 2796 C CA . ARG A 1 350 ? 38.284 -8.793 -31.245 1.00 91.75 350 ARG A CA 1
ATOM 2797 C C . ARG A 1 350 ? 39.149 -9.961 -31.710 1.00 91.75 350 ARG A C 1
ATOM 2799 O O . ARG A 1 350 ? 40.182 -9.770 -32.345 1.00 91.75 350 ARG A O 1
ATOM 2806 N N . SER A 1 351 ? 38.681 -11.183 -31.456 1.00 89.06 351 SER A N 1
ATOM 2807 C CA . SER A 1 351 ? 39.364 -12.418 -31.873 1.00 89.06 351 SER A CA 1
ATOM 2808 C C . SER A 1 351 ? 39.451 -12.587 -33.391 1.00 89.06 351 SER A C 1
ATOM 2810 O O . SER A 1 351 ? 40.360 -13.242 -33.882 1.00 89.06 351 SER A O 1
ATOM 2812 N N . ASP A 1 352 ? 38.505 -12.003 -34.126 1.00 88.81 352 ASP A N 1
ATOM 2813 C CA . ASP A 1 352 ? 38.473 -11.969 -35.594 1.00 88.81 352 ASP A CA 1
ATOM 2814 C C . ASP A 1 352 ? 39.284 -10.797 -36.182 1.00 88.81 352 ASP A C 1
ATOM 2816 O O . ASP A 1 352 ? 39.348 -10.651 -37.401 1.00 88.81 352 ASP A O 1
ATOM 2820 N N . SER A 1 353 ? 39.895 -9.968 -35.323 1.00 90.69 353 SER A N 1
ATOM 2821 C CA . SER A 1 353 ? 40.661 -8.767 -35.679 1.00 90.69 353 SER A CA 1
ATOM 2822 C C . SER A 1 353 ? 39.905 -7.768 -36.562 1.00 90.69 353 SER A C 1
ATOM 2824 O O . SER A 1 353 ? 40.530 -6.914 -37.191 1.00 90.69 353 SER A O 1
ATOM 2826 N N . LYS A 1 354 ? 38.566 -7.831 -36.608 1.00 94.12 354 LYS A N 1
ATOM 2827 C CA . LYS A 1 354 ? 37.779 -6.872 -37.379 1.00 94.12 354 LYS A CA 1
ATOM 2828 C C . LYS A 1 354 ? 37.596 -5.565 -36.601 1.00 94.12 354 LYS A C 1
ATOM 2830 O O . LYS A 1 354 ? 37.265 -5.605 -35.409 1.00 94.12 354 LYS A O 1
ATOM 2835 N N . PRO A 1 355 ? 37.711 -4.397 -37.262 1.00 96.94 355 PRO A N 1
ATOM 2836 C CA . PRO A 1 355 ? 37.125 -3.175 -36.722 1.00 96.94 355 PRO A CA 1
ATOM 2837 C C . PRO A 1 355 ? 35.630 -3.401 -36.457 1.00 96.94 355 PRO A C 1
ATOM 2839 O O . PRO A 1 355 ? 34.963 -4.138 -37.182 1.00 96.94 355 PRO A O 1
ATOM 2842 N N . THR A 1 356 ? 35.104 -2.800 -35.395 1.00 97.81 356 THR A N 1
ATOM 2843 C CA . THR A 1 356 ? 33.764 -3.093 -34.880 1.00 97.81 356 THR A CA 1
ATOM 2844 C C . THR A 1 356 ? 32.952 -1.827 -34.650 1.00 97.81 356 THR A C 1
ATOM 2846 O O . THR A 1 356 ? 33.414 -0.897 -33.990 1.00 97.81 356 THR A O 1
ATOM 2849 N N . VAL A 1 357 ? 31.705 -1.818 -35.117 1.00 98.19 357 VAL A N 1
ATOM 2850 C CA . VAL A 1 357 ? 30.683 -0.853 -34.700 1.00 98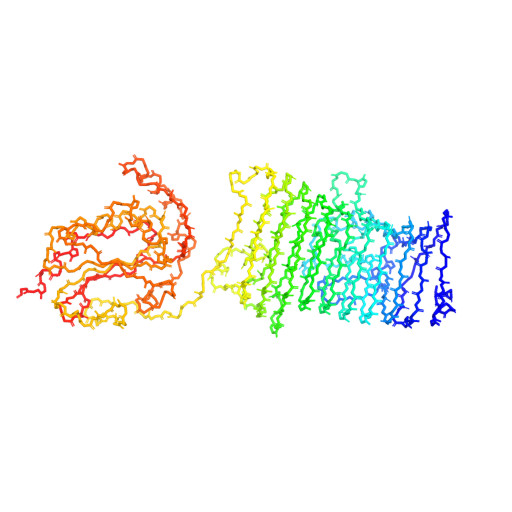.19 357 VAL A CA 1
ATOM 2851 C C . VAL A 1 357 ? 29.817 -1.491 -33.620 1.00 98.19 357 VAL A C 1
ATOM 2853 O O . VAL A 1 357 ? 29.239 -2.554 -33.835 1.00 98.19 357 VAL A O 1
ATOM 2856 N N . VAL A 1 358 ? 29.716 -0.847 -32.460 1.00 98.19 358 VAL A N 1
ATOM 2857 C CA . VAL A 1 358 ? 28.897 -1.297 -31.328 1.00 98.19 358 VAL A CA 1
ATOM 2858 C C . VAL A 1 358 ? 27.780 -0.290 -31.094 1.00 98.19 358 VAL A C 1
ATOM 2860 O O . VAL A 1 358 ? 28.052 0.867 -30.777 1.00 98.19 358 VAL A O 1
ATOM 2863 N N . ALA A 1 359 ? 26.529 -0.731 -31.208 1.00 98.19 359 ALA A N 1
ATOM 2864 C CA . ALA A 1 359 ? 25.349 0.053 -30.866 1.00 98.19 359 ALA A CA 1
ATOM 2865 C C . ALA A 1 359 ? 24.669 -0.524 -29.618 1.00 98.19 359 ALA A C 1
ATOM 2867 O O . ALA A 1 359 ? 24.229 -1.672 -29.598 1.00 98.19 359 ALA A O 1
ATOM 2868 N N . PHE A 1 360 ? 24.552 0.287 -28.574 1.00 97.81 360 PHE A N 1
ATOM 2869 C CA . PHE A 1 360 ? 23.817 -0.057 -27.363 1.00 97.81 360 PHE A CA 1
ATOM 2870 C C . PHE A 1 360 ? 22.362 0.366 -27.519 1.00 97.81 360 PHE A C 1
ATOM 2872 O O . PHE A 1 360 ? 22.062 1.554 -27.658 1.00 97.81 360 PHE A O 1
ATOM 2879 N N . LEU A 1 361 ? 21.451 -0.606 -27.512 1.00 96.06 361 LEU A N 1
ATOM 2880 C CA . LEU A 1 361 ? 20.033 -0.359 -27.735 1.00 96.06 361 LEU A CA 1
ATOM 2881 C C . LEU A 1 361 ? 19.370 0.229 -26.488 1.00 96.06 361 LEU A C 1
ATOM 2883 O O . LEU A 1 361 ? 19.715 -0.105 -25.358 1.00 96.06 361 LEU A O 1
ATOM 2887 N N . ARG A 1 362 ? 18.369 1.087 -26.702 1.00 89.50 362 ARG A N 1
ATOM 2888 C CA . ARG A 1 362 ? 17.636 1.748 -25.615 1.00 89.50 362 ARG A CA 1
ATOM 2889 C C . ARG A 1 362 ? 16.684 0.819 -24.863 1.00 89.50 362 ARG A C 1
ATOM 2891 O O . ARG A 1 362 ? 16.602 0.912 -23.653 1.00 89.50 362 ARG A O 1
ATOM 2898 N N . HIS A 1 363 ? 15.919 -0.008 -25.575 1.00 88.19 363 HIS A N 1
ATOM 2899 C CA . HIS A 1 363 ? 15.169 -1.182 -25.093 1.00 88.19 363 HIS A CA 1
ATOM 2900 C C . HIS A 1 363 ? 14.473 -1.848 -26.280 1.00 88.19 363 HIS A C 1
ATOM 2902 O O . HIS A 1 363 ? 14.148 -1.174 -27.266 1.00 88.19 363 HIS A O 1
ATOM 2908 N N . CYS A 1 364 ? 14.177 -3.143 -26.166 1.00 87.50 364 CYS A N 1
ATOM 2909 C CA . CYS A 1 364 ? 13.301 -3.816 -27.115 1.00 87.50 364 CYS A CA 1
ATOM 2910 C C . CYS A 1 364 ? 11.903 -3.178 -27.048 1.00 87.50 364 CYS A C 1
ATOM 2912 O O . CYS A 1 364 ? 11.315 -3.009 -25.979 1.00 87.50 364 CYS A O 1
ATOM 2914 N N . GLY A 1 365 ? 11.422 -2.716 -28.200 1.00 82.62 365 GLY A N 1
ATOM 2915 C CA . GLY A 1 365 ? 10.156 -1.997 -28.363 1.00 82.62 365 GLY A CA 1
ATOM 2916 C C . GLY A 1 365 ? 10.254 -0.475 -28.518 1.00 82.62 365 GLY A C 1
ATOM 2917 O O . GLY A 1 365 ? 9.259 0.155 -28.870 1.00 82.62 365 GLY A O 1
ATOM 2918 N N . CYS A 1 366 ? 11.441 0.118 -28.338 1.00 88.38 366 CYS A N 1
ATOM 2919 C CA . CYS A 1 366 ? 11.676 1.529 -28.656 1.00 88.38 366 CYS A CA 1
ATOM 2920 C C . CYS A 1 366 ? 11.723 1.740 -30.186 1.00 88.38 366 CYS A C 1
ATOM 2922 O O . CYS A 1 366 ? 12.560 1.108 -30.837 1.00 88.38 366 CYS A O 1
ATOM 2924 N N . PRO A 1 367 ? 10.940 2.673 -30.765 1.00 90.12 367 PRO A N 1
ATOM 2925 C CA . PRO A 1 367 ? 10.997 3.001 -32.195 1.00 90.12 367 PRO A CA 1
ATOM 2926 C C . PRO A 1 367 ? 12.393 3.407 -32.673 1.00 90.12 367 PRO A C 1
ATOM 2928 O O . PRO A 1 367 ? 12.844 2.997 -33.738 1.00 90.12 367 PRO A O 1
ATOM 2931 N N . PHE A 1 368 ? 13.114 4.182 -31.863 1.00 93.88 368 PHE A N 1
ATOM 2932 C CA . PHE A 1 368 ? 14.461 4.631 -32.203 1.00 93.88 368 PHE A CA 1
ATOM 2933 C C . PHE A 1 368 ? 15.487 3.499 -32.108 1.00 93.88 368 PHE A C 1
ATOM 2935 O O . PHE A 1 368 ? 16.387 3.435 -32.934 1.00 93.88 368 PHE A O 1
ATOM 2942 N N . ALA A 1 369 ? 15.320 2.557 -31.170 1.00 94.38 369 ALA A N 1
ATOM 2943 C CA . ALA A 1 369 ? 16.165 1.362 -31.129 1.00 94.38 369 ALA A CA 1
ATOM 2944 C C . ALA A 1 369 ? 15.909 0.463 -32.347 1.00 94.38 369 ALA A C 1
ATOM 2946 O O . ALA A 1 369 ? 16.858 -0.072 -32.912 1.00 94.38 369 ALA A O 1
ATOM 2947 N N . GLU A 1 370 ? 14.650 0.342 -32.785 1.00 95.75 370 GLU A N 1
ATOM 2948 C CA . GLU A 1 370 ? 14.297 -0.374 -34.015 1.00 95.75 370 GLU A CA 1
ATOM 2949 C C . GLU A 1 370 ? 14.930 0.290 -35.242 1.00 95.75 370 GLU A C 1
ATOM 2951 O O . GLU A 1 370 ? 15.564 -0.396 -36.043 1.00 95.75 370 GLU A O 1
ATOM 2956 N N . LYS A 1 371 ? 14.844 1.619 -35.359 1.00 95.88 371 LYS A N 1
ATOM 2957 C CA . LYS A 1 371 ? 15.499 2.362 -36.441 1.00 95.88 371 LYS A CA 1
ATOM 2958 C C . LYS A 1 371 ? 17.018 2.189 -36.424 1.00 95.88 371 LYS A C 1
ATOM 2960 O O . LYS A 1 371 ? 17.589 1.820 -37.446 1.00 95.88 371 LYS A O 1
ATOM 2965 N N . THR A 1 372 ? 17.666 2.384 -35.276 1.00 96.81 372 THR A N 1
ATOM 2966 C CA . THR A 1 372 ? 19.114 2.182 -35.124 1.00 96.81 372 THR A CA 1
ATOM 2967 C C . THR A 1 372 ? 19.522 0.760 -35.497 1.00 96.81 372 THR A C 1
ATOM 2969 O O . THR A 1 372 ? 20.485 0.588 -36.233 1.00 96.81 372 THR A O 1
ATOM 2972 N N . PHE A 1 373 ? 18.781 -0.262 -35.056 1.00 97.25 373 PHE A N 1
ATOM 2973 C CA . PHE A 1 373 ? 19.084 -1.658 -35.379 1.00 97.25 373 PHE A CA 1
ATOM 2974 C C . PHE A 1 373 ? 18.930 -1.966 -36.874 1.00 97.25 373 PHE A C 1
ATOM 2976 O O . PHE A 1 373 ? 19.769 -2.658 -37.448 1.00 97.25 373 PHE A O 1
ATOM 2983 N N . ARG A 1 374 ? 17.894 -1.421 -37.527 1.00 96.56 374 ARG A N 1
ATOM 2984 C CA . ARG A 1 374 ? 17.700 -1.560 -38.978 1.00 96.56 374 ARG A CA 1
ATOM 2985 C C . ARG A 1 374 ? 18.853 -0.923 -39.756 1.00 96.56 374 ARG A C 1
ATOM 2987 O O . ARG A 1 374 ? 19.448 -1.599 -40.584 1.00 96.56 374 ARG A O 1
ATOM 2994 N N . LEU A 1 375 ? 19.227 0.315 -39.428 1.00 96.62 375 LEU A N 1
ATOM 2995 C CA . LEU A 1 375 ? 20.339 1.002 -40.093 1.00 96.62 375 LEU A CA 1
ATOM 2996 C C . LEU A 1 375 ? 21.693 0.325 -39.824 1.00 96.62 375 LEU A C 1
ATOM 2998 O O . LEU A 1 375 ? 22.514 0.213 -40.729 1.00 96.62 375 LEU A O 1
ATOM 3002 N N . LEU A 1 376 ? 21.909 -0.182 -38.605 1.00 97.44 376 LEU A N 1
ATOM 3003 C CA . LEU A 1 376 ? 23.092 -0.968 -38.250 1.00 97.44 376 LEU A CA 1
ATOM 3004 C C . LEU A 1 376 ? 23.196 -2.228 -39.122 1.00 97.44 376 LEU A C 1
ATOM 3006 O O . LEU A 1 376 ? 24.269 -2.541 -39.630 1.00 97.44 376 LEU A O 1
ATOM 3010 N N . ARG A 1 377 ? 22.079 -2.937 -39.321 1.00 96.88 377 ARG A N 1
ATOM 3011 C CA . ARG A 1 377 ? 21.998 -4.120 -40.188 1.00 96.88 377 ARG A CA 1
ATOM 3012 C C . ARG A 1 377 ? 22.245 -3.776 -41.655 1.00 96.88 377 ARG A C 1
ATOM 3014 O O . ARG A 1 377 ? 22.961 -4.511 -42.335 1.00 96.88 377 ARG A O 1
ATOM 3021 N N . ASP A 1 378 ? 21.685 -2.672 -42.136 1.00 95.81 378 ASP A N 1
ATOM 3022 C CA . ASP A 1 378 ? 21.882 -2.226 -43.515 1.00 95.81 378 ASP A CA 1
ATOM 3023 C C . ASP A 1 378 ? 23.362 -1.883 -43.759 1.00 95.81 378 ASP A C 1
ATOM 3025 O O . ASP A 1 378 ? 23.954 -2.370 -44.726 1.00 95.81 378 ASP A O 1
ATOM 3029 N N . ALA A 1 379 ? 24.003 -1.168 -42.829 1.00 96.50 379 ALA A N 1
ATOM 3030 C CA . ALA A 1 379 ? 25.439 -0.892 -42.865 1.00 96.50 379 ALA A CA 1
ATOM 3031 C C . ALA A 1 379 ? 26.286 -2.174 -42.797 1.00 96.50 379 ALA A C 1
ATOM 3033 O O . ALA A 1 379 ? 27.273 -2.297 -43.531 1.00 96.50 379 ALA A O 1
ATOM 3034 N N . ALA A 1 380 ? 25.879 -3.151 -41.978 1.00 96.81 380 ALA A N 1
ATOM 3035 C CA . ALA A 1 380 ? 26.547 -4.445 -41.881 1.00 96.81 380 ALA A CA 1
ATOM 3036 C C . ALA A 1 380 ? 26.555 -5.189 -43.216 1.00 96.81 380 ALA A C 1
ATOM 3038 O O . ALA A 1 380 ? 27.605 -5.674 -43.644 1.00 96.81 380 ALA A O 1
ATOM 3039 N N . SER A 1 381 ? 25.418 -5.203 -43.919 1.00 95.44 381 SER A N 1
ATOM 3040 C CA . SER A 1 381 ? 25.281 -5.875 -45.215 1.00 95.44 381 SER A CA 1
ATOM 3041 C C . SER A 1 381 ? 26.208 -5.319 -46.304 1.00 95.44 381 SER A C 1
ATOM 3043 O O . SER A 1 381 ? 26.609 -6.059 -47.200 1.00 95.44 381 SER A O 1
ATOM 3045 N N . GLN A 1 382 ? 26.586 -4.041 -46.203 1.00 95.12 382 GLN A N 1
ATOM 3046 C CA . GLN A 1 382 ? 27.436 -3.345 -47.173 1.00 95.12 382 GLN A CA 1
ATOM 3047 C C . GLN A 1 382 ? 28.931 -3.391 -46.816 1.00 95.12 382 GLN A C 1
ATOM 3049 O O . GLN A 1 382 ? 29.769 -3.022 -47.636 1.00 95.12 382 GLN A O 1
ATOM 3054 N N . ASN A 1 383 ? 29.286 -3.818 -45.598 1.00 95.50 383 ASN A N 1
ATOM 3055 C CA . ASN A 1 383 ? 30.652 -3.736 -45.073 1.00 95.50 383 ASN A CA 1
ATOM 3056 C C . ASN A 1 383 ? 31.082 -5.059 -44.409 1.00 95.50 383 ASN A C 1
ATOM 3058 O O . ASN A 1 383 ? 31.162 -5.123 -43.183 1.00 95.50 383 ASN A O 1
ATOM 3062 N N . PRO A 1 384 ? 31.384 -6.114 -45.190 1.00 93.31 384 PRO A N 1
ATOM 3063 C CA . PRO A 1 384 ? 31.715 -7.442 -44.655 1.00 93.31 384 PRO A CA 1
ATOM 3064 C C . PRO A 1 384 ? 33.017 -7.482 -43.834 1.00 93.31 384 PRO A C 1
ATOM 3066 O O . PRO A 1 384 ? 33.191 -8.368 -42.991 1.00 93.31 384 PRO A O 1
ATOM 3069 N N . ASP A 1 385 ? 33.912 -6.515 -44.036 1.00 93.75 385 ASP A N 1
ATOM 3070 C CA . ASP A 1 385 ? 35.198 -6.416 -43.331 1.00 93.75 385 ASP A CA 1
ATOM 3071 C C . ASP A 1 385 ? 35.082 -5.749 -41.948 1.00 93.75 385 ASP A C 1
ATOM 3073 O O . ASP A 1 385 ? 36.041 -5.738 -41.179 1.00 93.75 385 ASP A O 1
ATOM 3077 N N . ILE A 1 386 ? 33.900 -5.225 -41.605 1.00 96.38 386 ILE A N 1
ATOM 3078 C CA . ILE A 1 386 ? 33.599 -4.598 -40.315 1.00 96.38 386 ILE A CA 1
ATOM 3079 C C . ILE A 1 386 ? 32.602 -5.489 -39.561 1.00 96.38 386 ILE A C 1
ATOM 3081 O O . ILE A 1 386 ? 31.623 -5.977 -40.130 1.00 96.38 386 ILE A O 1
ATOM 3085 N N . ALA A 1 387 ? 32.842 -5.706 -38.270 1.00 96.94 387 ALA A N 1
ATOM 3086 C CA . ALA A 1 387 ? 31.896 -6.373 -37.383 1.00 96.94 387 ALA A CA 1
ATOM 3087 C C . ALA A 1 387 ? 30.851 -5.373 -36.861 1.00 96.94 387 ALA A C 1
ATOM 3089 O O . ALA A 1 387 ? 31.185 -4.250 -36.486 1.00 96.94 387 ALA A O 1
ATOM 3090 N N . PHE A 1 388 ? 29.586 -5.782 -36.790 1.00 98.12 388 PHE A N 1
ATOM 3091 C CA . PHE A 1 388 ? 28.501 -4.950 -36.266 1.00 98.12 388 PHE A CA 1
ATOM 3092 C C . PHE A 1 388 ? 27.842 -5.655 -35.087 1.00 98.12 388 PHE A C 1
ATOM 3094 O O . PHE A 1 388 ? 27.412 -6.802 -35.204 1.00 98.12 388 PHE A O 1
ATOM 3101 N N . VAL A 1 389 ? 27.776 -4.971 -33.948 1.00 98.25 389 VAL A N 1
ATOM 3102 C CA . VAL A 1 389 ? 27.269 -5.508 -32.685 1.00 98.25 389 VAL A CA 1
ATOM 3103 C C . VAL A 1 389 ? 26.128 -4.635 -32.180 1.00 98.25 389 VAL A C 1
ATOM 3105 O O . VAL A 1 389 ? 26.276 -3.419 -32.074 1.00 98.25 389 VAL A O 1
ATOM 3108 N N . ALA A 1 390 ? 25.014 -5.259 -31.809 1.00 98.25 390 ALA A N 1
ATOM 3109 C CA . ALA A 1 390 ? 23.950 -4.636 -31.036 1.00 98.25 390 ALA A CA 1
ATOM 3110 C C . ALA A 1 390 ? 23.946 -5.209 -29.614 1.00 98.25 390 ALA A C 1
ATOM 3112 O O . ALA A 1 390 ? 23.887 -6.424 -29.440 1.00 98.25 390 ALA A O 1
ATOM 3113 N N . VAL A 1 391 ? 23.989 -4.356 -28.594 1.00 98.19 391 VAL A N 1
ATOM 3114 C CA . VAL A 1 391 ? 23.870 -4.779 -27.190 1.00 98.19 391 VAL A CA 1
ATOM 3115 C C . VAL A 1 391 ? 22.436 -4.529 -26.724 1.00 98.19 391 VAL A C 1
ATOM 3117 O O . VAL A 1 391 ? 21.894 -3.456 -26.990 1.00 98.19 391 VAL A O 1
ATOM 3120 N N . SER A 1 392 ? 21.819 -5.514 -26.066 1.00 96.81 392 SER A N 1
ATOM 3121 C CA . SER A 1 392 ? 20.455 -5.449 -25.522 1.00 96.81 392 SER A CA 1
ATOM 3122 C C . SER A 1 392 ? 20.443 -5.846 -24.050 1.00 96.81 392 SER A C 1
ATOM 3124 O O . SER A 1 392 ? 20.949 -6.902 -23.689 1.00 96.81 392 SER A O 1
ATOM 3126 N N . HIS A 1 393 ? 19.808 -5.038 -23.206 1.00 93.19 393 HIS A N 1
ATOM 3127 C CA . HIS A 1 393 ? 19.508 -5.337 -21.797 1.00 93.19 393 HIS A CA 1
ATOM 3128 C C . HIS A 1 393 ? 18.087 -5.868 -21.572 1.00 93.19 393 HIS A C 1
ATOM 3130 O O . HIS A 1 393 ? 17.599 -5.869 -20.445 1.00 93.19 393 HIS A O 1
ATOM 3136 N N . SER A 1 394 ? 17.383 -6.264 -22.633 1.00 88.94 394 SER A N 1
ATOM 3137 C CA . SER A 1 394 ? 16.158 -7.058 -22.478 1.00 88.94 394 SER A CA 1
ATOM 3138 C C . SER A 1 394 ? 16.541 -8.527 -22.303 1.00 88.94 394 SER A C 1
ATOM 3140 O O . SER A 1 394 ? 17.588 -8.946 -22.805 1.00 88.94 394 SER A O 1
ATOM 3142 N N . SER A 1 395 ? 15.700 -9.318 -21.635 1.00 84.81 395 SER A N 1
ATOM 3143 C CA . SER A 1 395 ? 15.971 -10.748 -21.455 1.00 84.81 395 SER A CA 1
ATOM 3144 C C . SER A 1 395 ? 16.149 -11.468 -22.795 1.00 84.81 395 SER A C 1
ATOM 3146 O O . SER A 1 395 ? 15.708 -10.988 -23.846 1.00 84.81 395 SER A O 1
ATOM 3148 N N . GLU A 1 396 ? 16.786 -12.638 -22.769 1.00 88.00 396 GLU A N 1
ATOM 3149 C CA . GLU A 1 396 ? 17.071 -13.428 -23.973 1.00 88.00 396 GLU A CA 1
ATOM 3150 C C . GLU A 1 396 ? 15.820 -13.677 -24.826 1.00 88.00 396 GLU A C 1
ATOM 3152 O O . GLU A 1 396 ? 15.800 -13.372 -26.019 1.00 88.00 396 GLU A O 1
ATOM 3157 N N . SER A 1 397 ? 14.747 -14.171 -24.202 1.00 83.69 397 SER A N 1
ATOM 3158 C CA . SER A 1 397 ? 13.480 -14.474 -24.876 1.00 83.69 397 SER A CA 1
ATOM 3159 C C . SER A 1 397 ? 12.885 -13.252 -25.582 1.00 83.69 397 SER A C 1
ATOM 3161 O O . SER A 1 397 ? 12.475 -13.343 -26.742 1.00 83.69 397 SER A O 1
ATOM 3163 N N . HIS A 1 398 ? 12.881 -12.097 -24.918 1.00 86.50 398 HIS A N 1
ATOM 3164 C CA . HIS A 1 398 ? 12.319 -10.861 -25.457 1.00 86.50 398 HIS A CA 1
ATOM 3165 C C . HIS A 1 398 ? 13.216 -10.229 -26.520 1.00 86.50 398 HIS A C 1
ATOM 3167 O O . HIS A 1 398 ? 12.707 -9.736 -27.527 1.00 86.50 398 HIS A O 1
ATOM 3173 N N . THR A 1 399 ? 14.540 -10.285 -26.346 1.00 94.25 399 THR A N 1
ATOM 3174 C CA . THR A 1 399 ? 15.487 -9.828 -27.367 1.00 94.25 399 THR A CA 1
ATOM 3175 C C . THR A 1 399 ? 15.337 -10.661 -28.639 1.00 94.25 399 THR A C 1
ATOM 3177 O O . THR A 1 399 ? 15.183 -10.092 -29.717 1.00 94.25 399 THR A O 1
ATOM 3180 N N . ASN A 1 400 ? 15.293 -11.991 -28.528 1.00 93.00 400 ASN A N 1
ATOM 3181 C CA . ASN A 1 400 ? 15.144 -12.888 -29.678 1.00 93.00 400 ASN A CA 1
ATOM 3182 C C . ASN A 1 400 ? 13.814 -12.668 -30.411 1.00 93.00 400 ASN A C 1
ATOM 3184 O O . ASN A 1 400 ? 13.794 -12.542 -31.638 1.00 93.00 400 ASN A O 1
ATOM 3188 N N . LYS A 1 401 ? 12.710 -12.551 -29.662 1.00 92.12 401 LYS A N 1
ATOM 3189 C CA . LYS A 1 401 ? 11.395 -12.208 -30.218 1.00 92.12 401 LYS A CA 1
ATOM 3190 C C . LYS A 1 401 ? 11.442 -10.873 -30.963 1.00 92.12 401 LYS A C 1
ATOM 3192 O O . LYS A 1 401 ? 11.054 -10.810 -32.127 1.00 92.12 401 LYS A O 1
ATOM 3197 N N . TRP A 1 402 ? 11.959 -9.823 -30.327 1.00 94.81 402 TRP A N 1
ATOM 3198 C CA . TRP A 1 402 ? 12.019 -8.490 -30.923 1.00 94.81 402 TRP A CA 1
ATOM 3199 C C . TRP A 1 402 ? 12.900 -8.453 -32.178 1.00 94.81 402 TRP A C 1
ATOM 3201 O O . TRP A 1 402 ? 12.473 -7.915 -33.195 1.00 94.81 402 TRP A O 1
ATOM 3211 N N . VAL A 1 403 ? 14.082 -9.083 -32.155 1.00 96.25 403 VAL A N 1
ATOM 3212 C CA . VAL A 1 403 ? 14.964 -9.197 -33.332 1.00 96.25 403 VAL A CA 1
ATOM 3213 C C . VAL A 1 403 ? 14.235 -9.881 -34.492 1.00 96.25 403 VAL A C 1
ATOM 3215 O O . VAL A 1 403 ? 14.322 -9.409 -35.626 1.00 96.25 403 VAL A O 1
ATOM 3218 N N . SER A 1 404 ? 13.465 -10.941 -34.226 1.00 94.88 404 SER A N 1
ATOM 3219 C CA . SER A 1 404 ? 12.629 -11.589 -35.243 1.00 94.88 404 SER A CA 1
ATOM 3220 C C . SER A 1 404 ? 11.562 -10.640 -35.804 1.00 94.88 404 SER A C 1
ATOM 3222 O O . SER A 1 404 ? 11.381 -10.567 -37.018 1.00 94.88 404 SER A O 1
ATOM 3224 N N . GLU A 1 405 ? 10.872 -9.884 -34.947 1.00 92.75 405 GLU A N 1
ATOM 3225 C CA . GLU A 1 405 ? 9.812 -8.948 -35.350 1.00 92.75 405 GLU A CA 1
ATOM 3226 C C . GLU A 1 405 ? 10.314 -7.770 -36.198 1.00 92.75 405 GLU A C 1
ATOM 3228 O O . GLU A 1 405 ? 9.557 -7.232 -37.008 1.00 92.75 405 GLU A O 1
ATOM 3233 N N . VAL A 1 406 ? 11.579 -7.369 -36.034 1.00 93.62 406 VAL A N 1
ATOM 3234 C CA . VAL A 1 406 ? 12.203 -6.279 -36.810 1.00 93.62 406 VAL A CA 1
ATOM 3235 C C . VAL A 1 406 ? 12.942 -6.773 -38.065 1.00 93.62 406 VAL A C 1
ATOM 3237 O O . VAL A 1 406 ? 13.655 -6.007 -38.723 1.00 93.62 406 VAL A O 1
ATOM 3240 N N . GLY A 1 407 ? 12.755 -8.045 -38.435 1.00 93.81 407 GLY A N 1
ATOM 3241 C CA . GLY A 1 407 ? 13.264 -8.640 -39.677 1.00 93.81 407 GLY A CA 1
ATOM 3242 C C . GLY A 1 407 ? 14.594 -9.388 -39.545 1.00 93.81 407 GLY A C 1
ATOM 3243 O O . GLY A 1 407 ? 15.275 -9.594 -40.546 1.00 93.81 407 GLY A O 1
ATOM 3244 N N . GLY A 1 408 ? 14.984 -9.777 -38.330 1.00 96.00 408 GLY A N 1
ATOM 3245 C CA . GLY A 1 408 ? 16.192 -10.554 -38.058 1.00 96.00 408 GLY A CA 1
ATOM 3246 C C . GLY A 1 408 ? 17.491 -9.742 -38.110 1.00 96.00 408 GLY A C 1
ATOM 3247 O O . GLY A 1 408 ? 17.502 -8.546 -38.412 1.00 96.00 408 GLY A O 1
ATOM 3248 N N . ALA A 1 409 ? 18.607 -10.418 -37.828 1.00 95.06 409 ALA A N 1
ATOM 3249 C CA . ALA A 1 409 ? 19.947 -9.825 -37.759 1.00 95.06 409 ALA A CA 1
ATOM 3250 C C . ALA A 1 409 ? 20.629 -9.608 -39.129 1.00 95.06 409 ALA A C 1
ATOM 3252 O O . ALA A 1 409 ? 21.721 -9.048 -39.181 1.00 95.06 409 ALA A O 1
ATOM 3253 N N . GLY A 1 410 ? 19.998 -10.020 -40.234 1.00 91.81 410 GLY A N 1
ATOM 3254 C CA . GLY A 1 410 ? 20.599 -10.044 -41.576 1.00 91.81 410 GLY A CA 1
ATOM 3255 C C . GLY A 1 410 ? 21.206 -11.407 -41.933 1.00 91.81 410 GLY A C 1
ATOM 3256 O O . GLY A 1 410 ? 21.238 -12.311 -41.103 1.00 91.81 410 GLY A O 1
ATOM 3257 N N . THR A 1 411 ? 21.646 -11.572 -43.185 1.00 87.50 411 THR A N 1
ATOM 3258 C CA . THR A 1 411 ? 22.111 -12.867 -43.730 1.00 87.50 411 THR A CA 1
ATOM 3259 C C . THR A 1 411 ? 23.580 -12.865 -44.162 1.00 87.50 411 THR A C 1
ATOM 3261 O O . THR A 1 411 ? 24.296 -13.806 -43.843 1.00 87.50 411 THR A O 1
ATOM 3264 N N . THR A 1 412 ? 24.049 -11.828 -44.865 1.00 84.38 412 THR A N 1
ATOM 3265 C CA . THR A 1 412 ? 25.405 -11.796 -45.458 1.00 84.38 412 THR A CA 1
ATOM 3266 C C . THR A 1 412 ? 26.507 -11.451 -44.449 1.00 84.38 412 THR A C 1
ATOM 3268 O O . THR A 1 412 ? 27.565 -12.071 -44.450 1.00 84.38 412 THR A O 1
ATOM 3271 N N . ASN A 1 413 ? 26.259 -10.469 -43.581 1.00 92.88 413 ASN A N 1
ATOM 3272 C CA . ASN A 1 413 ? 27.123 -10.081 -42.463 1.00 92.88 413 ASN A CA 1
ATOM 3273 C C . ASN A 1 413 ? 26.203 -9.763 -41.273 1.00 92.88 413 ASN A C 1
ATOM 3275 O O . ASN A 1 413 ? 25.826 -8.604 -41.086 1.00 92.88 413 ASN A O 1
ATOM 3279 N N . PRO A 1 414 ? 25.692 -10.793 -40.576 1.00 95.38 414 PRO A N 1
ATOM 3280 C CA . PRO A 1 414 ? 24.653 -10.609 -39.575 1.00 95.38 414 PRO A CA 1
ATOM 3281 C C . PRO A 1 414 ? 25.161 -9.785 -38.391 1.00 95.38 414 PRO A C 1
ATOM 3283 O O . PRO A 1 414 ? 26.274 -9.987 -37.907 1.00 95.38 414 PRO A O 1
ATOM 3286 N N . VAL A 1 415 ? 24.311 -8.890 -37.888 1.00 97.69 415 VAL A N 1
ATOM 3287 C CA . VAL A 1 415 ? 24.579 -8.146 -36.654 1.00 97.69 415 VAL A CA 1
ATOM 3288 C C . VAL A 1 415 ? 24.670 -9.129 -35.487 1.00 97.69 415 VAL A C 1
ATOM 3290 O O . VAL A 1 415 ? 23.725 -9.870 -35.210 1.00 97.69 415 VAL A O 1
ATOM 3293 N N . GLN A 1 416 ? 25.785 -9.113 -34.760 1.00 97.19 416 GLN A N 1
ATOM 3294 C CA . GLN A 1 416 ? 25.923 -9.881 -33.528 1.00 97.19 416 GLN A CA 1
ATOM 3295 C C . GLN A 1 416 ? 25.088 -9.221 -32.424 1.00 97.19 416 GLN A C 1
ATOM 3297 O O . GLN A 1 416 ? 25.312 -8.062 -32.083 1.00 97.19 416 GLN A O 1
ATOM 3302 N N . VAL A 1 417 ? 24.160 -9.963 -31.822 1.00 97.75 417 VAL A N 1
ATOM 3303 C CA . VAL A 1 417 ? 23.367 -9.471 -30.688 1.00 97.75 417 VAL A CA 1
ATOM 3304 C C . VAL A 1 417 ? 23.978 -9.973 -29.382 1.00 97.75 417 VAL A C 1
ATOM 3306 O O . VAL A 1 417 ? 24.078 -11.176 -29.159 1.00 97.75 417 VAL A O 1
ATOM 3309 N N . VAL A 1 418 ? 24.408 -9.049 -28.524 1.00 97.56 418 VAL A N 1
ATOM 3310 C CA . VAL A 1 418 ? 24.965 -9.337 -27.197 1.00 97.56 418 VAL A CA 1
ATOM 3311 C C . VAL A 1 418 ? 23.906 -9.048 -26.138 1.00 97.56 418 VAL A C 1
ATOM 3313 O O . VAL A 1 418 ? 23.382 -7.938 -26.062 1.00 97.56 418 VAL A O 1
ATOM 3316 N N . LEU A 1 419 ? 23.614 -10.047 -25.307 1.00 96.06 419 LEU A N 1
ATOM 3317 C CA . LEU A 1 419 ? 22.670 -9.938 -24.196 1.00 96.06 419 LEU A CA 1
ATOM 3318 C C . LEU A 1 419 ? 23.383 -9.437 -22.936 1.00 96.06 419 LEU A C 1
ATOM 3320 O O . LEU A 1 419 ? 24.390 -10.001 -22.509 1.00 96.06 419 LEU A O 1
ATOM 3324 N N . ASP A 1 420 ? 22.847 -8.386 -22.330 1.00 93.69 420 ASP A N 1
ATOM 3325 C CA . ASP A 1 420 ? 23.367 -7.757 -21.120 1.00 93.69 420 ASP A CA 1
ATOM 3326 C C . ASP A 1 420 ? 22.228 -7.262 -20.219 1.00 93.69 420 ASP A C 1
ATOM 3328 O O . ASP A 1 420 ? 22.117 -6.076 -19.920 1.00 93.69 420 ASP A O 1
ATOM 3332 N N . GLU A 1 421 ? 21.358 -8.181 -19.795 1.00 89.06 421 GLU A N 1
ATOM 3333 C CA . GLU A 1 421 ? 20.194 -7.898 -18.934 1.00 89.06 421 GLU A CA 1
ATOM 3334 C C . GLU A 1 421 ? 20.581 -7.174 -17.630 1.00 89.06 421 GLU A C 1
ATOM 3336 O O . GLU A 1 421 ? 19.949 -6.195 -17.237 1.00 89.06 421 GLU A O 1
ATOM 3341 N N . GLU A 1 422 ? 21.717 -7.561 -17.042 1.00 86.62 422 GLU A N 1
ATOM 3342 C CA . GLU A 1 422 ? 22.304 -6.928 -15.848 1.00 86.62 422 GLU A CA 1
ATOM 3343 C C . GLU A 1 422 ? 22.911 -5.537 -16.101 1.00 86.62 422 GLU A C 1
ATOM 3345 O O . GLU A 1 422 ? 23.334 -4.858 -15.166 1.00 86.62 422 GLU A O 1
ATOM 3350 N N . ARG A 1 423 ? 22.999 -5.104 -17.365 1.00 90.75 423 ARG A N 1
ATOM 3351 C CA . ARG A 1 423 ? 23.588 -3.823 -17.794 1.00 90.75 423 ARG A CA 1
ATOM 3352 C C . ARG A 1 423 ? 25.041 -3.607 -17.374 1.00 90.75 423 ARG A C 1
ATOM 3354 O O . ARG A 1 423 ? 25.518 -2.476 -17.290 1.00 90.75 423 ARG A O 1
ATOM 3361 N N . SER A 1 424 ? 25.767 -4.692 -17.144 1.00 91.31 424 SER A N 1
ATOM 3362 C CA . SER A 1 424 ? 27.174 -4.666 -16.746 1.00 91.31 424 SER A CA 1
ATOM 3363 C C . SER A 1 424 ? 28.096 -4.131 -17.851 1.00 91.31 424 SER A C 1
ATOM 3365 O O . SER A 1 424 ? 29.045 -3.394 -17.580 1.00 91.31 424 SER A O 1
ATOM 3367 N N . VAL A 1 425 ? 27.803 -4.459 -19.111 1.00 95.38 425 VAL A N 1
ATOM 3368 C CA . VAL A 1 425 ? 28.490 -3.934 -20.293 1.00 95.38 425 VAL A CA 1
ATOM 3369 C C . VAL A 1 425 ? 28.060 -2.486 -20.513 1.00 95.38 425 VAL A C 1
ATOM 3371 O O . VAL A 1 425 ? 28.930 -1.635 -20.665 1.00 95.38 425 VAL A O 1
ATOM 3374 N N . TYR A 1 426 ? 26.761 -2.171 -20.435 1.00 95.44 426 TYR A N 1
ATOM 3375 C CA . TYR A 1 426 ? 26.277 -0.780 -20.513 1.00 95.44 426 TYR A CA 1
ATOM 3376 C C . TYR A 1 426 ? 27.005 0.132 -19.511 1.00 95.44 426 TYR A C 1
ATOM 3378 O O . TYR A 1 426 ? 27.552 1.168 -19.894 1.00 95.44 426 TYR A O 1
ATOM 3386 N N . ALA A 1 427 ? 27.101 -0.293 -18.250 1.00 92.81 427 ALA A N 1
ATOM 3387 C CA . ALA A 1 427 ? 27.732 0.469 -17.179 1.00 92.81 427 ALA A CA 1
ATOM 3388 C C . ALA A 1 427 ? 29.220 0.757 -17.440 1.00 92.81 427 ALA A C 1
ATOM 3390 O O . ALA A 1 427 ? 29.680 1.885 -17.247 1.00 92.81 427 ALA A O 1
ATOM 3391 N N . LYS A 1 428 ? 29.974 -0.225 -17.958 1.00 95.25 428 LYS A N 1
ATOM 3392 C CA . LYS A 1 428 ? 31.387 -0.036 -18.343 1.00 95.25 428 LYS A CA 1
ATOM 3393 C C . LYS A 1 428 ? 31.585 0.937 -19.504 1.00 95.25 428 LYS A C 1
ATOM 3395 O O . LYS A 1 428 ? 32.655 1.524 -19.623 1.00 95.25 428 LYS A O 1
ATOM 3400 N N . TRP A 1 429 ? 30.572 1.107 -20.347 1.00 96.56 429 TRP A N 1
ATOM 3401 C CA . TRP A 1 429 ? 30.564 2.078 -21.443 1.00 96.56 429 TRP A CA 1
ATOM 3402 C C . TRP A 1 429 ? 29.954 3.432 -21.035 1.00 96.56 429 TRP A C 1
ATOM 3404 O O . TRP A 1 429 ? 29.781 4.314 -21.875 1.00 96.56 429 TRP A O 1
ATOM 3414 N N . GLY A 1 430 ? 29.658 3.618 -19.743 1.00 93.50 430 GLY A N 1
ATOM 3415 C CA . GLY A 1 430 ? 29.104 4.853 -19.184 1.00 93.50 430 GLY A CA 1
ATOM 3416 C C . GLY A 1 430 ? 27.612 5.050 -19.442 1.00 93.50 430 GLY A C 1
ATOM 3417 O O . GLY A 1 430 ? 27.098 6.154 -19.278 1.00 93.50 430 GLY A O 1
ATOM 3418 N N . LEU A 1 431 ? 26.902 3.996 -19.845 1.00 92.44 431 LEU A N 1
ATOM 3419 C CA . LEU A 1 431 ? 25.476 4.037 -20.149 1.00 92.44 431 LEU A CA 1
ATOM 3420 C C . LEU A 1 431 ? 24.644 3.620 -18.936 1.00 92.44 431 LEU A C 1
ATOM 3422 O O . LEU A 1 431 ? 24.632 2.455 -18.542 1.00 92.44 431 LEU A O 1
ATOM 3426 N N . GLY A 1 432 ? 23.911 4.571 -18.365 1.00 86.38 432 GLY A N 1
ATOM 3427 C CA . GLY A 1 432 ? 23.030 4.360 -17.219 1.00 86.38 432 GLY A CA 1
ATOM 3428 C C . GLY A 1 432 ? 21.578 4.694 -17.521 1.00 86.38 432 GLY A C 1
ATOM 3429 O O . GLY A 1 432 ? 21.048 4.379 -18.581 1.00 86.38 432 GLY A O 1
ATOM 3430 N N . VAL A 1 433 ? 20.918 5.331 -16.562 1.00 81.38 433 VAL A N 1
ATOM 3431 C CA . VAL A 1 433 ? 19.503 5.689 -16.662 1.00 81.38 433 VAL A CA 1
ATOM 3432 C C . VAL A 1 433 ? 19.374 7.136 -17.144 1.00 81.38 433 VAL A C 1
ATOM 3434 O O . VAL A 1 433 ? 20.009 8.041 -16.613 1.00 81.38 433 VAL A O 1
ATOM 3437 N N . SER A 1 434 ? 18.567 7.351 -18.176 1.00 74.62 434 SER A N 1
ATOM 3438 C CA . SER A 1 434 ? 18.214 8.641 -18.754 1.00 74.62 434 SER A CA 1
ATOM 3439 C C . SER A 1 434 ? 17.153 9.356 -17.919 1.00 74.62 434 SER A C 1
ATOM 3441 O O . SER A 1 434 ? 16.228 8.713 -17.423 1.00 74.62 434 SER A O 1
ATOM 3443 N N . GLY A 1 435 ? 17.224 10.686 -17.850 1.00 64.81 435 GLY A N 1
ATOM 3444 C CA . GLY A 1 435 ? 16.185 11.511 -17.229 1.00 64.81 435 GLY A CA 1
ATOM 3445 C C . GLY A 1 435 ? 14.908 11.642 -18.071 1.00 64.81 435 GLY A C 1
ATOM 3446 O O . GLY A 1 435 ? 14.857 11.269 -19.243 1.00 64.81 435 GLY A O 1
ATOM 3447 N N . PHE A 1 436 ? 13.871 12.241 -17.484 1.00 60.00 436 PHE A N 1
ATOM 3448 C CA . PHE A 1 436 ? 12.545 12.387 -18.094 1.00 60.00 436 PHE A CA 1
ATOM 3449 C C . PHE A 1 436 ? 12.566 13.062 -19.479 1.00 60.00 436 PHE A C 1
ATOM 3451 O O . PHE A 1 436 ? 12.033 12.518 -20.449 1.00 60.00 436 PHE A O 1
ATOM 3458 N N . LEU A 1 437 ? 13.229 14.219 -19.597 1.00 59.59 437 LEU A N 1
ATOM 3459 C CA . LEU A 1 437 ? 13.267 15.015 -20.835 1.00 59.59 437 LEU A CA 1
ATOM 3460 C C . LEU A 1 437 ? 14.009 14.323 -21.985 1.00 59.59 437 LEU A C 1
ATOM 3462 O O . LEU A 1 437 ? 13.712 14.582 -23.150 1.00 59.59 437 LEU A O 1
ATOM 3466 N N . HIS A 1 438 ? 14.927 13.408 -21.668 1.00 62.34 438 HIS A N 1
ATOM 3467 C CA . HIS A 1 438 ? 15.618 12.597 -22.668 1.00 62.34 438 HIS A CA 1
ATOM 3468 C C . HIS A 1 438 ? 14.647 11.667 -23.413 1.00 62.34 438 HIS A C 1
ATOM 3470 O O . HIS A 1 438 ? 14.895 11.329 -24.567 1.00 62.34 438 HIS A O 1
ATOM 3476 N N . VAL A 1 439 ? 13.543 11.270 -22.766 1.00 57.25 439 VAL A N 1
ATOM 3477 C CA . VAL A 1 439 ? 12.579 10.284 -23.275 1.00 57.25 439 VAL A CA 1
ATOM 3478 C C . VAL A 1 439 ? 11.261 10.908 -23.723 1.00 57.25 439 VAL A C 1
ATOM 3480 O O . VAL A 1 439 ? 10.716 10.511 -24.749 1.00 57.25 439 VAL A O 1
ATOM 3483 N N . LEU A 1 440 ? 10.718 11.831 -22.927 1.00 64.25 440 LEU A N 1
ATOM 3484 C CA . LEU A 1 440 ? 9.334 12.301 -23.041 1.00 64.25 440 LEU A CA 1
ATOM 3485 C C . LEU A 1 440 ? 9.226 13.806 -23.291 1.00 64.25 440 LEU A C 1
ATOM 3487 O O . LEU A 1 440 ? 8.151 14.373 -23.100 1.00 64.25 440 LEU A O 1
ATOM 3491 N N . SER A 1 441 ? 10.298 14.482 -23.720 1.00 70.94 441 SER A N 1
ATOM 3492 C CA . SER A 1 441 ? 10.123 15.876 -24.134 1.00 70.94 441 SER A CA 1
ATOM 3493 C C . SER A 1 441 ? 9.144 15.959 -25.321 1.00 70.94 441 SER A C 1
ATOM 3495 O O . SER A 1 441 ? 9.074 15.024 -26.131 1.00 70.94 441 SER A O 1
ATOM 3497 N N . PRO A 1 442 ? 8.392 17.066 -25.472 1.00 70.25 442 PRO A N 1
ATOM 3498 C CA . PRO A 1 442 ? 7.440 17.225 -26.574 1.00 70.25 442 PRO A CA 1
ATOM 3499 C C . PRO A 1 442 ? 8.062 16.981 -27.960 1.00 70.25 442 PRO A C 1
ATOM 3501 O O . PRO A 1 442 ? 7.414 16.426 -28.848 1.00 70.25 442 PRO A O 1
ATOM 3504 N N . GLY A 1 443 ? 9.341 17.341 -28.126 1.00 75.50 443 GLY A N 1
ATOM 3505 C CA . GLY A 1 443 ? 10.105 17.093 -29.348 1.00 75.50 443 GLY A CA 1
ATOM 3506 C C . GLY A 1 443 ? 10.455 15.620 -29.586 1.00 75.50 443 GLY A C 1
ATOM 3507 O O . GLY A 1 443 ? 10.562 15.204 -30.733 1.00 75.50 443 GLY A O 1
ATOM 3508 N N . GLU A 1 444 ? 10.604 14.806 -28.541 1.00 75.56 444 GLU A N 1
ATOM 3509 C CA . GLU A 1 444 ? 10.848 13.365 -28.694 1.00 75.56 444 GLU A CA 1
ATOM 3510 C C . GLU A 1 444 ? 9.552 12.614 -29.022 1.00 75.56 444 GLU A C 1
ATOM 3512 O O . GLU A 1 444 ? 9.544 11.740 -29.891 1.00 75.56 444 GLU A O 1
ATOM 3517 N N . LEU A 1 445 ? 8.430 13.009 -28.409 1.00 73.88 445 LEU A N 1
ATOM 3518 C CA . LEU A 1 445 ? 7.113 12.440 -28.711 1.00 73.88 445 LEU A CA 1
ATOM 3519 C C . LEU A 1 445 ? 6.702 12.695 -30.167 1.00 73.88 445 LEU A C 1
ATOM 3521 O O . LEU A 1 445 ? 6.240 11.774 -30.843 1.00 73.88 445 LEU A O 1
ATOM 3525 N N . SER A 1 446 ? 6.923 13.907 -30.688 1.00 78.44 446 SER A N 1
ATOM 3526 C CA . SER A 1 446 ? 6.623 14.222 -32.092 1.00 78.44 446 SER A CA 1
ATOM 3527 C C . SER A 1 446 ? 7.451 13.380 -33.072 1.00 78.44 446 SER A C 1
ATOM 3529 O O . SER A 1 446 ? 6.933 12.938 -34.099 1.00 78.44 446 SER A O 1
ATOM 3531 N N . LYS A 1 447 ? 8.710 13.069 -32.736 1.00 85.00 447 LYS A N 1
ATOM 3532 C CA . LYS A 1 447 ? 9.574 12.195 -33.545 1.00 85.00 447 LYS A CA 1
ATOM 3533 C C . LYS A 1 447 ? 9.126 10.734 -33.530 1.00 85.00 447 LYS A C 1
ATOM 3535 O O . LYS A 1 447 ? 9.247 10.069 -34.555 1.00 85.00 447 LYS A O 1
ATOM 3540 N N . VAL A 1 448 ? 8.561 10.241 -32.425 1.00 80.38 448 VAL A N 1
ATOM 3541 C CA . VAL A 1 448 ? 7.938 8.905 -32.389 1.00 80.38 448 VAL A CA 1
ATOM 3542 C C . VAL A 1 448 ? 6.763 8.833 -33.367 1.00 80.38 448 VAL A C 1
ATOM 3544 O O . VAL A 1 448 ? 6.677 7.887 -34.150 1.00 80.38 448 VAL A O 1
ATOM 3547 N N . PHE A 1 449 ? 5.889 9.847 -33.377 1.00 80.50 449 PHE A N 1
ATOM 3548 C CA . PHE A 1 449 ? 4.792 9.921 -34.349 1.00 80.50 449 PHE A CA 1
ATOM 3549 C C . PHE A 1 449 ? 5.306 10.014 -35.790 1.00 80.50 449 PHE A C 1
ATOM 3551 O O . PHE A 1 449 ? 4.779 9.332 -36.667 1.00 80.50 449 PHE A O 1
ATOM 3558 N N . SER A 1 450 ? 6.362 10.798 -36.022 1.00 87.38 450 SER A N 1
ATOM 3559 C CA . SER A 1 450 ? 7.007 10.913 -37.334 1.00 87.38 450 SER A CA 1
ATOM 3560 C C . SER A 1 450 ? 7.528 9.565 -37.844 1.00 87.38 450 SER A C 1
ATOM 3562 O O . SER A 1 450 ? 7.237 9.200 -38.980 1.00 87.38 450 SER A O 1
ATOM 3564 N N . LEU A 1 451 ? 8.220 8.777 -37.010 1.00 87.25 451 LEU A N 1
ATOM 3565 C CA . LEU A 1 451 ? 8.684 7.434 -37.388 1.00 87.25 451 LEU A CA 1
ATOM 3566 C C . LEU A 1 451 ? 7.530 6.480 -37.704 1.00 87.25 451 LEU A C 1
ATOM 3568 O O . LEU A 1 451 ? 7.596 5.725 -38.675 1.00 87.25 451 LEU A O 1
ATOM 3572 N N . ALA A 1 452 ? 6.461 6.530 -36.911 1.00 85.44 452 ALA A N 1
ATOM 3573 C CA . ALA A 1 452 ? 5.292 5.691 -37.136 1.00 85.44 452 ALA A CA 1
ATOM 3574 C C . ALA A 1 452 ? 4.597 6.022 -38.465 1.00 85.44 452 ALA A C 1
ATOM 3576 O O . ALA A 1 452 ? 4.170 5.106 -39.168 1.00 85.44 452 ALA A O 1
ATOM 3577 N N . TRP A 1 453 ? 4.489 7.310 -38.803 1.00 85.69 453 TRP A N 1
ATOM 3578 C CA . TRP A 1 453 ? 3.819 7.776 -40.016 1.00 85.69 453 TRP A CA 1
ATOM 3579 C C . TRP A 1 453 ? 4.674 7.598 -41.274 1.00 85.69 453 TRP A C 1
ATOM 3581 O O . TRP A 1 453 ? 4.184 7.099 -42.282 1.00 85.69 453 TRP A O 1
ATOM 3591 N N . ASN A 1 454 ? 5.951 7.979 -41.213 1.00 91.12 454 ASN A N 1
ATOM 3592 C CA . ASN A 1 454 ? 6.825 8.039 -42.385 1.00 91.12 454 ASN A CA 1
ATOM 3593 C C . ASN A 1 454 ? 7.543 6.715 -42.671 1.00 91.12 454 ASN A C 1
ATOM 3595 O O . ASN A 1 454 ? 7.829 6.410 -43.824 1.00 91.12 454 ASN A O 1
ATOM 3599 N N . GLU A 1 455 ? 7.850 5.932 -41.634 1.00 89.88 455 GLU A N 1
ATOM 3600 C CA . GLU A 1 455 ? 8.705 4.739 -41.744 1.00 89.88 455 GLU A CA 1
ATOM 3601 C C . GLU A 1 455 ? 8.000 3.462 -41.259 1.00 89.88 455 GLU A C 1
ATOM 3603 O O . GLU A 1 455 ? 8.574 2.375 -41.293 1.00 89.88 455 GLU A O 1
ATOM 3608 N N . GLY A 1 456 ? 6.748 3.570 -40.794 1.00 88.19 456 GLY A N 1
ATOM 3609 C CA . GLY A 1 456 ? 5.971 2.441 -40.278 1.00 88.19 456 GLY A CA 1
ATOM 3610 C C . GLY A 1 456 ? 6.509 1.850 -38.969 1.00 88.19 456 GLY A C 1
ATOM 3611 O O . GLY A 1 456 ? 6.007 0.820 -38.514 1.00 88.19 456 GLY A O 1
ATOM 3612 N N . ILE A 1 457 ? 7.504 2.488 -38.343 1.00 89.69 457 ILE A N 1
ATOM 3613 C CA . ILE A 1 457 ? 8.125 2.031 -37.097 1.00 89.69 457 ILE A CA 1
ATOM 3614 C C . ILE A 1 457 ? 7.284 2.534 -35.923 1.00 89.69 457 ILE A C 1
ATOM 3616 O O . ILE A 1 457 ? 7.355 3.697 -35.525 1.00 89.69 457 ILE A O 1
ATOM 3620 N N . LYS A 1 458 ? 6.453 1.648 -35.372 1.00 83.25 458 LYS A N 1
ATOM 3621 C CA . LYS A 1 458 ? 5.535 1.961 -34.269 1.00 83.25 458 LYS A CA 1
ATOM 3622 C C . LYS A 1 458 ? 6.144 1.606 -32.918 1.00 83.25 458 LYS A C 1
ATOM 3624 O O . LYS A 1 458 ? 6.948 0.687 -32.803 1.00 83.25 458 LYS A O 1
ATOM 3629 N N . ASN A 1 459 ? 5.701 2.309 -31.879 1.00 77.69 459 ASN A N 1
ATOM 3630 C CA . ASN A 1 459 ? 6.042 1.964 -30.502 1.00 77.69 459 ASN A CA 1
ATOM 3631 C C . ASN A 1 459 ? 5.454 0.594 -30.136 1.00 77.69 459 ASN A C 1
ATOM 3633 O O . ASN A 1 459 ? 4.261 0.367 -30.349 1.00 77.69 459 ASN A O 1
ATOM 3637 N N . ARG A 1 460 ? 6.279 -0.297 -29.576 1.00 80.50 460 ARG A N 1
ATOM 3638 C CA . ARG A 1 460 ? 5.853 -1.622 -29.099 1.00 80.50 460 ARG A CA 1
ATOM 3639 C C . ARG A 1 460 ? 5.921 -1.671 -27.570 1.00 80.50 460 ARG A C 1
ATOM 3641 O O . ARG A 1 460 ? 6.678 -0.901 -26.974 1.00 80.50 460 ARG A O 1
ATOM 3648 N N . PRO A 1 461 ? 5.152 -2.557 -26.915 1.00 70.94 461 PRO A N 1
ATOM 3649 C CA . PRO A 1 461 ? 5.290 -2.776 -25.481 1.00 70.94 461 PRO A CA 1
ATOM 3650 C C . PRO A 1 461 ? 6.737 -3.126 -25.104 1.00 70.94 461 PRO A C 1
ATOM 3652 O O . PRO A 1 461 ? 7.375 -3.952 -25.754 1.00 70.94 461 PRO A O 1
ATOM 3655 N N . THR A 1 462 ? 7.253 -2.501 -24.046 1.00 70.56 462 THR A N 1
ATOM 3656 C CA . THR A 1 462 ? 8.509 -2.923 -23.413 1.00 70.56 462 THR A CA 1
ATOM 3657 C C . THR A 1 462 ? 8.210 -4.150 -22.555 1.00 70.56 462 THR A C 1
ATOM 3659 O O . THR A 1 462 ? 7.764 -4.003 -21.421 1.00 70.56 462 THR A O 1
ATOM 3662 N N . GLU A 1 463 ? 8.386 -5.348 -23.111 1.00 70.38 463 GLU A N 1
ATOM 3663 C CA . GLU A 1 463 ? 8.081 -6.612 -22.414 1.00 70.38 463 GLU A CA 1
ATOM 3664 C C . GLU A 1 463 ? 9.175 -7.016 -21.406 1.00 70.38 463 GLU A C 1
ATOM 3666 O O . GLU A 1 463 ? 8.894 -7.665 -20.403 1.00 70.38 463 GLU A O 1
ATOM 3671 N N . SER A 1 464 ? 10.418 -6.585 -21.635 1.00 74.38 464 SER A N 1
ATOM 3672 C CA . SER A 1 464 ? 11.546 -6.717 -20.710 1.00 74.38 464 SER A CA 1
ATOM 3673 C C . SER A 1 464 ? 12.532 -5.566 -20.928 1.00 74.38 464 SER A C 1
ATOM 3675 O O . SER A 1 464 ? 12.479 -4.861 -21.940 1.00 74.38 464 SER A O 1
ATOM 3677 N N . GLY A 1 465 ? 13.423 -5.364 -19.962 1.00 73.75 465 GLY A N 1
ATOM 3678 C CA . GLY A 1 465 ? 14.426 -4.317 -19.997 1.00 73.75 465 GLY A CA 1
ATOM 3679 C C . GLY A 1 465 ? 13.922 -2.939 -19.565 1.00 73.75 465 GLY A C 1
ATOM 3680 O O . GLY A 1 465 ? 12.778 -2.703 -19.178 1.00 73.75 465 GLY A O 1
ATOM 3681 N N . ASN A 1 466 ? 14.883 -2.027 -19.568 1.00 74.88 466 ASN A N 1
ATOM 3682 C CA . ASN A 1 466 ? 14.839 -0.647 -19.104 1.00 74.88 466 ASN A CA 1
ATOM 3683 C C . ASN A 1 466 ? 14.268 0.388 -20.090 1.00 74.88 466 ASN A C 1
ATOM 3685 O O . ASN A 1 466 ? 15.059 0.752 -20.957 1.00 74.88 466 ASN A O 1
ATOM 3689 N N . ARG A 1 467 ? 13.040 0.938 -20.009 1.00 79.62 467 ARG A N 1
ATOM 3690 C CA . ARG A 1 467 ? 12.690 2.059 -20.919 1.00 79.62 467 ARG A CA 1
ATOM 3691 C C . ARG A 1 467 ? 13.630 3.255 -20.772 1.00 79.62 467 ARG A C 1
ATOM 3693 O O . ARG A 1 467 ? 13.974 3.885 -21.751 1.00 79.62 467 ARG A O 1
ATOM 3700 N N . TRP A 1 468 ? 14.066 3.551 -19.565 1.00 78.38 468 TRP A N 1
ATOM 3701 C CA . TRP A 1 468 ? 14.922 4.671 -19.221 1.00 78.38 468 TRP A CA 1
ATOM 3702 C C . TRP A 1 468 ? 16.405 4.392 -19.450 1.00 78.38 468 TRP A C 1
ATOM 3704 O O . TRP A 1 468 ? 17.217 5.194 -19.029 1.00 78.38 468 TRP A O 1
ATOM 3714 N N . GLN A 1 469 ? 16.812 3.284 -20.062 1.00 87.88 469 GLN A N 1
ATOM 3715 C CA . GLN A 1 469 ? 18.232 3.052 -20.325 1.00 87.88 469 GLN A CA 1
ATOM 3716 C C . GLN A 1 469 ? 18.756 4.061 -21.363 1.00 87.88 469 GLN A C 1
ATOM 3718 O O . GLN A 1 469 ? 18.072 4.323 -22.346 1.00 87.88 469 GLN A O 1
ATOM 3723 N N . THR A 1 470 ? 19.948 4.640 -21.184 1.00 89.94 470 THR A N 1
ATOM 3724 C CA . THR A 1 470 ? 20.591 5.445 -22.239 1.00 89.94 470 THR A CA 1
ATOM 3725 C C . THR A 1 470 ? 21.189 4.542 -23.318 1.00 89.94 470 THR A C 1
ATOM 3727 O O . THR A 1 470 ? 21.754 3.485 -23.021 1.00 89.94 470 THR A O 1
ATOM 3730 N N . SER A 1 471 ? 21.081 4.967 -24.578 1.00 94.31 471 SER A N 1
ATOM 3731 C CA . SER A 1 471 ? 21.767 4.355 -25.721 1.00 94.31 471 SER A CA 1
ATOM 3732 C C . SER A 1 471 ? 23.094 5.053 -26.018 1.00 94.31 471 SER A C 1
ATOM 3734 O O . SER A 1 471 ? 23.377 6.145 -25.524 1.00 94.31 471 SER A O 1
ATOM 3736 N N . GLY A 1 472 ? 23.910 4.426 -26.856 1.00 96.75 472 GLY A N 1
ATOM 3737 C CA . GLY A 1 472 ? 25.141 5.009 -27.376 1.00 96.75 472 GLY A CA 1
ATOM 3738 C C . GLY A 1 472 ? 25.677 4.178 -28.531 1.00 96.75 472 GLY A C 1
ATOM 3739 O O . GLY A 1 472 ? 25.252 3.040 -28.736 1.00 96.75 472 GLY A O 1
ATOM 3740 N N . THR A 1 473 ? 26.574 4.748 -29.327 1.00 98.06 473 THR A N 1
ATOM 3741 C CA . THR A 1 473 ? 27.197 4.039 -30.454 1.00 98.06 473 THR A CA 1
ATOM 3742 C C . THR A 1 473 ? 28.672 4.386 -30.533 1.00 98.06 473 THR A C 1
ATOM 3744 O O . THR A 1 473 ? 29.046 5.548 -30.380 1.00 98.06 473 THR A O 1
ATOM 3747 N N . TRP A 1 474 ? 29.504 3.378 -30.785 1.00 98.00 474 TRP A N 1
ATOM 3748 C CA . TRP A 1 474 ? 30.948 3.523 -30.917 1.00 98.00 474 TRP A CA 1
ATOM 3749 C C . TRP A 1 474 ? 31.488 2.743 -32.107 1.00 98.00 474 TRP A C 1
ATOM 3751 O O . TRP A 1 474 ? 30.965 1.696 -32.478 1.00 98.00 474 TRP A O 1
ATOM 3761 N N . ALA A 1 475 ? 32.576 3.256 -32.667 1.00 97.50 475 ALA A N 1
ATOM 3762 C CA . ALA A 1 475 ? 33.430 2.587 -33.630 1.00 97.50 475 ALA A CA 1
ATOM 3763 C C . ALA A 1 475 ? 34.784 2.310 -32.973 1.00 97.50 475 ALA A C 1
ATOM 3765 O O . ALA A 1 475 ? 35.422 3.215 -32.425 1.00 97.50 475 ALA A O 1
ATOM 3766 N N . VAL A 1 476 ? 35.203 1.052 -33.037 1.00 97.62 476 VAL A N 1
ATOM 3767 C CA . VAL A 1 476 ? 36.425 0.524 -32.437 1.00 97.62 476 VAL A CA 1
ATOM 3768 C C . VAL A 1 476 ? 37.287 -0.081 -33.541 1.00 97.62 476 VAL A C 1
ATOM 3770 O O . VAL A 1 476 ? 36.785 -0.867 -34.341 1.00 97.62 476 VAL A O 1
ATOM 3773 N N . ASP A 1 477 ? 38.564 0.279 -33.613 1.00 96.12 477 ASP A N 1
ATOM 3774 C CA . ASP A 1 477 ? 39.489 -0.297 -34.591 1.00 96.12 477 ASP A CA 1
ATOM 3775 C C . ASP A 1 477 ? 39.890 -1.746 -34.249 1.00 96.12 477 ASP A C 1
ATOM 3777 O O . ASP A 1 477 ? 39.508 -2.312 -33.219 1.00 96.12 477 ASP A O 1
ATOM 3781 N N . ALA A 1 478 ? 40.667 -2.370 -35.137 1.00 94.94 478 ALA A N 1
ATOM 3782 C CA . ALA A 1 478 ? 41.124 -3.751 -34.981 1.00 94.94 478 ALA A CA 1
ATOM 3783 C C . ALA A 1 478 ? 42.017 -3.961 -33.740 1.00 94.94 478 ALA A C 1
ATOM 3785 O O . ALA A 1 478 ? 42.127 -5.081 -33.241 1.00 94.94 478 ALA A O 1
ATOM 3786 N N . GLN A 1 479 ? 42.632 -2.896 -33.217 1.00 94.69 479 GLN A N 1
ATOM 3787 C CA . GLN A 1 479 ? 43.489 -2.897 -32.031 1.00 94.69 479 GLN A CA 1
ATOM 3788 C C . GLN A 1 479 ? 42.705 -2.605 -30.743 1.00 94.69 479 GLN A C 1
ATOM 3790 O O . GLN A 1 479 ? 43.294 -2.532 -29.662 1.00 94.69 479 GLN A O 1
ATOM 3795 N N . GLY A 1 480 ? 41.379 -2.464 -30.822 1.00 95.25 480 GLY A N 1
ATOM 3796 C CA . GLY A 1 480 ? 40.530 -2.214 -29.664 1.00 95.25 480 GLY A CA 1
ATOM 3797 C C . GLY A 1 480 ? 40.547 -0.760 -29.186 1.00 95.25 480 GLY A C 1
ATOM 3798 O O . GLY A 1 480 ? 40.223 -0.508 -28.023 1.00 95.25 480 GLY A O 1
ATOM 3799 N N . LYS A 1 481 ? 40.930 0.205 -30.029 1.00 96.81 481 LYS A N 1
ATOM 3800 C CA . LYS A 1 481 ? 40.845 1.638 -29.719 1.00 96.81 481 LYS A CA 1
ATOM 3801 C C . LYS A 1 481 ? 39.570 2.242 -30.281 1.00 96.81 481 LYS A C 1
ATOM 3803 O O . LYS A 1 481 ? 39.173 1.975 -31.409 1.00 96.81 481 LYS A O 1
ATOM 3808 N N . VAL A 1 482 ? 38.924 3.086 -29.487 1.00 96.94 482 VAL A N 1
ATOM 3809 C CA . VAL A 1 482 ? 37.773 3.868 -29.940 1.00 96.94 482 VAL A CA 1
ATOM 3810 C C . VAL A 1 482 ? 38.263 4.923 -30.924 1.00 96.94 482 VAL A C 1
ATOM 3812 O O . VAL A 1 482 ? 39.148 5.705 -30.594 1.00 96.94 482 VAL A O 1
ATOM 3815 N N . VAL A 1 483 ? 37.668 4.987 -32.111 1.00 96.19 483 VAL A N 1
ATOM 3816 C CA . VAL A 1 483 ? 37.990 6.007 -33.129 1.00 96.19 483 VAL A CA 1
ATOM 3817 C C . VAL A 1 483 ? 36.873 7.038 -33.284 1.00 96.19 483 VAL A C 1
ATOM 3819 O O . VAL A 1 483 ? 37.102 8.163 -33.725 1.00 96.19 483 VAL A O 1
ATOM 3822 N N . TRP A 1 484 ? 35.656 6.669 -32.886 1.00 95.75 484 TRP A N 1
ATOM 3823 C CA . TRP A 1 484 ? 34.476 7.524 -32.880 1.00 95.75 484 TRP A CA 1
ATOM 3824 C C . TRP A 1 484 ? 33.452 6.961 -31.894 1.00 95.75 484 TRP A C 1
ATOM 3826 O O . TRP A 1 484 ? 33.379 5.747 -31.713 1.00 95.75 484 TRP A O 1
ATOM 3836 N N . GLY A 1 485 ? 32.639 7.811 -31.273 1.00 93.69 485 GLY A N 1
ATOM 3837 C CA . GLY A 1 485 ? 31.482 7.350 -30.511 1.00 93.69 485 GLY A CA 1
ATOM 3838 C C . GLY A 1 485 ? 31.147 8.182 -29.294 1.00 93.69 485 GLY A C 1
ATOM 3839 O O . GLY A 1 485 ? 31.877 9.102 -28.920 1.00 93.69 485 GLY A O 1
ATOM 3840 N N . GLY A 1 486 ? 30.018 7.838 -28.686 1.00 94.69 486 GLY A N 1
ATOM 3841 C CA . GLY A 1 486 ? 29.532 8.476 -27.478 1.00 94.69 486 GLY A CA 1
ATOM 3842 C C . GLY A 1 486 ? 28.131 8.026 -27.080 1.00 94.69 486 GLY A C 1
ATOM 3843 O O . GLY A 1 486 ? 27.462 7.257 -27.775 1.00 94.69 486 GLY A O 1
ATOM 3844 N N . ILE A 1 487 ? 27.701 8.548 -25.933 1.00 94.75 487 ILE A N 1
ATOM 3845 C CA . ILE A 1 487 ? 26.344 8.395 -25.409 1.00 94.75 487 ILE A CA 1
ATOM 3846 C C . ILE A 1 487 ? 25.387 9.245 -26.252 1.00 94.75 487 ILE A C 1
ATOM 3848 O O . ILE A 1 487 ? 25.690 10.399 -26.566 1.00 94.75 487 ILE A O 1
ATOM 3852 N N . SER A 1 488 ? 24.222 8.688 -26.579 1.00 92.50 488 SER A N 1
ATOM 3853 C CA . SER A 1 488 ? 23.136 9.404 -27.250 1.00 92.50 488 SER A CA 1
ATOM 3854 C C . SER A 1 488 ? 22.675 10.604 -26.419 1.00 92.50 488 SER A C 1
ATOM 3856 O O . SER A 1 488 ? 22.463 10.491 -25.211 1.00 92.50 488 SER A O 1
ATOM 3858 N N . LYS A 1 489 ? 22.462 11.760 -27.054 1.00 87.56 489 LYS A N 1
ATOM 3859 C CA . LYS A 1 489 ? 22.020 12.981 -26.347 1.00 87.56 489 LYS A CA 1
ATOM 3860 C C . LYS A 1 489 ? 20.523 12.977 -26.018 1.00 87.56 489 LYS A C 1
ATOM 3862 O O . LYS A 1 489 ? 20.115 13.560 -25.014 1.00 87.56 489 LYS A O 1
ATOM 3867 N N . SER A 1 490 ? 19.711 12.300 -26.827 1.00 86.25 490 SER A N 1
ATOM 3868 C CA . SER A 1 490 ? 18.268 12.108 -26.628 1.00 86.25 490 SER A CA 1
ATOM 3869 C C . SER A 1 490 ? 17.830 10.712 -27.077 1.00 86.25 490 SER A C 1
ATOM 3871 O O . SER A 1 490 ? 18.593 10.002 -27.735 1.00 86.25 490 SER A O 1
ATOM 3873 N N . ALA A 1 491 ? 16.595 10.315 -26.751 1.00 79.44 491 ALA A N 1
ATOM 3874 C CA . ALA A 1 491 ? 16.053 9.019 -27.159 1.00 79.44 491 ALA A CA 1
ATOM 3875 C C . ALA A 1 491 ? 15.978 8.845 -28.688 1.00 79.44 491 ALA A C 1
ATOM 3877 O O . ALA A 1 491 ? 16.034 7.714 -29.165 1.00 79.44 491 ALA A O 1
ATOM 3878 N N . SER A 1 492 ? 15.857 9.942 -29.440 1.00 86.38 492 SER A N 1
ATOM 3879 C CA . SER A 1 492 ? 15.802 9.979 -30.907 1.00 86.38 492 SER A CA 1
ATOM 3880 C C . SER A 1 492 ? 17.138 10.214 -31.609 1.00 86.38 492 SER A C 1
ATOM 3882 O O . SER A 1 492 ? 17.150 10.444 -32.819 1.00 86.38 492 SER A O 1
ATOM 3884 N N . ASP A 1 493 ? 18.251 10.183 -30.880 1.00 89.44 493 ASP A N 1
ATOM 3885 C CA . ASP A 1 493 ? 19.582 10.333 -31.461 1.00 89.44 493 ASP A CA 1
ATOM 3886 C C . ASP A 1 493 ? 19.951 9.071 -32.260 1.00 89.44 493 ASP A C 1
ATOM 3888 O O . ASP A 1 493 ? 20.322 8.038 -31.694 1.00 89.44 493 ASP A O 1
ATOM 3892 N N . ILE A 1 494 ? 19.773 9.138 -33.584 1.00 91.88 494 ILE A N 1
ATOM 3893 C CA . ILE A 1 494 ? 20.061 8.042 -34.512 1.00 91.88 494 ILE A CA 1
ATOM 3894 C C . ILE A 1 494 ? 21.476 8.225 -35.082 1.00 91.88 494 ILE A C 1
ATOM 3896 O O . ILE A 1 494 ? 21.748 9.263 -35.690 1.00 91.88 494 ILE A O 1
ATOM 3900 N N . PRO A 1 495 ? 22.372 7.235 -34.933 1.00 90.94 495 PRO A N 1
ATOM 3901 C CA . PRO A 1 495 ? 23.735 7.325 -35.443 1.00 90.94 495 PRO A CA 1
ATOM 3902 C C . PRO A 1 495 ? 23.789 7.328 -36.979 1.00 90.94 495 PRO A C 1
ATOM 3904 O O . PRO A 1 495 ? 23.069 6.590 -37.651 1.00 90.94 495 PRO A O 1
ATOM 3907 N N . ASP A 1 496 ? 24.707 8.128 -37.522 1.00 93.50 496 ASP A N 1
ATOM 3908 C CA . ASP A 1 496 ? 25.060 8.147 -38.944 1.00 93.50 496 ASP A CA 1
ATOM 3909 C C . ASP A 1 496 ? 26.104 7.057 -39.234 1.00 93.50 496 ASP A C 1
ATOM 3911 O O . ASP A 1 496 ? 27.310 7.246 -39.037 1.00 93.50 496 ASP A O 1
ATOM 3915 N N . PHE A 1 497 ? 25.629 5.886 -39.661 1.00 94.31 497 PHE A N 1
ATOM 3916 C CA . PHE A 1 497 ? 26.485 4.726 -39.899 1.00 94.31 497 PHE A CA 1
ATOM 3917 C C . PHE A 1 497 ? 27.438 4.886 -41.087 1.00 94.31 497 PHE A C 1
ATOM 3919 O O . PHE A 1 497 ? 28.525 4.308 -41.042 1.00 94.31 497 PHE A O 1
ATOM 3926 N N . ASP A 1 498 ? 27.115 5.707 -42.086 1.00 92.38 498 ASP A N 1
ATOM 3927 C CA . ASP A 1 498 ? 28.012 5.955 -43.220 1.00 92.38 498 ASP A CA 1
ATOM 3928 C C . ASP A 1 498 ? 29.242 6.744 -42.763 1.00 92.38 498 ASP A C 1
ATOM 3930 O O . ASP A 1 498 ? 30.388 6.383 -43.064 1.00 92.38 498 ASP A O 1
ATOM 3934 N N . ASN A 1 499 ? 29.027 7.777 -41.941 1.00 93.00 499 ASN A N 1
ATOM 3935 C CA . ASN A 1 499 ? 30.118 8.515 -41.314 1.00 93.00 499 ASN A CA 1
ATOM 3936 C C . ASN A 1 499 ? 30.954 7.606 -40.398 1.00 93.00 499 ASN A C 1
ATOM 3938 O O . ASN A 1 499 ? 32.184 7.604 -40.499 1.00 93.00 499 ASN A O 1
ATOM 3942 N N . ILE A 1 500 ? 30.309 6.785 -39.560 1.00 94.44 500 ILE A N 1
ATOM 3943 C CA . ILE A 1 500 ? 30.992 5.839 -38.661 1.00 94.44 500 ILE A CA 1
ATOM 3944 C C . ILE A 1 500 ? 31.897 4.879 -39.443 1.00 94.44 500 ILE A C 1
ATOM 3946 O O . ILE A 1 500 ? 33.081 4.737 -39.125 1.00 94.44 500 ILE A O 1
ATOM 3950 N N . VAL A 1 501 ? 31.367 4.256 -40.496 1.00 94.94 501 VAL A N 1
ATOM 3951 C CA . VAL A 1 501 ? 32.117 3.335 -41.359 1.00 94.94 501 VAL A CA 1
ATOM 3952 C C . VAL A 1 501 ? 33.284 4.052 -42.037 1.00 94.94 501 VAL A C 1
ATOM 3954 O O . VAL A 1 501 ? 34.393 3.516 -42.081 1.00 94.94 501 VAL A O 1
ATOM 3957 N N . SER A 1 502 ? 33.080 5.282 -42.518 1.00 92.31 502 SER A N 1
ATOM 3958 C CA . SER A 1 502 ? 34.152 6.067 -43.142 1.00 92.31 502 SER A CA 1
ATOM 3959 C C . SER A 1 502 ? 35.311 6.355 -42.178 1.00 92.31 502 SER A C 1
ATOM 3961 O O . SER A 1 502 ? 36.473 6.346 -42.589 1.00 92.31 502 SER A O 1
ATOM 3963 N N . LYS A 1 503 ? 35.016 6.573 -40.888 1.00 90.38 503 LYS A N 1
ATOM 3964 C CA . LYS A 1 503 ? 36.028 6.806 -39.850 1.00 90.38 503 LYS A CA 1
ATOM 3965 C C . LYS A 1 503 ? 36.859 5.558 -39.581 1.00 90.38 503 LYS A C 1
ATOM 3967 O O . LYS A 1 503 ? 38.071 5.688 -39.465 1.00 90.38 503 LYS A O 1
ATOM 3972 N N . LEU A 1 504 ? 36.233 4.380 -39.549 1.00 90.31 504 LEU A N 1
ATOM 3973 C CA . LEU A 1 504 ? 36.936 3.105 -39.369 1.00 90.31 504 LEU A CA 1
ATOM 3974 C C . LEU A 1 504 ? 37.846 2.760 -40.553 1.00 90.31 504 LEU A C 1
ATOM 3976 O O . LEU A 1 504 ? 38.949 2.260 -40.351 1.00 90.31 504 LEU A O 1
ATOM 3980 N N . LYS A 1 505 ? 37.413 3.049 -41.786 1.00 86.44 505 LYS A N 1
ATOM 3981 C CA . LYS A 1 505 ? 38.225 2.777 -42.984 1.00 86.44 505 LYS A CA 1
ATOM 3982 C C . LYS A 1 505 ? 39.469 3.671 -43.063 1.00 86.44 505 LYS A C 1
ATOM 3984 O O . LYS A 1 505 ? 40.532 3.184 -43.416 1.00 86.44 505 LYS A O 1
ATOM 3989 N N . LYS A 1 506 ? 39.368 4.938 -42.644 1.00 76.50 506 LYS A N 1
ATOM 3990 C CA . LYS A 1 506 ? 40.497 5.894 -42.632 1.00 76.50 506 LYS A CA 1
ATOM 3991 C C . LYS A 1 506 ? 41.596 5.587 -41.613 1.00 76.50 506 LYS A C 1
ATOM 3993 O O . LYS A 1 506 ? 42.667 6.162 -41.712 1.00 76.50 506 LYS A O 1
ATOM 3998 N N . THR A 1 507 ? 41.323 4.757 -40.611 1.00 63.72 507 THR A N 1
ATOM 3999 C CA . THR A 1 507 ? 42.321 4.334 -39.613 1.00 63.72 507 THR A CA 1
ATOM 4000 C C . THR A 1 507 ? 43.065 3.056 -40.006 1.00 63.72 507 THR A C 1
ATOM 4002 O O . THR A 1 507 ? 44.005 2.680 -39.314 1.00 63.72 507 THR A O 1
ATOM 4005 N N . GLY A 1 508 ? 42.626 2.373 -41.072 1.00 55.56 508 GLY A N 1
ATOM 4006 C CA . GLY A 1 508 ? 43.277 1.175 -41.616 1.00 55.56 508 GLY A CA 1
ATOM 4007 C C . GLY A 1 508 ? 44.179 1.432 -42.831 1.00 55.56 508 GLY A C 1
ATOM 4008 O O . GLY A 1 508 ? 44.861 0.503 -43.258 1.00 55.56 508 GLY A O 1
ATOM 4009 N N . GLU A 1 509 ? 44.166 2.656 -43.371 1.00 45.59 509 GLU A N 1
ATOM 4010 C CA . GLU A 1 509 ? 45.160 3.201 -44.315 1.00 45.59 509 GLU A CA 1
ATOM 4011 C C . GLU A 1 509 ? 46.294 3.873 -43.534 1.00 45.59 509 GLU A C 1
ATOM 4013 O O . GLU A 1 509 ? 47.466 3.704 -43.944 1.00 45.59 509 GLU A O 1
#

Secondary structure (DSSP, 8-state):
-HHHHHHTTT-EEEE-TT-EEEE-S-EEEEEEEEEEEEE-SEEEE---HHHHHHHSEEETTTTEEESEEEEEEEEEEESS-EEE--THHHHHHHTT--TT-TT-----EESEEEEEEEEEEEES-EEE--SS-SEEEEEEEEEEEES-EEE---SSTT----S--SEEEEEEEEEEEEEEEEESSS-SEEE-SSEEEEEEEEEEEES---EEEEEE--STT-EEEEEEEEEEEEEEES-SEEEEEEE--STT--EEEEEEEEEEEEEEES-SEEEEEESSTTT--HHHHHHS---EEEEEEEEEEEEEE--STTTT--EEE--------PPPPPPTTSBPP--SSS-SS-TT---EEEEE-S-TT-HHHHHHHHHHHHHHHH-TTSEEEEEE-S-HHHHHHHHHHTT-S-SSSPPEEEE-TT-HHHHHTT--BPPHHHHH-HHHHHHHHHHHHHS--------SS-TTBPPEEEEE-TTSBEEEEEE-SSTT----HHHHHHHHHHT--

Radius of gyration: 29.24 Å; chains: 1; bounding box: 76×37×84 Å

Foldseek 3Di:
DVQQVVQAPAGEDEDADPDEAEQAAEEEAAAHDAYEYAARYEYEYDPPQVSQLVHFDFDPVLTAGASYEHHDENYEYEYQYEQEQVQQVLQVVCVPPDSNPPPDSRHFHASEEYEHHEAYEHYNYEYEAGNAENYEYELYENAEYENYEYDHDHPDPVTFSENHEDEEYYQYERYEYYQYEYDHEEAPYEYEFHYEQEEAEHYEAENYQENEHYQYFAAAPDEGEDENEEHEQYEAYQYQEYAYYHYDWADGTGAYEYAHYEYENYEYEQYQAPEEYHFHPDPHDQQRCQVTTGNYYYDNYYYYHYDYDYNCPVPPHRYDHPDHPDFDAADPAAFFQDFADADPQRGPLDPVLAWEKEKEALAQQQLLSLVQQVVLLVLQQVCVRYAYEYEHLFDPVSVVVSCVVSPHQYDRRGYHYGYDVVCPSVRHNRKGFADDCLCDPPVNVVVQVVCCVPVVRHGDDRPGDDNRIWIKMFIAHSRRGTRHMDIAPHSNRHDDSVVSVVSRVVVVD

Sequence (509 aa):
MDAVKNANNGGAVYLPAGETFVIGKPLDLTFLNNIHIRLEGTIRFTNDVEFWQANAFYHPFQRSLMFWKWGGKDVWIHGEGVIDGQGQRWWNEFSGQEILDPDNEYLRPILFYAEGIENLVVEGILMKNSPVWHNFIVESKHITYRDVIVEAKSNNSTVEPKNGDFFNSLNVEHIRIERVWVDSDDDCFSPKSNNTDIHVNTMYCNNSHGQSLGSLGQYEGEYVFVKDVVIENVWMLNGNNGARIKVWAGENVATGFVENVTFRNFWSENDDWPVFLDSCYFNIDAETCNKFPSKMKVSNVLFENFRGISSGSKGRAVARSFLTPTKVDLSSAPGPGSSAPSTTRLPFPRSDSKPTVVAFLRHCGCPFAEKTFRLLRDAASQNPDIAFVAVSHSSESHTNKWVSEVGGAGTTNPVQVVLDEERSVYAKWGLGVSGFLHVLSPGELSKVFSLAWNEGIKNRPTESGNRWQTSGTWAVDAQGKVVWGGISKSASDIPDFDNIVSKLKKTGE

InterPro domains:
  IPR000743 Glycoside hydrolase, family 28 [PF00295] (31-312)
  IPR011050 Pectin lyase fold/virulence factor [SSF51126] (2-318)
  IPR012334 Pectin lyase fold [G3DSA:2.160.20.10] (1-335)
  IPR032801 Peroxiredoxin-like 2A/B/C [PF13911] (384-487)
  IPR036249 Thioredoxin-like superfamily [SSF52833] (353-485)

Organism: NCBI:txid1095194